Protein AF-0000000087541429 (afdb_homodimer)

Foldseek 3Di:
DAWEKAWDADPDPPPPDDRIDIDTDDPDDDDLVNVLVVDVVVDVDHSVNSVVVVVVVVVVCVVQQVVQHKDDDPQFWIKHWDKDADWDADPVPRDIDGDPIDTPDIDTDGDPNNCVVCVPHHYDYCNLVAADQDDDDPVQVVVLLVVVCVPPQKDFLSSQSRSRSHHSVSSVVNVVVCVVQQQWDFPDDPVGTMTGGGDNPD/DAWEKAWDADPDPPPPDDRIDIDTDDPDDDDLVNVLVVDVVVDVDHSVRSVVVVVVVVVVCVVQQVVQHKDDDPQFWIKHWDKDADWDADPVPRDIDGDPIDTPDIDTDGDPNNCVVCVPHHYDYCNLVAADQDDDDPVQQVVLLVVVCVVPQKDFLSSQSRSRRHHSVSSVVNVVVCVVQQQWDFPDDPVGTITGGGDNPD

Nearest PDB structures (foldseek):
  6n2l-assembly1_A-2  TM=7.969E-01  e=1.637E-04  Burkholderia ambifaria MC40-6
  5j0n-assembly1_L  TM=6.361E-01  e=1.071E-04  Escherichia coli
  1hue-assembly1_B  TM=7.119E-01  e=1.009E-03  Geobacillus stearothermophilus
  3rhi-assembly1_B  TM=7.143E-01  e=1.009E-03  Bacillus anthracis str. Sterne
  4bts-assembly1_B8  TM=6.897E-01  e=2.093E-02  Tetrahymena thermophila

InterPro domains:
  IPR010992 Integration host factor (IHF)-like DNA-binding domain superfamily [G3DSA:4.10.520.10] (33-124)
  IPR010992 Integration host factor (IHF)-like DNA-binding domain superfamily [SSF47729] (35-117)
  IPR041607 HU domain fused to wHTH, Ig, or Glycine-rich motif [PF18291] (1-125)

Solvent-accessible surface area (backbone atoms only — not comparable to full-atom values): 21639 Å² total; per-residue (Å²): 114,51,22,37,26,31,69,42,76,48,80,66,82,58,84,84,55,64,58,58,42,62,43,54,47,67,73,44,76,42,41,56,67,60,50,24,50,55,43,29,75,74,47,92,51,48,46,67,55,42,52,51,41,48,54,47,46,35,53,50,52,52,54,39,38,43,57,15,22,27,40,38,43,80,53,45,25,35,40,35,59,32,48,40,58,43,80,40,67,38,85,88,79,65,44,75,45,63,48,76,56,32,65,62,48,59,42,60,45,61,23,70,61,37,49,60,70,44,52,77,44,42,71,39,83,41,47,45,68,66,16,38,79,65,78,73,50,70,66,56,50,50,50,48,50,51,55,49,53,72,73,27,85,58,45,40,53,63,52,52,14,45,72,68,22,20,20,74,70,42,19,50,51,49,51,51,50,35,37,74,69,29,50,29,38,78,72,44,57,100,89,43,72,28,28,30,82,27,67,65,74,118,114,51,22,36,27,32,68,43,75,49,80,66,80,59,84,84,56,64,59,59,44,63,42,54,47,67,72,46,76,42,40,58,68,61,50,23,51,54,44,30,76,74,46,93,50,48,46,69,55,42,52,52,42,50,53,47,45,34,52,50,52,52,54,39,38,44,57,15,22,27,40,38,43,80,52,46,26,34,40,35,60,33,50,38,59,44,80,40,66,37,86,87,76,64,43,75,45,63,48,76,55,32,64,61,48,60,43,60,45,60,23,69,62,38,51,59,70,45,53,78,44,41,70,38,84,41,46,51,68,65,16,37,78,66,80,74,50,71,66,57,50,50,50,49,52,53,54,49,54,71,74,28,84,58,47,37,53,65,52,50,13,49,73,69,22,21,20,74,70,44,20,50,50,49,50,52,51,35,37,74,68,29,51,29,37,79,74,43,57,100,90,43,73,28,30,30,83,28,67,66,74,120

Secondary structure (DSSP, 8-state):
-EEEEEEEE-----TTS-SEEEEEEPS-EE-HHHHHHHHHHHSS--HHHHHHHHHHHHHHHHHHHHTT-EEEETTTEEEEEEEEEEEEE-TTT--EEEEEEEEEEEEEEE-HHHHHHHTT-EEEE-TTTS-BSS---HHHHHHHHHHHHHH-SSEEHHHHHHHHTB-HHHHHHHHHHHHHTTSE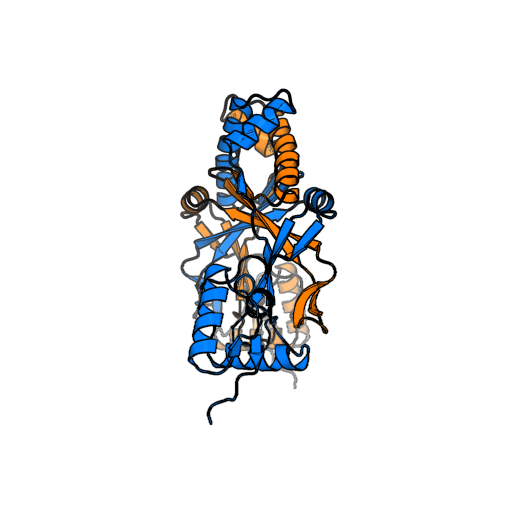EE-S-SSS-EEEE-----/-EEEEEEEE-----TTS-SEEEEEEPS-EE-HHHHHHHHHHHSS--HHHHHHHHHHHHHHHHHHHHTT-EEEETTTEEEEEEEEEEEEE-TTT--EEEEEEEEEEEEEEE-HHHHHHHTT-EEEE-TTTS-BSS---HHHHHHHHHHHHHH-SSEEHHHHHHHHTB-HHHHHHHHHHHHHTTSEEE-S-SSS-EEEE-----

Radius of gyration: 30.17 Å; Cα contacts (8 Å, |Δi|>4): 750; chains: 2; bounding box: 70×100×44 Å

Structure (mmCIF, N/CA/C/O backbone):
data_AF-0000000087541429-model_v1
#
loop_
_entity.id
_entity.type
_entity.pdbx_description
1 polymer 'DNA-binding protein'
#
loop_
_atom_site.group_PDB
_atom_site.id
_atom_site.type_symbol
_atom_site.label_atom_id
_atom_site.label_alt_id
_atom_site.label_comp_id
_atom_site.label_asym_id
_atom_site.label_entity_id
_atom_site.label_seq_id
_atom_site.pdbx_PDB_ins_code
_atom_site.Cartn_x
_atom_site.Cartn_y
_atom_site.Cartn_z
_atom_site.occupancy
_atom_site.B_iso_or_equiv
_atom_site.auth_seq_id
_atom_site.auth_comp_id
_atom_site.auth_asym_id
_atom_site.auth_atom_id
_atom_site.pdbx_PDB_model_num
ATOM 1 N N . MET A 1 1 ? 8.492 16.625 16.953 1 72.88 1 MET A N 1
ATOM 2 C CA . MET A 1 1 ? 7.852 16.938 15.68 1 72.88 1 MET A CA 1
ATOM 3 C C . MET A 1 1 ? 6.617 16.062 15.461 1 72.88 1 MET A C 1
ATOM 5 O O . MET A 1 1 ? 6.531 14.961 15.992 1 72.88 1 MET A O 1
ATOM 9 N N . SER A 1 2 ? 5.492 16.656 15.008 1 87.94 2 SER A N 1
ATOM 10 C CA . SER A 1 2 ? 4.234 15.938 14.844 1 87.94 2 SER A CA 1
ATOM 11 C C . SER A 1 2 ? 3.828 15.852 13.383 1 87.94 2 SER A C 1
ATOM 13 O O . SER A 1 2 ? 4.297 16.625 12.555 1 87.94 2 SER A O 1
ATOM 15 N N . VAL A 1 3 ? 3.232 14.789 13.055 1 93.81 3 VAL A N 1
ATOM 16 C CA . VAL A 1 3 ? 2.662 14.594 11.727 1 93.81 3 VAL A CA 1
ATOM 17 C C . VAL A 1 3 ? 1.224 15.102 11.703 1 93.81 3 VAL A C 1
ATOM 19 O O . VAL A 1 3 ? 0.411 14.734 12.555 1 93.81 3 VAL A O 1
ATOM 22 N N . ASN A 1 4 ? 0.932 16.031 10.758 1 91.75 4 ASN A N 1
ATOM 23 C CA . ASN A 1 4 ? -0.408 16.578 10.625 1 91.75 4 ASN A CA 1
ATOM 24 C C . ASN A 1 4 ? -1.361 15.602 9.953 1 91.75 4 ASN A C 1
ATOM 26 O O . ASN A 1 4 ? -0.983 14.922 9 1 91.75 4 ASN A O 1
ATOM 30 N N . TYR A 1 5 ? -2.533 15.531 10.531 1 93.5 5 TYR A N 1
ATOM 31 C CA . TYR A 1 5 ? -3.582 14.766 9.875 1 93.5 5 TYR A CA 1
ATOM 32 C C . TYR A 1 5 ? -4.879 15.562 9.797 1 93.5 5 TYR A C 1
ATOM 34 O O . TYR A 1 5 ? -5.047 16.562 10.508 1 93.5 5 TYR A O 1
ATOM 42 N N . LYS A 1 6 ? -5.773 15.164 8.914 1 90 6 LYS A N 1
ATOM 43 C CA . LYS A 1 6 ? -7.109 15.742 8.828 1 90 6 LYS A CA 1
ATOM 44 C C . LYS A 1 6 ? -8.172 14.664 8.633 1 90 6 LYS A C 1
ATOM 46 O O . LYS A 1 6 ? -7.867 13.562 8.172 1 90 6 LYS A O 1
ATOM 51 N N . LEU A 1 7 ? -9.352 15 9.047 1 89.81 7 LEU A N 1
ATOM 52 C CA . LEU A 1 7 ? -10.492 14.117 8.867 1 89.81 7 LEU A CA 1
ATOM 53 C C . LEU A 1 7 ? -11.328 14.539 7.672 1 89.81 7 LEU A C 1
ATOM 55 O O . LEU A 1 7 ? -11.648 15.727 7.516 1 89.81 7 LEU A O 1
ATOM 59 N N . ILE A 1 8 ? -11.562 13.523 6.844 1 82.56 8 ILE A N 1
ATOM 60 C CA . ILE A 1 8 ? -12.375 13.773 5.66 1 82.56 8 ILE A CA 1
ATOM 61 C C . ILE A 1 8 ? -13.695 13.008 5.773 1 82.56 8 ILE A C 1
ATOM 63 O O . ILE A 1 8 ? -13.703 11.805 6.043 1 82.56 8 ILE A O 1
ATOM 67 N N . LYS A 1 9 ? -14.758 13.695 5.582 1 76.25 9 LYS A N 1
ATOM 68 C CA . LYS A 1 9 ? -16.078 13.062 5.68 1 76.25 9 LYS A CA 1
ATOM 69 C C . LYS A 1 9 ? -16.359 12.203 4.449 1 76.25 9 LYS A C 1
ATOM 71 O O . LYS A 1 9 ? -16.141 12.633 3.318 1 76.25 9 LYS A O 1
ATOM 76 N N . ASN A 1 10 ? -16.703 10.891 4.75 1 72.81 10 ASN A N 1
ATOM 77 C CA . ASN A 1 10 ? -17.109 9.992 3.67 1 72.81 10 ASN A CA 1
ATOM 78 C C . ASN A 1 10 ? -18.562 10.234 3.264 1 72.81 10 ASN A C 1
ATOM 80 O O . ASN A 1 10 ? -19.469 10.148 4.098 1 72.81 10 ASN A O 1
ATOM 84 N N . HIS A 1 11 ? -18.828 10.75 2.119 1 61.03 11 HIS A N 1
ATOM 85 C CA . HIS A 1 11 ? -20.188 11.023 1.683 1 61.03 11 HIS A CA 1
ATOM 86 C C . HIS A 1 11 ? -20.812 9.789 1.037 1 61.03 11 HIS A C 1
ATOM 88 O O . HIS A 1 11 ? -21.969 9.836 0.585 1 61.03 11 HIS A O 1
ATOM 94 N N . SER A 1 12 ? -20.125 8.742 1.052 1 59.28 12 SER A N 1
ATOM 95 C CA . SER A 1 12 ? -20.719 7.582 0.383 1 59.28 12 SER A CA 1
ATOM 96 C C . SER A 1 12 ? -21.891 7.027 1.169 1 59.28 12 SER A C 1
ATOM 98 O O . SER A 1 12 ? -21.922 7.121 2.398 1 59.28 12 SER A O 1
ATOM 100 N N . LYS A 1 13 ? -23.047 6.82 0.592 1 56.31 13 LYS A N 1
ATOM 101 C CA . LYS A 1 13 ? -24.328 6.355 1.097 1 56.31 13 LYS A CA 1
ATOM 102 C C . LYS A 1 13 ? -24.203 4.965 1.714 1 56.31 13 LYS A C 1
ATOM 104 O O . LYS A 1 13 ? -25.172 4.445 2.281 1 56.31 13 LYS A O 1
ATOM 109 N N . SER A 1 14 ? -23.203 4.398 1.442 1 55.78 14 SER A N 1
ATOM 110 C CA . SER A 1 14 ? -23.25 3.025 1.939 1 55.78 14 SER A CA 1
ATOM 111 C C . SER A 1 14 ? -23.062 2.979 3.451 1 55.78 14 SER A C 1
ATOM 113 O O . SER A 1 14 ? -22.203 3.672 3.996 1 55.78 14 SER A O 1
ATOM 115 N N . ALA A 1 15 ? -24.062 2.535 4.246 1 54.91 15 ALA A N 1
ATOM 116 C CA . ALA A 1 15 ? -24.234 2.418 5.691 1 54.91 15 ALA A CA 1
ATOM 117 C C . ALA A 1 15 ? -22.953 1.89 6.344 1 54.91 15 ALA A C 1
ATOM 119 O O . ALA A 1 15 ? -22.703 2.143 7.527 1 54.91 15 ALA A O 1
ATOM 120 N N . GLU A 1 16 ? -22.078 1.138 5.594 1 61.62 16 GLU A N 1
ATOM 121 C CA . GLU A 1 16 ? -21.062 0.368 6.285 1 61.62 16 GLU A CA 1
ATOM 122 C C . GLU A 1 16 ? -19.766 1.168 6.418 1 61.62 16 GLU A C 1
ATOM 124 O O . GLU A 1 16 ? -18.891 0.817 7.211 1 61.62 16 GLU A O 1
ATOM 129 N N . LYS A 1 17 ? -19.75 2.242 5.789 1 62.19 17 LYS A N 1
ATOM 130 C CA . LYS A 1 17 ? -18.484 2.979 5.836 1 62.19 17 LYS A CA 1
ATOM 131 C C . LYS A 1 17 ? -18.469 3.965 7 1 62.19 17 LYS A C 1
ATOM 133 O O . LYS A 1 17 ? -19.516 4.5 7.383 1 62.19 17 LYS A O 1
ATOM 138 N N . ALA A 1 18 ? -17.219 4.082 7.605 1 70.06 18 ALA A N 1
ATOM 139 C CA . ALA A 1 18 ? -17.031 5.074 8.664 1 70.06 18 ALA A CA 1
ATOM 140 C C . ALA A 1 18 ? -17.344 6.477 8.148 1 70.06 18 ALA A C 1
ATOM 142 O O . ALA A 1 18 ? -17.141 6.777 6.973 1 70.06 18 ALA A O 1
ATOM 143 N N . GLU A 1 19 ? -17.969 7.223 8.922 1 79.06 19 GLU A N 1
ATOM 144 C CA . GLU A 1 19 ? -18.375 8.578 8.57 1 79.06 19 GLU A CA 1
ATOM 145 C C . GLU A 1 19 ? -17.172 9.445 8.219 1 79.06 19 GLU A C 1
ATOM 147 O O . GLU A 1 19 ? -17.25 10.297 7.328 1 79.06 19 GLU A O 1
ATOM 152 N N . TYR A 1 20 ? -16.031 9.148 8.883 1 86.81 20 TYR A N 1
ATOM 153 C CA . TYR A 1 20 ? -14.836 9.93 8.633 1 86.81 20 TYR A CA 1
ATOM 154 C C . TYR A 1 20 ? -13.641 9.023 8.359 1 86.81 20 TYR A C 1
ATOM 156 O O . TYR A 1 20 ? -13.531 7.938 8.938 1 86.81 20 TYR A O 1
ATOM 164 N N . ARG A 1 21 ? -12.828 9.531 7.402 1 88.75 21 ARG A N 1
ATOM 165 C CA . ARG A 1 21 ? -11.531 8.883 7.223 1 88.75 21 ARG A CA 1
ATOM 166 C C . ARG A 1 21 ? -10.391 9.828 7.586 1 88.75 21 ARG A C 1
ATOM 168 O O . ARG A 1 21 ? -10.469 11.031 7.328 1 88.75 21 ARG A O 1
ATOM 175 N N . ALA A 1 22 ? -9.461 9.289 8.219 1 93.19 22 ALA A N 1
ATOM 176 C CA . ALA A 1 22 ? -8.297 10.078 8.602 1 93.19 22 ALA A CA 1
ATOM 177 C C . ALA A 1 22 ? -7.207 10 7.535 1 93.19 22 ALA A C 1
ATOM 179 O O . ALA A 1 22 ? -6.875 8.914 7.055 1 93.19 22 ALA A O 1
ATOM 180 N N . VAL A 1 23 ? -6.699 11.203 7.098 1 91.38 23 VAL A N 1
ATOM 181 C CA . VAL A 1 23 ? -5.617 11.25 6.117 1 91.38 23 VAL A CA 1
ATOM 182 C C . VAL A 1 23 ? -4.5 12.156 6.629 1 91.38 23 VAL A C 1
ATOM 184 O O . VAL A 1 23 ? -4.762 13.188 7.254 1 91.38 23 VAL A O 1
ATOM 187 N N . THR A 1 24 ? -3.307 11.789 6.422 1 93.38 24 THR A N 1
ATOM 188 C CA . THR A 1 24 ? -2.18 12.633 6.801 1 93.38 24 THR A CA 1
ATOM 189 C C . THR A 1 24 ? -1.998 13.766 5.797 1 93.38 24 THR A C 1
ATOM 191 O O . THR A 1 24 ? -2.199 13.578 4.594 1 93.38 24 THR A O 1
ATOM 194 N N . VAL A 1 25 ? -1.667 14.914 6.324 1 86 25 VAL A N 1
ATOM 195 C CA . VAL A 1 25 ? -1.314 16.062 5.508 1 86 25 VAL A CA 1
ATOM 196 C C . VAL A 1 25 ? 0.204 16.219 5.461 1 86 25 VAL A C 1
ATOM 198 O O . VAL A 1 25 ? 0.831 16.562 6.465 1 86 25 VAL A O 1
ATOM 201 N N . LYS A 1 26 ? 0.685 16.062 4.211 1 83.38 26 LYS A N 1
ATOM 202 C CA . LYS A 1 26 ? 2.139 16.062 4.078 1 83.38 26 LYS A CA 1
ATOM 203 C C . LYS A 1 26 ? 2.697 17.484 4.195 1 83.38 26 LYS A C 1
ATOM 205 O O . LYS A 1 26 ? 2.113 18.438 3.668 1 83.38 26 LYS A O 1
ATOM 210 N N . ASN A 1 27 ? 3.828 17.594 4.938 1 79.19 27 ASN A N 1
ATOM 211 C CA . ASN A 1 27 ? 4.555 18.859 4.984 1 79.19 27 ASN A CA 1
ATOM 212 C C . ASN A 1 27 ? 5.246 19.156 3.656 1 79.19 27 ASN A C 1
ATOM 214 O O . ASN A 1 27 ? 5.094 20.25 3.105 1 79.19 27 ASN A O 1
ATOM 218 N N . GLN A 1 28 ? 6.004 18.281 3.154 1 83.25 28 GLN A N 1
ATOM 219 C CA . GLN A 1 28 ? 6.688 18.359 1.868 1 83.25 28 GLN A CA 1
ATOM 220 C C . GLN A 1 28 ? 7.047 16.969 1.345 1 83.25 28 GLN A C 1
ATOM 222 O O . GLN A 1 28 ? 6.977 15.992 2.08 1 83.25 28 GLN A O 1
ATOM 227 N N . MET A 1 29 ? 7.34 17 0.071 1 88.62 29 MET A N 1
ATOM 228 C CA . MET A 1 29 ? 7.863 15.797 -0.561 1 88.62 29 MET A CA 1
ATOM 229 C C . MET A 1 29 ? 9.383 15.883 -0.714 1 88.62 29 MET A C 1
ATOM 231 O O . MET A 1 29 ? 9.898 16.828 -1.3 1 88.62 29 MET A O 1
ATOM 235 N N . VAL A 1 30 ? 10.023 14.938 -0.049 1 92.06 30 VAL A N 1
ATOM 236 C CA . VAL A 1 30 ? 11.484 14.914 -0.107 1 92.06 30 VAL A CA 1
ATOM 237 C C . VAL A 1 30 ? 11.945 13.992 -1.233 1 92.06 30 VAL A C 1
ATOM 239 O O . VAL A 1 30 ? 11.469 12.859 -1.351 1 92.06 30 VAL A O 1
ATOM 242 N N . GLY A 1 31 ? 12.852 14.508 -2.049 1 93.5 31 GLY A N 1
ATOM 243 C CA . GLY A 1 31 ? 13.312 13.758 -3.205 1 93.5 31 GLY A CA 1
ATOM 244 C C . GLY A 1 31 ? 14.734 13.242 -3.055 1 93.5 31 GLY A C 1
ATOM 245 O O . GLY A 1 31 ? 15.297 13.289 -1.962 1 93.5 31 GLY A O 1
ATOM 246 N N . LEU A 1 32 ? 15.234 12.789 -4.156 1 93.5 32 LEU A N 1
ATOM 247 C CA . LEU A 1 32 ? 16.5 12.062 -4.195 1 93.5 32 LEU A CA 1
ATOM 248 C C . LEU A 1 32 ? 17.656 12.969 -3.818 1 93.5 32 LEU A C 1
ATOM 250 O O . LEU A 1 32 ? 18.609 12.539 -3.154 1 93.5 32 LEU A O 1
ATOM 254 N N . GLU A 1 33 ? 17.625 14.18 -4.23 1 91.12 33 GLU A N 1
ATOM 255 C CA . GLU A 1 33 ? 18.719 15.102 -3.951 1 91.12 33 GLU A CA 1
ATOM 256 C C . GLU A 1 33 ? 18.891 15.312 -2.451 1 91.12 33 GLU A C 1
ATOM 258 O O . GLU A 1 33 ? 20 15.203 -1.926 1 91.12 33 GLU A O 1
ATOM 263 N N . ARG A 1 34 ? 17.797 15.586 -1.79 1 90.88 34 ARG A N 1
ATOM 264 C CA . ARG A 1 34 ? 17.844 15.805 -0.349 1 90.88 34 ARG A CA 1
ATOM 265 C C . ARG A 1 34 ? 18.188 14.523 0.396 1 90.88 34 ARG A C 1
ATOM 267 O O . ARG A 1 34 ? 19 14.539 1.33 1 90.88 34 ARG A O 1
ATOM 274 N N . ILE A 1 35 ? 17.672 13.438 -0.045 1 93.75 35 ILE A N 1
ATOM 275 C CA . ILE A 1 35 ? 17.938 12.141 0.57 1 93.75 35 ILE A CA 1
ATOM 276 C C . ILE A 1 35 ? 19.406 11.781 0.417 1 93.75 35 ILE A C 1
ATOM 278 O O . ILE A 1 35 ? 20.062 11.375 1.383 1 93.75 35 ILE A O 1
ATOM 282 N N . GLY A 1 36 ? 19.859 11.977 -0.814 1 94.75 36 GLY A N 1
ATOM 283 C CA . GLY A 1 36 ? 21.25 11.695 -1.066 1 94.75 36 GLY A CA 1
ATOM 284 C C . GLY A 1 36 ? 22.188 12.523 -0.201 1 94.75 36 GLY A C 1
ATOM 285 O O . GLY A 1 36 ? 23.188 12.008 0.316 1 94.75 36 GLY A O 1
ATOM 286 N N . ARG A 1 37 ? 21.891 13.766 -0.06 1 93.56 37 ARG A N 1
ATOM 287 C CA . ARG A 1 37 ? 22.703 14.656 0.766 1 93.56 37 ARG A CA 1
ATOM 288 C C . ARG A 1 37 ? 22.672 14.227 2.227 1 93.56 37 ARG A C 1
ATOM 290 O O . ARG A 1 37 ? 23.719 14.156 2.875 1 93.56 37 ARG A O 1
ATOM 297 N N . ASN A 1 38 ? 21.5 13.906 2.742 1 94.88 38 ASN A N 1
ATOM 298 C CA . ASN A 1 38 ? 21.359 13.477 4.129 1 94.88 38 ASN A CA 1
ATOM 299 C C . ASN A 1 38 ? 22.141 12.195 4.406 1 94.88 38 ASN A C 1
ATOM 301 O O . ASN A 1 38 ? 22.828 12.086 5.426 1 94.88 38 ASN A O 1
ATOM 305 N N . ILE A 1 39 ? 22.078 11.297 3.477 1 95.25 39 ILE A N 1
ATOM 306 C CA . ILE A 1 39 ? 22.75 10.016 3.658 1 95.25 39 ILE A CA 1
ATOM 307 C C . ILE A 1 39 ? 24.266 10.219 3.605 1 95.25 39 ILE A C 1
ATOM 309 O O . ILE A 1 39 ? 25 9.648 4.418 1 95.25 39 ILE A O 1
ATOM 313 N N . GLN A 1 40 ? 24.672 11.016 2.629 1 94.75 40 GLN A N 1
ATOM 314 C CA . GLN A 1 40 ? 26.094 11.281 2.51 1 94.75 40 GLN A CA 1
ATOM 315 C C . GLN A 1 40 ? 26.641 11.914 3.783 1 94.75 40 GLN A C 1
ATOM 317 O O . GLN A 1 40 ? 27.766 11.609 4.203 1 94.75 40 GLN A O 1
ATOM 322 N N . GLU A 1 41 ? 25.906 12.781 4.422 1 94.69 41 GLU A N 1
ATOM 323 C CA . GLU A 1 41 ? 26.328 13.461 5.645 1 94.69 41 GLU A CA 1
ATOM 324 C C . GLU A 1 41 ? 26.359 12.5 6.828 1 94.69 41 GLU A C 1
ATOM 326 O O . GLU A 1 41 ? 27.156 12.68 7.75 1 94.69 41 GLU A O 1
ATOM 331 N N . ALA A 1 42 ? 25.609 11.453 6.746 1 93.62 42 ALA A N 1
ATOM 332 C CA . ALA A 1 42 ? 25.438 10.562 7.891 1 93.62 42 ALA A CA 1
ATOM 333 C C . ALA A 1 42 ? 26.297 9.305 7.738 1 93.62 42 ALA A C 1
ATOM 335 O O . ALA A 1 42 ? 26.438 8.523 8.68 1 93.62 42 ALA A O 1
ATOM 336 N N . THR A 1 43 ? 26.828 9.109 6.539 1 93.5 43 THR A N 1
ATOM 337 C CA . THR A 1 43 ? 27.562 7.883 6.273 1 93.5 43 THR A CA 1
ATOM 338 C C . THR A 1 43 ? 28.781 8.156 5.391 1 93.5 43 THR A C 1
ATOM 340 O O . THR A 1 43 ? 29.078 9.312 5.086 1 93.5 43 THR A O 1
ATOM 343 N N . THR A 1 44 ? 29.469 7.012 4.938 1 92.81 44 THR A N 1
ATOM 344 C CA . THR A 1 44 ? 30.625 7.129 4.051 1 92.81 44 THR A CA 1
ATOM 345 C C . THR A 1 44 ? 30.188 7.012 2.592 1 92.81 44 THR A C 1
ATOM 347 O O . THR A 1 44 ? 31.016 7.152 1.687 1 92.81 44 THR A O 1
ATOM 350 N N . LEU A 1 45 ? 28.938 6.871 2.412 1 94.44 45 LEU A N 1
ATOM 351 C CA . LEU A 1 45 ? 28.422 6.738 1.052 1 94.44 45 LEU A CA 1
ATOM 352 C C . LEU A 1 45 ? 28.359 8.094 0.359 1 94.44 45 LEU A C 1
ATOM 354 O O . LEU A 1 45 ? 28.016 9.102 0.982 1 94.44 45 LEU A O 1
ATOM 358 N N . THR A 1 46 ? 28.703 8.133 -0.943 1 93.62 46 THR A N 1
ATOM 359 C CA . THR A 1 46 ? 28.578 9.367 -1.718 1 93.62 46 THR A CA 1
ATOM 360 C C . THR A 1 46 ? 27.156 9.5 -2.285 1 93.62 46 THR A C 1
ATOM 362 O O . THR A 1 46 ? 26.422 8.516 -2.385 1 93.62 46 THR A O 1
ATOM 365 N N . ARG A 1 47 ? 26.859 10.711 -2.645 1 94.75 47 ARG A N 1
ATOM 366 C CA . ARG A 1 47 ? 25.578 10.961 -3.297 1 94.75 47 ARG A CA 1
ATOM 367 C C . ARG A 1 47 ? 25.422 10.117 -4.559 1 94.75 47 ARG A C 1
ATOM 369 O O . ARG A 1 47 ? 24.344 9.586 -4.828 1 94.75 47 ARG A O 1
ATOM 376 N N . ALA A 1 48 ? 26.484 9.961 -5.266 1 93.81 48 ALA A N 1
ATOM 377 C CA . ALA A 1 48 ? 26.5 9.172 -6.496 1 93.81 48 ALA A CA 1
ATOM 378 C C . ALA A 1 48 ? 26.219 7.703 -6.211 1 93.81 48 ALA A C 1
ATOM 380 O O . ALA A 1 48 ? 25.5 7.043 -6.973 1 93.81 48 ALA A O 1
ATOM 381 N N . ASP A 1 49 ? 26.734 7.18 -5.102 1 93.06 49 ASP A N 1
ATOM 382 C CA . ASP A 1 49 ? 26.484 5.801 -4.699 1 93.06 49 ASP A CA 1
ATOM 383 C C . ASP A 1 49 ? 25 5.582 -4.406 1 93.06 49 ASP A C 1
ATOM 385 O O . ASP A 1 49 ? 24.422 4.582 -4.832 1 93.06 49 ASP A O 1
ATOM 389 N N . VAL A 1 50 ? 24.422 6.531 -3.697 1 95.75 50 VAL A N 1
ATOM 390 C CA . VAL A 1 50 ? 23.031 6.441 -3.299 1 95.75 50 VAL A CA 1
ATOM 391 C C . VAL A 1 50 ? 22.125 6.477 -4.535 1 95.75 50 VAL A C 1
ATOM 393 O O . VAL A 1 50 ? 21.266 5.621 -4.703 1 95.75 50 VAL A O 1
ATOM 396 N N . ILE A 1 51 ? 22.438 7.379 -5.391 1 94.94 51 ILE A N 1
ATOM 397 C CA . ILE A 1 51 ? 21.641 7.547 -6.605 1 94.94 51 ILE A CA 1
ATOM 398 C C . ILE A 1 51 ? 21.766 6.301 -7.48 1 94.94 51 ILE A C 1
ATOM 400 O O . ILE A 1 51 ? 20.766 5.785 -7.984 1 94.94 51 ILE A O 1
ATOM 404 N N . GLY A 1 52 ? 22.969 5.852 -7.652 1 95.62 52 GLY A N 1
ATOM 405 C CA . GLY A 1 52 ? 23.203 4.648 -8.438 1 95.62 52 GLY A CA 1
ATOM 406 C C . GLY A 1 52 ? 22.5 3.428 -7.875 1 95.62 52 GLY A C 1
ATOM 407 O O . GLY A 1 52 ? 21.953 2.613 -8.625 1 95.62 52 GLY A O 1
ATOM 408 N N . THR A 1 53 ? 22.516 3.297 -6.566 1 96.56 53 THR A N 1
ATOM 409 C CA . THR A 1 53 ? 21.875 2.16 -5.914 1 96.56 53 THR A CA 1
ATOM 410 C C . THR A 1 53 ? 20.359 2.205 -6.109 1 96.56 53 THR A C 1
ATOM 412 O O . THR A 1 53 ? 19.734 1.181 -6.402 1 96.56 53 THR A O 1
ATOM 415 N N . ILE A 1 54 ? 19.75 3.342 -5.984 1 96.81 54 ILE A N 1
ATOM 416 C CA . ILE A 1 54 ? 18.312 3.484 -6.133 1 96.81 54 ILE A CA 1
ATOM 417 C C . ILE A 1 54 ? 17.906 3.152 -7.566 1 96.81 54 ILE A C 1
ATOM 419 O O . ILE A 1 54 ? 16.906 2.455 -7.793 1 96.81 54 ILE A O 1
ATOM 423 N N . ALA A 1 55 ? 18.703 3.635 -8.508 1 96.31 55 ALA A N 1
ATOM 424 C CA . ALA A 1 55 ? 18.438 3.32 -9.906 1 96.31 55 ALA A CA 1
ATOM 425 C C . ALA A 1 55 ? 18.516 1.816 -10.156 1 96.31 55 ALA A C 1
ATOM 427 O O . ALA A 1 55 ? 17.672 1.249 -10.844 1 96.31 55 ALA A O 1
ATOM 428 N N . ALA A 1 56 ? 19.516 1.177 -9.617 1 97.31 56 ALA A N 1
ATOM 429 C CA . ALA A 1 56 ? 19.688 -0.265 -9.781 1 97.31 56 ALA A CA 1
ATOM 430 C C . ALA A 1 56 ? 18.562 -1.032 -9.094 1 97.31 56 ALA A C 1
ATOM 432 O O . ALA A 1 56 ? 18.109 -2.057 -9.602 1 97.31 56 ALA A O 1
ATOM 433 N N . LEU A 1 57 ? 18.188 -0.56 -7.922 1 97.38 57 LEU A N 1
ATOM 434 C CA . LEU A 1 57 ? 17.109 -1.188 -7.184 1 97.38 57 LEU A CA 1
ATOM 435 C C . LEU A 1 57 ? 15.805 -1.142 -7.984 1 97.38 57 LEU A C 1
ATOM 437 O O . LEU A 1 57 ? 15.047 -2.113 -8 1 97.38 57 LEU A O 1
ATOM 441 N N . LYS A 1 58 ? 15.539 0.016 -8.562 1 97.5 58 LYS A N 1
ATOM 442 C CA . LYS A 1 58 ? 14.359 0.157 -9.406 1 97.5 58 LYS A CA 1
ATOM 443 C C . LYS A 1 58 ? 14.273 -0.974 -10.43 1 97.5 58 LYS A C 1
ATOM 445 O O . LYS A 1 58 ? 13.242 -1.634 -10.547 1 97.5 58 LYS A O 1
ATOM 450 N N . ASP A 1 59 ? 15.359 -1.212 -11.109 1 96.94 59 ASP A N 1
ATOM 451 C CA . ASP A 1 59 ? 15.406 -2.229 -12.156 1 96.94 59 ASP A CA 1
ATOM 452 C C . ASP A 1 59 ? 15.273 -3.631 -11.57 1 96.94 59 ASP A C 1
ATOM 454 O O . ASP A 1 59 ? 14.555 -4.473 -12.109 1 96.94 59 ASP A O 1
ATOM 458 N N . GLU A 1 60 ? 15.992 -3.83 -10.531 1 96.5 60 GLU A N 1
ATOM 459 C CA . GLU A 1 60 ? 15.977 -5.145 -9.891 1 96.5 60 GLU A CA 1
ATOM 460 C C . GLU A 1 60 ? 14.586 -5.492 -9.375 1 96.5 60 GLU A C 1
ATOM 462 O O . GLU A 1 60 ? 14.109 -6.617 -9.562 1 96.5 60 GLU A O 1
ATOM 467 N N . ILE A 1 61 ? 13.906 -4.551 -8.695 1 97.44 61 ILE A N 1
ATOM 468 C CA . ILE A 1 61 ? 12.562 -4.777 -8.18 1 97.44 61 ILE A CA 1
ATOM 469 C C . ILE A 1 61 ? 11.617 -5.117 -9.336 1 97.44 61 ILE A C 1
ATOM 471 O O . ILE A 1 61 ? 10.867 -6.094 -9.266 1 97.44 61 ILE A O 1
ATOM 475 N N . ALA A 1 62 ? 11.695 -4.336 -10.367 1 96.88 62 ALA A N 1
ATOM 476 C CA . ALA A 1 62 ? 10.836 -4.57 -11.523 1 96.88 62 ALA A CA 1
ATOM 477 C C . ALA A 1 62 ? 11.062 -5.961 -12.109 1 96.88 62 ALA A C 1
ATOM 479 O O . ALA A 1 62 ? 10.109 -6.695 -12.375 1 96.88 62 ALA A O 1
ATOM 480 N N . ASP A 1 63 ? 12.32 -6.355 -12.258 1 95.19 63 ASP A N 1
ATOM 481 C CA . ASP A 1 63 ? 12.672 -7.641 -12.852 1 95.19 63 ASP A CA 1
ATOM 482 C C . ASP A 1 63 ? 12.141 -8.805 -12.008 1 95.19 63 ASP A C 1
ATOM 484 O O . ASP A 1 63 ? 11.594 -9.766 -12.547 1 95.19 63 ASP A O 1
ATOM 488 N N . GLN A 1 64 ? 12.352 -8.68 -10.703 1 94.5 64 GLN A N 1
ATOM 489 C CA . GLN A 1 64 ? 11.898 -9.742 -9.812 1 94.5 64 GLN A CA 1
ATOM 490 C C . GLN A 1 64 ? 10.375 -9.844 -9.805 1 94.5 64 GLN A C 1
ATOM 492 O O . GLN A 1 64 ? 9.828 -10.945 -9.844 1 94.5 64 GLN A O 1
ATOM 497 N N . LEU A 1 65 ? 9.68 -8.727 -9.773 1 96.5 65 LEU A N 1
ATOM 498 C CA . LEU A 1 65 ? 8.227 -8.727 -9.758 1 96.5 65 LEU A CA 1
ATOM 499 C C . LEU A 1 65 ? 7.672 -9.312 -11.055 1 96.5 65 LEU A C 1
ATOM 501 O O . LEU A 1 65 ? 6.707 -10.078 -11.031 1 96.5 65 LEU A O 1
ATOM 505 N N . MET A 1 66 ? 8.297 -9.047 -12.172 1 94.5 66 MET A N 1
ATOM 506 C CA . MET A 1 66 ? 7.855 -9.562 -13.469 1 94.5 66 MET A CA 1
ATOM 507 C C . MET A 1 66 ? 8.031 -11.07 -13.539 1 94.5 66 MET A C 1
ATOM 509 O O . MET A 1 66 ? 7.332 -11.75 -14.297 1 94.5 66 MET A O 1
ATOM 513 N N . SER A 1 67 ? 8.945 -11.57 -12.734 1 91.06 67 SER A N 1
ATOM 514 C CA . SER A 1 67 ? 9.219 -13.008 -12.695 1 91.06 67 SER A CA 1
ATOM 515 C C . SER A 1 67 ? 8.32 -13.711 -11.688 1 91.06 67 SER A C 1
ATOM 517 O O . SER A 1 67 ? 8.5 -14.898 -11.406 1 91.06 67 SER A O 1
ATOM 519 N N . GLY A 1 68 ? 7.438 -12.922 -11.07 1 92.44 68 GLY A N 1
ATOM 520 C CA . GLY A 1 68 ? 6.5 -13.516 -10.133 1 92.44 68 GLY A CA 1
ATOM 521 C C . GLY A 1 68 ? 7.055 -13.617 -8.719 1 92.44 68 GLY A C 1
ATOM 522 O O . GLY A 1 68 ? 6.457 -14.266 -7.859 1 92.44 68 GLY A O 1
ATOM 523 N N . ASN A 1 69 ? 8.234 -13.016 -8.492 1 92.12 69 ASN A N 1
ATOM 524 C CA . ASN A 1 69 ? 8.852 -13.023 -7.168 1 92.12 69 ASN A CA 1
ATOM 525 C C . ASN A 1 69 ? 8.414 -11.812 -6.344 1 92.12 69 ASN A C 1
ATOM 527 O O . ASN A 1 69 ? 7.875 -10.852 -6.887 1 92.12 69 ASN A O 1
ATOM 531 N N . GLY A 1 70 ? 8.523 -11.984 -5 1 95.5 70 GLY A N 1
ATOM 532 C CA . GLY A 1 70 ? 8.516 -10.844 -4.102 1 95.5 70 GLY A CA 1
ATOM 533 C C . GLY A 1 70 ? 9.906 -10.336 -3.766 1 95.5 70 GLY A C 1
ATOM 534 O O . GLY A 1 70 ? 10.898 -11.047 -3.979 1 95.5 70 GLY A O 1
ATOM 535 N N . VAL A 1 71 ? 9.922 -9.109 -3.375 1 97.06 71 VAL A N 1
ATOM 536 C CA . VAL A 1 71 ? 11.203 -8.516 -3.004 1 97.06 71 VAL A CA 1
ATOM 537 C C . VAL A 1 71 ? 11.148 -8.031 -1.558 1 97.06 71 VAL A C 1
ATOM 539 O O . VAL A 1 71 ? 10.18 -7.387 -1.149 1 97.06 71 VAL A O 1
ATOM 542 N N . HIS A 1 72 ? 12.125 -8.445 -0.822 1 97.12 72 HIS A N 1
ATOM 543 C CA . HIS A 1 72 ? 12.242 -8 0.561 1 97.12 72 HIS A CA 1
ATOM 544 C C . HIS A 1 72 ? 13.477 -7.117 0.754 1 97.12 72 HIS A C 1
ATOM 546 O O . HIS A 1 72 ? 14.602 -7.551 0.499 1 97.12 72 HIS A O 1
ATOM 552 N N . LEU A 1 73 ? 13.289 -5.863 1.096 1 97.62 73 LEU A N 1
ATOM 553 C CA . LEU A 1 73 ? 14.344 -4.965 1.547 1 97.62 73 LEU A CA 1
ATOM 554 C C . LEU A 1 73 ? 14.328 -4.824 3.066 1 97.62 73 LEU A C 1
ATOM 556 O O . LEU A 1 73 ? 13.508 -4.086 3.615 1 97.62 73 LEU A O 1
ATOM 560 N N . PRO A 1 74 ? 15.266 -5.52 3.686 1 94.25 74 PRO A N 1
ATOM 561 C CA . PRO A 1 74 ? 15.211 -5.57 5.148 1 94.25 74 PRO A CA 1
ATOM 562 C C . PRO A 1 74 ? 15.18 -4.184 5.785 1 94.25 74 PRO A C 1
ATOM 564 O O . PRO A 1 74 ? 15.969 -3.311 5.41 1 94.25 74 PRO A O 1
ATOM 567 N N . GLY A 1 75 ? 14.242 -4.09 6.754 1 96.69 75 GLY A N 1
ATOM 568 C CA . GLY A 1 75 ? 14.094 -2.834 7.473 1 96.69 75 GLY A CA 1
ATOM 569 C C . GLY A 1 75 ? 13.141 -1.869 6.801 1 96.69 75 GLY A C 1
ATOM 570 O O . GLY A 1 75 ? 12.656 -0.927 7.434 1 96.69 75 GLY A O 1
ATOM 571 N N . ILE A 1 76 ? 12.969 -2.002 5.535 1 97.81 76 ILE A N 1
ATOM 572 C CA . ILE A 1 76 ? 12.078 -1.122 4.785 1 97.81 76 ILE A CA 1
ATOM 573 C C . ILE A 1 76 ? 10.742 -1.813 4.559 1 97.81 76 ILE A C 1
ATOM 575 O O . ILE A 1 76 ? 9.719 -1.411 5.129 1 97.81 76 ILE A O 1
ATOM 579 N N . GLY A 1 77 ? 10.781 -2.973 3.805 1 98.25 77 GLY A N 1
ATOM 580 C CA . GLY A 1 77 ? 9.508 -3.646 3.59 1 98.25 77 GLY A CA 1
ATOM 581 C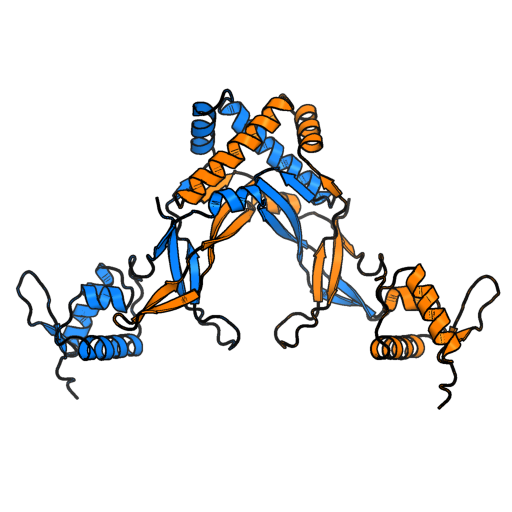 C . GLY A 1 77 ? 9.539 -4.621 2.428 1 98.25 77 GLY A C 1
ATOM 582 O O . GLY A 1 77 ? 10.609 -4.996 1.954 1 98.25 77 GLY A O 1
ATOM 583 N N . TYR A 1 78 ? 8.352 -5.066 2.057 1 97.75 78 TYR A N 1
ATOM 584 C CA . TYR A 1 78 ? 8.148 -6.07 1.015 1 97.75 78 TYR A CA 1
ATOM 585 C C . TYR A 1 78 ? 7.406 -5.477 -0.176 1 97.75 78 TYR A C 1
ATOM 587 O O . TYR A 1 78 ? 6.457 -4.707 -0.004 1 97.75 78 TYR A O 1
ATOM 595 N N . PHE A 1 79 ? 7.855 -5.855 -1.343 1 98.25 79 PHE A N 1
ATOM 596 C CA . PHE A 1 79 ? 7.191 -5.477 -2.584 1 98.25 79 PHE A CA 1
ATOM 597 C C . PHE A 1 79 ? 6.66 -6.707 -3.311 1 98.25 79 PHE A C 1
ATOM 599 O O . PHE A 1 79 ? 7.352 -7.723 -3.41 1 98.25 79 PHE A O 1
ATOM 606 N N . SER A 1 80 ? 5.488 -6.652 -3.752 1 96.81 80 SER A N 1
ATOM 607 C CA . SER A 1 80 ? 4.875 -7.699 -4.562 1 96.81 80 SER A CA 1
ATOM 608 C C . SER A 1 80 ? 3.893 -7.117 -5.57 1 96.81 80 SER A C 1
ATOM 610 O O . SER A 1 80 ? 3.527 -5.945 -5.484 1 96.81 80 SER A O 1
ATOM 612 N N . LEU A 1 81 ? 3.475 -7.918 -6.5 1 96.62 81 LEU A N 1
ATOM 613 C CA . LEU A 1 81 ? 2.58 -7.449 -7.555 1 96.62 81 LEU A CA 1
ATOM 614 C C . LEU A 1 81 ? 1.124 -7.723 -7.191 1 96.62 81 LEU A C 1
ATOM 616 O O . LEU A 1 81 ? 0.812 -8.758 -6.602 1 96.62 81 LEU A O 1
ATOM 620 N 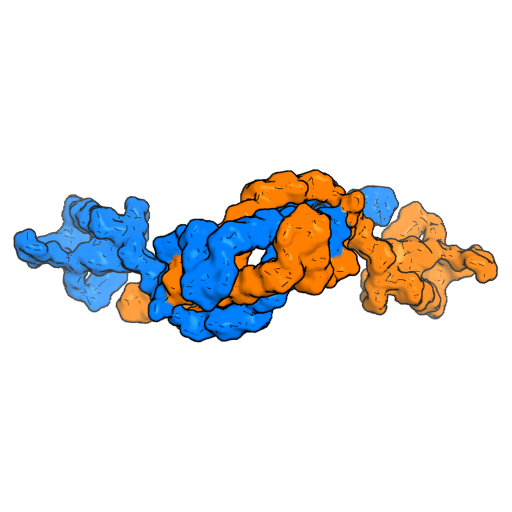N . ALA A 1 82 ? 0.335 -6.754 -7.523 1 96.88 82 ALA A N 1
ATOM 621 C CA . ALA A 1 82 ? -1.109 -6.965 -7.461 1 96.88 82 ALA A CA 1
ATOM 622 C C . ALA A 1 82 ? -1.711 -7.047 -8.859 1 96.88 82 ALA A C 1
ATOM 624 O O . ALA A 1 82 ? -1.311 -6.305 -9.758 1 96.88 82 ALA A O 1
ATOM 625 N N . VAL A 1 83 ? -2.695 -7.871 -9.008 1 96.19 83 VAL A N 1
ATOM 626 C CA . VAL A 1 83 ? -3.305 -8.117 -10.312 1 96.19 83 VAL A CA 1
ATOM 627 C C . VAL A 1 83 ? -4.773 -7.707 -10.281 1 96.19 83 VAL A C 1
ATOM 629 O O . VAL A 1 83 ? -5.43 -7.801 -9.242 1 96.19 83 VAL A O 1
ATOM 632 N N . LYS A 1 84 ? -5.184 -7.168 -11.406 1 95.62 84 LYS A N 1
ATOM 633 C CA . LYS A 1 84 ? -6.602 -6.879 -11.594 1 95.62 84 LYS A CA 1
ATOM 634 C C . LYS A 1 84 ? -7.094 -7.41 -12.938 1 95.62 84 LYS A C 1
ATOM 636 O O . LYS A 1 84 ? -6.293 -7.77 -13.805 1 95.62 84 LYS A O 1
ATOM 641 N N . GLY A 1 85 ? -8.43 -7.52 -13.023 1 95.12 85 GLY A N 1
ATOM 642 C CA . GLY A 1 85 ? -9.102 -8 -14.219 1 95.12 85 GLY A CA 1
ATOM 643 C C . GLY A 1 85 ? -10.586 -8.258 -14 1 95.12 85 GLY A C 1
ATOM 644 O O . GLY A 1 85 ? -11.117 -7.973 -12.93 1 95.12 85 GLY A O 1
ATOM 645 N N . ASN A 1 86 ? -11.156 -8.711 -15.094 1 93.94 86 ASN A N 1
ATOM 646 C CA . ASN A 1 86 ? -12.57 -9.055 -15.016 1 93.94 86 ASN A CA 1
ATOM 647 C C . ASN A 1 86 ? -12.773 -10.555 -14.82 1 93.94 86 ASN A C 1
ATOM 649 O O . ASN A 1 86 ? -12.398 -11.359 -15.68 1 93.94 86 ASN A O 1
ATOM 653 N N . VAL A 1 87 ? -13.406 -10.773 -13.727 1 92.12 87 VAL A N 1
ATOM 654 C CA . VAL A 1 87 ? -13.648 -12.18 -13.438 1 92.12 87 VAL A CA 1
ATOM 655 C C . VAL A 1 87 ? -14.703 -12.734 -14.398 1 92.12 87 VAL A C 1
ATOM 657 O O . VAL A 1 87 ? -15.742 -12.102 -14.617 1 92.12 87 VAL A O 1
ATOM 660 N N . TYR A 1 88 ? -14.328 -13.844 -14.969 1 90.31 88 TYR A N 1
ATOM 661 C CA . TYR A 1 88 ? -15.234 -14.508 -15.898 1 90.31 88 TYR A CA 1
ATOM 662 C C . TYR A 1 88 ? -15.281 -16.016 -15.641 1 90.31 88 TYR A C 1
ATOM 664 O O . TYR A 1 88 ? -14.289 -16.594 -15.211 1 90.31 88 TYR A O 1
ATOM 672 N N . GLU A 1 89 ? -16.453 -16.594 -15.797 1 86.25 89 GLU A N 1
ATOM 673 C CA . GLU A 1 89 ? -16.625 -18.031 -15.664 1 86.25 89 GLU A CA 1
ATOM 674 C C . GLU A 1 89 ? -16.625 -18.719 -17.031 1 86.25 89 GLU A C 1
ATOM 676 O O . GLU A 1 89 ? -17.391 -18.344 -17.922 1 86.25 89 GLU A O 1
ATOM 681 N N . ASP A 1 90 ? -15.75 -19.703 -17.156 1 78 90 ASP A N 1
ATOM 682 C CA . ASP A 1 90 ? -15.773 -20.516 -18.391 1 78 90 ASP A CA 1
ATOM 683 C C . ASP A 1 90 ? -17.047 -21.344 -18.469 1 78 90 ASP A C 1
ATOM 685 O O . ASP A 1 90 ? -17.328 -22.141 -17.562 1 78 90 ASP A O 1
ATOM 689 N N . PRO A 1 91 ? -17.766 -21.125 -19.516 1 79.06 91 PRO A N 1
ATOM 690 C CA . PRO A 1 91 ? -19.047 -21.844 -19.609 1 79.06 91 PRO A CA 1
ATOM 691 C C . PRO A 1 91 ? -18.859 -23.359 -19.734 1 79.06 91 PRO A C 1
ATOM 693 O O . PRO A 1 91 ? -19.75 -24.125 -19.359 1 79.06 91 PRO A O 1
ATOM 696 N N . ARG A 1 92 ? -17.766 -23.828 -20.25 1 68.69 92 ARG A N 1
ATOM 697 C CA . ARG A 1 92 ? -17.531 -25.25 -20.484 1 68.69 92 ARG A CA 1
ATOM 698 C C . ARG A 1 92 ? -17.062 -25.938 -19.219 1 68.69 92 ARG A C 1
ATOM 700 O O . ARG A 1 92 ? -17.562 -27 -18.844 1 68.69 92 ARG A O 1
ATOM 707 N N . THR A 1 93 ? -16.094 -25.312 -18.484 1 67.5 93 THR A N 1
ATOM 708 C CA . THR A 1 93 ? -15.453 -25.969 -17.359 1 67.5 93 THR A CA 1
ATOM 709 C C . THR A 1 93 ? -16 -25.438 -16.047 1 67.5 93 THR A C 1
ATOM 711 O O . THR A 1 93 ? -15.789 -26.031 -14.984 1 67.5 93 THR A O 1
ATOM 714 N N . HIS A 1 94 ? -16.656 -24.203 -16.109 1 73.25 94 HIS A N 1
ATOM 715 C CA . HIS A 1 94 ? -17.203 -23.516 -14.945 1 73.25 94 HIS A CA 1
ATOM 716 C C . HIS A 1 94 ? -16.094 -23.016 -14.031 1 73.25 94 HIS A C 1
ATOM 718 O O . HIS A 1 94 ? -16.344 -22.719 -12.859 1 73.25 94 HIS A O 1
ATOM 724 N N . ARG A 1 95 ? -14.984 -22.969 -14.648 1 78.06 95 ARG A N 1
ATOM 725 C CA . ARG A 1 95 ? -13.852 -22.422 -13.906 1 78.06 95 ARG A CA 1
ATOM 726 C C . ARG A 1 95 ? -13.773 -20.906 -14.078 1 78.06 95 ARG A C 1
ATOM 728 O O . ARG A 1 95 ? -14.109 -20.375 -15.141 1 78.06 95 ARG A O 1
ATOM 735 N N . HIS A 1 96 ? -13.367 -20.297 -12.945 1 85.81 96 HIS A N 1
ATOM 736 C CA . HIS A 1 96 ? -13.234 -18.844 -12.984 1 85.81 96 HIS A CA 1
ATOM 737 C C . HIS A 1 96 ? -11.82 -18.438 -13.375 1 85.81 96 HIS A C 1
ATOM 739 O O . HIS A 1 96 ? -10.844 -19.094 -12.992 1 85.81 96 HIS A O 1
ATOM 745 N N . ARG A 1 97 ? -11.758 -17.422 -14.211 1 89.56 97 ARG A N 1
ATOM 746 C CA . ARG A 1 97 ? -10.492 -16.844 -14.633 1 89.56 97 ARG A CA 1
ATOM 747 C C . ARG A 1 97 ? -10.609 -15.336 -14.82 1 89.56 97 ARG A C 1
ATOM 749 O O . ARG A 1 97 ? -11.711 -14.789 -14.773 1 89.56 97 ARG A O 1
ATOM 756 N N . LEU A 1 98 ? -9.469 -14.68 -14.93 1 93.5 98 LEU A N 1
ATOM 757 C CA . LEU A 1 98 ? -9.477 -13.25 -15.25 1 93.5 98 LEU A CA 1
ATOM 758 C C . LEU A 1 98 ? -9.438 -13.031 -16.766 1 93.5 98 LEU A C 1
ATOM 760 O O . LEU A 1 98 ? -8.625 -13.641 -17.453 1 93.5 98 LEU A O 1
ATOM 764 N N . ARG A 1 99 ? -10.383 -12.203 -17.172 1 93.12 99 ARG A N 1
ATOM 765 C CA . ARG A 1 99 ? -10.25 -11.633 -18.516 1 93.12 99 ARG A CA 1
ATOM 766 C C . ARG A 1 99 ? -9.43 -10.352 -18.484 1 93.12 99 ARG A C 1
ATOM 768 O O . ARG A 1 99 ? -9.641 -9.492 -17.625 1 93.12 99 ARG A O 1
ATOM 775 N N . ASN A 1 100 ? -8.398 -10.219 -19.328 1 93.44 100 ASN A N 1
ATOM 776 C CA . ASN A 1 100 ? -7.547 -9.031 -19.422 1 93.44 100 ASN A CA 1
ATOM 777 C C . ASN A 1 100 ? -6.777 -8.797 -18.125 1 93.44 100 ASN A C 1
ATOM 779 O O . ASN A 1 100 ? -6.773 -7.688 -17.594 1 93.44 100 ASN A O 1
ATOM 783 N N . ALA A 1 101 ? -6.258 -9.914 -17.641 1 95.31 101 ALA A N 1
ATOM 784 C CA . ALA A 1 101 ? -5.434 -9.797 -16.438 1 95.31 101 ALA A CA 1
ATOM 785 C C . ALA A 1 101 ? -4.289 -8.812 -16.656 1 95.31 101 ALA A C 1
ATOM 787 O O . ALA A 1 101 ? -3.562 -8.898 -17.641 1 95.31 101 ALA A O 1
ATOM 788 N N . GLU A 1 102 ? -4.195 -7.824 -15.773 1 96.25 102 GLU A N 1
ATOM 789 C CA . GLU A 1 102 ? -3.139 -6.82 -15.875 1 96.25 102 GLU A CA 1
ATOM 790 C C . GLU A 1 102 ? -2.646 -6.395 -14.492 1 96.25 102 GLU A C 1
ATOM 792 O O . GLU A 1 102 ? -3.262 -6.727 -13.477 1 96.25 102 GLU A O 1
ATOM 797 N N . VAL A 1 103 ? -1.57 -5.688 -14.523 1 96.75 103 VAL A N 1
ATOM 798 C CA . VAL A 1 103 ? -0.992 -5.184 -13.281 1 96.75 103 VAL A CA 1
ATOM 799 C C . VAL A 1 103 ? -1.913 -4.129 -12.672 1 96.75 103 VAL A C 1
ATOM 801 O O . VAL A 1 103 ? -2.264 -3.146 -13.336 1 96.75 103 VAL A O 1
ATOM 804 N N . ARG A 1 104 ? -2.363 -4.422 -11.508 1 96.75 104 ARG A N 1
ATOM 805 C CA . ARG A 1 104 ? -3.123 -3.412 -10.773 1 96.75 104 ARG A CA 1
ATOM 806 C C . ARG A 1 104 ? -2.195 -2.377 -10.148 1 96.75 104 ARG A C 1
ATOM 808 O O . ARG A 1 104 ? -2.396 -1.173 -10.312 1 96.75 104 ARG A O 1
ATOM 815 N N . THR A 1 105 ? -1.24 -2.861 -9.414 1 97.75 105 THR A N 1
ATOM 816 C CA . THR A 1 105 ? -0.273 -2.021 -8.719 1 97.75 105 THR A CA 1
ATOM 817 C C . THR A 1 105 ? 0.86 -2.863 -8.141 1 97.75 105 THR A C 1
ATOM 819 O O . THR A 1 105 ? 0.906 -4.078 -8.352 1 97.75 105 THR A O 1
ATOM 822 N N . VAL A 1 106 ? 1.783 -2.16 -7.496 1 98.19 106 VAL A N 1
ATOM 823 C CA . VAL A 1 106 ? 2.787 -2.807 -6.656 1 98.19 106 VAL A CA 1
ATOM 824 C C . VAL A 1 106 ? 2.404 -2.664 -5.188 1 98.19 106 VAL A C 1
ATOM 826 O O . VAL A 1 106 ? 2.229 -1.548 -4.691 1 98.19 106 VAL A O 1
ATOM 829 N N . LYS A 1 107 ? 2.262 -3.791 -4.57 1 97.56 107 LYS A N 1
ATOM 830 C CA . LYS A 1 107 ? 1.95 -3.783 -3.146 1 97.56 107 LYS A CA 1
ATOM 831 C C . LYS A 1 107 ? 3.215 -3.613 -2.309 1 97.56 107 LYS A C 1
ATOM 833 O O . LYS A 1 107 ? 4.258 -4.184 -2.629 1 97.56 107 LYS A O 1
ATOM 838 N N . PHE A 1 108 ? 3.029 -2.857 -1.34 1 98.5 108 PHE A N 1
ATOM 839 C CA . PHE A 1 108 ? 4.102 -2.652 -0.375 1 98.5 108 PHE A CA 1
ATOM 840 C C . PHE A 1 108 ? 3.623 -2.953 1.04 1 98.5 108 PHE A C 1
ATOM 842 O O . PHE A 1 108 ? 2.582 -2.453 1.468 1 98.5 108 PHE A O 1
ATOM 849 N N . ARG A 1 109 ? 4.391 -3.768 1.678 1 97.62 109 ARG A N 1
ATOM 850 C CA . ARG A 1 109 ? 4.18 -4.047 3.094 1 97.62 109 ARG A CA 1
ATOM 851 C C . ARG A 1 109 ? 5.398 -3.645 3.92 1 97.62 109 ARG A C 1
ATOM 853 O O . ARG A 1 109 ? 6.461 -4.262 3.807 1 97.62 109 ARG A O 1
ATOM 860 N N . PRO A 1 110 ? 5.211 -2.662 4.82 1 98.31 110 PRO A N 1
ATOM 861 C CA . PRO A 1 110 ? 6.359 -2.244 5.625 1 98.31 110 PRO A CA 1
ATOM 862 C C . PRO A 1 110 ? 6.836 -3.334 6.582 1 98.31 110 PRO A C 1
ATOM 864 O O . PRO A 1 110 ? 6.027 -4.109 7.094 1 98.31 110 PRO A O 1
ATOM 867 N N . ASP A 1 111 ? 8.156 -3.354 6.816 1 96.88 111 ASP A N 1
ATOM 868 C CA . ASP A 1 111 ? 8.734 -4.246 7.82 1 96.88 111 ASP A CA 1
ATOM 869 C C . ASP A 1 111 ? 8.242 -3.895 9.219 1 96.88 111 ASP A C 1
ATOM 871 O O . ASP A 1 111 ? 7.922 -2.736 9.5 1 96.88 111 ASP A O 1
ATOM 875 N N . ILE A 1 112 ? 8.305 -4.906 10.047 1 96.19 112 ILE A N 1
ATOM 876 C CA . ILE A 1 112 ? 7.941 -4.691 11.445 1 96.19 112 ILE A CA 1
ATOM 877 C C . ILE A 1 112 ? 8.891 -3.672 12.07 1 96.19 112 ILE A C 1
ATOM 879 O O . ILE A 1 112 ? 8.469 -2.82 12.859 1 96.19 112 ILE A O 1
ATOM 883 N N . GLU A 1 113 ? 10.125 -3.76 11.711 1 95.75 113 GLU A N 1
ATOM 884 C CA . GLU A 1 113 ? 11.133 -2.834 12.227 1 95.75 113 GLU A CA 1
ATOM 885 C C . GLU A 1 113 ? 10.797 -1.393 11.852 1 95.75 113 GLU A C 1
ATOM 887 O O . GLU A 1 113 ? 10.953 -0.484 12.672 1 95.75 113 GLU A O 1
ATOM 892 N N . MET A 1 114 ? 10.398 -1.159 10.633 1 97.56 114 MET A N 1
ATOM 893 C CA . MET A 1 114 ? 9.992 0.162 10.172 1 97.56 114 MET A CA 1
ATOM 894 C C . MET A 1 114 ? 8.797 0.673 10.977 1 97.56 114 MET A C 1
ATOM 896 O O . MET A 1 114 ? 8.82 1.792 11.484 1 97.56 114 MET A O 1
ATOM 900 N N . LEU A 1 115 ? 7.828 -0.185 11.141 1 96.88 115 LEU A N 1
ATOM 901 C CA . LEU A 1 115 ? 6.633 0.206 11.883 1 96.88 115 LEU A CA 1
ATOM 902 C C . LEU A 1 115 ? 6.961 0.486 13.344 1 96.88 115 LEU A C 1
ATOM 904 O O . LEU A 1 115 ? 6.414 1.418 13.938 1 96.88 115 LEU A O 1
ATOM 908 N N . ASP A 1 116 ? 7.844 -0.296 13.883 1 96 116 AS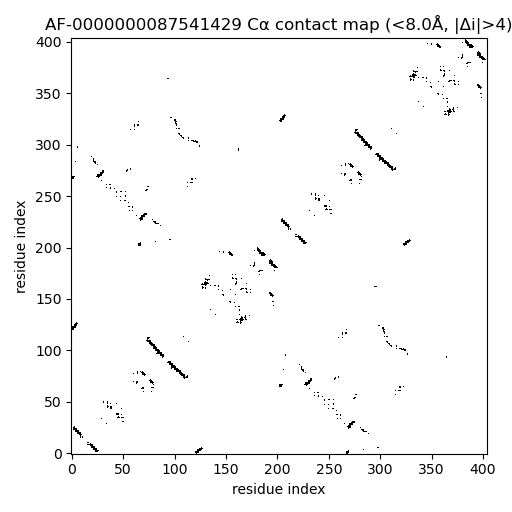P A N 1
ATOM 909 C CA . ASP A 1 116 ? 8.258 -0.098 15.273 1 96 116 ASP A CA 1
ATOM 910 C C . ASP A 1 116 ? 8.938 1.255 15.453 1 96 116 ASP A C 1
ATOM 912 O O . ASP A 1 116 ? 8.727 1.938 16.453 1 96 116 ASP A O 1
ATOM 916 N N . THR A 1 117 ? 9.734 1.615 14.5 1 95.62 117 THR A N 1
ATOM 917 C CA . THR A 1 117 ? 10.43 2.895 14.539 1 95.62 117 THR A CA 1
ATOM 918 C C . THR A 1 117 ? 9.438 4.055 14.469 1 95.62 117 THR A C 1
ATOM 920 O O . THR A 1 117 ? 9.656 5.102 15.086 1 95.62 117 THR A O 1
ATOM 923 N N . LEU A 1 118 ? 8.352 3.818 13.734 1 97.06 118 LEU A N 1
ATOM 924 C CA . LEU A 1 118 ? 7.395 4.887 13.477 1 97.06 118 LEU A CA 1
ATOM 925 C C . LEU A 1 118 ? 6.32 4.926 14.562 1 97.06 118 LEU A C 1
ATOM 927 O O . LEU A 1 118 ? 5.504 5.848 14.602 1 97.06 118 LEU A O 1
ATOM 931 N N . GLN A 1 119 ? 6.305 4.027 15.453 1 92.56 119 GLN A N 1
ATOM 932 C CA . GLN A 1 119 ? 5.223 3.82 16.422 1 92.56 119 GLN A CA 1
ATOM 933 C C . GLN A 1 119 ? 5.059 5.031 17.328 1 92.56 119 GLN A C 1
ATOM 935 O O . GLN A 1 119 ? 3.957 5.312 17.797 1 92.56 119 GLN A O 1
ATOM 940 N N . HIS A 1 120 ? 6.16 5.801 17.594 1 89.56 120 HIS A N 1
ATOM 941 C CA . HIS A 1 120 ? 6.094 6.883 18.562 1 89.56 120 HIS A CA 1
ATOM 942 C C . HIS A 1 120 ? 5.812 8.219 17.891 1 89.56 120 HIS A C 1
ATOM 944 O O . HIS A 1 120 ? 5.953 9.273 18.516 1 89.56 120 HIS A O 1
ATOM 950 N N . THR A 1 121 ? 5.426 8.109 16.672 1 93.94 121 THR A N 1
ATOM 951 C CA . THR A 1 121 ? 5.102 9.32 15.938 1 93.94 121 THR A CA 1
ATOM 952 C C . THR A 1 121 ? 3.898 10.023 16.562 1 93.94 121 THR A C 1
ATOM 954 O O . THR A 1 121 ? 2.898 9.383 16.891 1 93.94 121 THR A O 1
ATOM 957 N N . LYS A 1 122 ? 4.027 11.328 16.781 1 93.06 122 LYS A N 1
ATOM 958 C CA . LYS A 1 122 ? 2.926 12.141 17.297 1 93.06 122 LYS A CA 1
ATOM 959 C C . LYS A 1 122 ? 2.113 12.742 16.141 1 93.06 122 LYS A C 1
ATOM 961 O O . LYS A 1 122 ? 2.672 13.125 15.117 1 93.06 122 LYS A O 1
ATOM 966 N N . PHE A 1 123 ? 0.853 12.805 16.391 1 94.94 123 PHE A N 1
ATOM 967 C CA . PHE A 1 123 ? -0.026 13.344 15.352 1 94.94 123 PHE A CA 1
ATOM 968 C C . PHE A 1 123 ? -0.743 14.594 15.852 1 94.94 123 PHE A C 1
ATOM 970 O O . PHE A 1 123 ? -1.102 14.688 17.031 1 94.94 123 PHE A O 1
ATOM 977 N N . GLU A 1 124 ? -0.92 15.57 14.883 1 91.31 124 GLU A N 1
ATOM 978 C CA . GLU A 1 124 ? -1.645 16.812 15.164 1 91.31 124 GLU A CA 1
ATOM 979 C C . GLU A 1 124 ? -2.85 16.969 14.234 1 91.31 124 GLU A C 1
ATOM 981 O O . GLU A 1 124 ? -2.73 16.812 13.023 1 91.31 124 GLU A O 1
ATOM 986 N N . ASN A 1 125 ? -3.969 17.266 14.797 1 89.81 125 ASN A N 1
ATOM 987 C CA . ASN A 1 125 ? -5.195 17.453 14.031 1 89.81 125 ASN A CA 1
ATOM 988 C C . ASN A 1 125 ? -5.242 18.844 13.391 1 89.81 125 ASN A C 1
ATOM 990 O O . ASN A 1 125 ? -5.262 19.859 14.094 1 89.81 125 ASN A O 1
ATOM 994 N N . VAL A 1 126 ? -5.227 18.859 12.055 1 86.19 126 VAL A N 1
ATOM 995 C CA . VAL A 1 126 ? -5.266 20.156 11.383 1 86.19 126 VAL A CA 1
ATOM 996 C C . VAL A 1 126 ? -6.551 20.266 10.562 1 86.19 126 VAL A C 1
ATOM 998 O O . VAL A 1 126 ? -6.621 21.062 9.625 1 86.19 126 VAL A O 1
ATOM 1001 N N . THR A 1 127 ? -7.434 19.438 10.805 1 83.5 127 THR A N 1
ATOM 1002 C CA . THR A 1 127 ? -8.695 19.375 10.086 1 83.5 127 THR A CA 1
ATOM 1003 C C . THR A 1 127 ? -9.336 20.766 10 1 83.5 127 THR A C 1
ATOM 1005 O O . THR A 1 127 ? -9.906 21.125 8.969 1 83.5 127 THR A O 1
ATOM 1008 N N . TYR A 1 128 ? -9.164 21.438 10.984 1 73.88 128 TYR A N 1
ATOM 1009 C CA . TYR A 1 128 ? -9.891 22.703 11.086 1 73.88 128 TYR A CA 1
ATOM 1010 C C . TYR A 1 128 ? -8.953 23.891 10.914 1 73.88 128 TYR A C 1
ATOM 1012 O O . TYR A 1 128 ? -9.359 25.047 11.086 1 73.88 128 TYR A O 1
ATOM 1020 N N . ARG A 1 129 ? -7.703 23.516 10.633 1 63.41 129 ARG A N 1
ATOM 1021 C CA . ARG A 1 129 ? -6.75 24.609 10.477 1 63.41 129 ARG A CA 1
ATOM 1022 C C . ARG A 1 129 ? -6.938 25.297 9.133 1 63.41 129 ARG A C 1
ATOM 1024 O O . ARG A 1 129 ? -6.801 26.516 9.039 1 63.41 129 ARG A O 1
ATOM 1031 N N . HIS A 1 130 ? -6.922 24.406 7.863 1 55.19 130 HIS A N 1
ATOM 1032 C CA . HIS A 1 130 ? -6.98 25.094 6.578 1 55.19 130 HIS A CA 1
ATOM 1033 C C . HIS A 1 130 ? -8.414 25.188 6.066 1 55.19 130 HIS A C 1
ATOM 1035 O O . HIS A 1 130 ? -9.125 24.172 6.008 1 55.19 130 HIS A O 1
ATOM 1041 N N . GLY A 1 131 ? -9.086 25.969 6.504 1 55.59 131 GLY A N 1
ATOM 1042 C CA . GLY A 1 131 ? -10.461 26.281 6.156 1 55.59 131 GLY A CA 1
ATOM 1043 C C . GLY A 1 131 ? -10.789 26.016 4.699 1 55.59 131 GLY A C 1
ATOM 1044 O O . GLY A 1 131 ? -9.891 25.969 3.855 1 55.59 131 GLY A O 1
ATOM 1045 N N . THR A 1 132 ? -11.703 25.156 4.32 1 54.12 132 THR A N 1
ATOM 1046 C CA . THR A 1 132 ? -12.117 24.922 2.941 1 54.12 132 THR A CA 1
ATOM 1047 C C . THR A 1 132 ? -12.523 26.234 2.27 1 54.12 132 THR A C 1
ATOM 1049 O O . THR A 1 132 ? -12.977 27.156 2.936 1 54.12 132 THR A O 1
ATOM 1052 N N . SER A 1 133 ? -12.047 26.312 0.955 1 54.12 133 SER A N 1
ATOM 1053 C CA . SER A 1 133 ? -12.469 27.469 0.175 1 54.12 133 SER A CA 1
ATOM 1054 C C . SER A 1 133 ? -13.898 27.297 -0.342 1 54.12 133 SER A C 1
ATOM 1056 O O . SER A 1 133 ? -14.461 28.219 -0.939 1 54.12 133 SER A O 1
ATOM 1058 N N . SER A 1 134 ? -14.383 26.234 -0.11 1 57.31 134 SER A N 1
ATOM 1059 C CA . SER A 1 134 ? -15.727 26.016 -0.65 1 57.31 134 SER A CA 1
ATOM 1060 C C . SER A 1 134 ? -16.781 26.672 0.224 1 57.31 134 SER A C 1
ATOM 1062 O O . SER A 1 134 ? -16.609 26.797 1.439 1 57.31 134 SER A O 1
ATOM 1064 N N . VAL A 1 135 ? -17.766 27.234 -0.462 1 63.44 135 VAL A N 1
ATOM 1065 C CA . VAL A 1 135 ? -18.875 27.891 0.221 1 63.44 135 VAL A CA 1
ATOM 1066 C C . VAL A 1 135 ? -19.781 26.844 0.846 1 63.44 135 VAL A C 1
ATOM 1068 O O . VAL A 1 135 ? -20.328 25.984 0.143 1 63.44 135 VAL A O 1
ATOM 1071 N N . PRO A 1 136 ? -19.766 26.797 2.109 1 70.56 136 PRO A N 1
ATOM 1072 C CA . PRO A 1 136 ? -20.672 25.844 2.76 1 70.56 136 PRO A CA 1
ATOM 1073 C C . PRO A 1 136 ? -22.125 26.016 2.328 1 70.56 136 PRO A C 1
ATOM 1075 O O . PRO A 1 136 ? -22.531 27.109 1.928 1 70.56 136 PRO A O 1
ATOM 1078 N N . THR A 1 137 ? -22.891 25.016 2.309 1 71 137 THR A N 1
ATOM 1079 C CA . THR A 1 137 ? -24.312 25.078 1.974 1 71 137 THR A CA 1
ATOM 1080 C C . THR A 1 137 ? -25.062 25.906 3.012 1 71 137 THR A C 1
ATOM 1082 O O . THR A 1 137 ? -24.594 26.078 4.141 1 71 137 THR A O 1
ATOM 1085 N N . ALA A 1 138 ? -26.312 26.422 2.586 1 78.5 138 ALA A N 1
ATOM 1086 C CA . ALA A 1 138 ? -27.156 27.219 3.475 1 78.5 138 ALA A CA 1
ATOM 1087 C C . ALA A 1 138 ? -27.562 26.406 4.703 1 78.5 138 ALA A C 1
ATOM 1089 O O . ALA A 1 138 ? -27.609 26.938 5.816 1 78.5 138 ALA A O 1
ATOM 1090 N N . GLU A 1 139 ? -27.828 25.172 4.48 1 78.5 139 GLU A N 1
ATOM 1091 C CA . GLU A 1 139 ? -28.25 24.312 5.582 1 78.5 139 GLU A CA 1
ATOM 1092 C C . GLU A 1 139 ? -27.156 24.172 6.621 1 78.5 139 GLU A C 1
ATOM 1094 O O . GLU A 1 139 ? -27.406 24.25 7.824 1 78.5 139 GLU A O 1
ATOM 1099 N N . LEU A 1 140 ? -25.969 23.953 6.035 1 77.06 140 LEU A N 1
ATOM 1100 C CA . LEU A 1 140 ? -24.828 23.797 6.93 1 77.06 140 LEU A CA 1
ATOM 1101 C C . LEU A 1 140 ? -24.547 25.094 7.695 1 77.06 140 LEU A C 1
ATOM 1103 O O . LEU A 1 140 ? -24.219 25.047 8.883 1 77.06 140 LEU A O 1
ATOM 1107 N N . THR A 1 141 ? -24.641 26.125 7 1 83.69 141 THR A N 1
ATOM 1108 C CA . THR A 1 141 ? -24.422 27.438 7.617 1 83.69 141 THR A CA 1
ATOM 1109 C C . THR A 1 141 ? -25.438 27.703 8.711 1 83.69 141 THR A C 1
ATOM 1111 O O . THR A 1 141 ? -25.094 28.188 9.789 1 83.69 141 THR A O 1
ATOM 1114 N N . ASP A 1 142 ? -26.688 27.359 8.461 1 84.69 142 ASP A N 1
ATOM 1115 C CA . ASP A 1 142 ? -27.75 27.562 9.445 1 84.69 142 ASP A CA 1
ATOM 1116 C C . ASP A 1 142 ? -27.516 26.703 10.688 1 84.69 142 ASP A C 1
ATOM 1118 O O . ASP A 1 142 ? -27.719 27.156 11.812 1 84.69 142 ASP A O 1
ATOM 1122 N N . LYS A 1 143 ? -27.156 25.547 10.438 1 82.06 143 LYS A N 1
ATOM 1123 C CA . LYS A 1 143 ? -26.875 24.656 11.555 1 82.06 143 LYS A CA 1
ATOM 1124 C C . LYS A 1 143 ? -25.703 25.172 12.391 1 82.06 143 LYS A C 1
ATOM 1126 O O . LYS A 1 143 ? -25.75 25.125 13.625 1 82.06 143 LYS A O 1
ATOM 1131 N N . ALA A 1 144 ? -24.719 25.609 11.664 1 82.56 144 ALA A N 1
ATOM 1132 C CA . ALA A 1 144 ? -23.562 26.172 12.359 1 82.56 144 ALA A CA 1
ATOM 1133 C C . ALA A 1 144 ? -23.969 27.328 13.258 1 82.56 144 ALA A C 1
ATOM 1135 O O . ALA A 1 144 ? -23.547 27.406 14.414 1 82.56 144 ALA A O 1
ATOM 1136 N N . LEU A 1 145 ? -24.781 28.203 12.766 1 89.44 145 LEU A N 1
ATOM 1137 C CA . LEU A 1 145 ? -25.234 29.344 13.539 1 89.44 145 LEU A CA 1
ATOM 1138 C C . LEU A 1 145 ? -26.047 28.906 14.758 1 89.44 145 LEU A C 1
ATOM 1140 O O . LEU A 1 145 ? -25.844 29.406 15.859 1 89.44 145 LEU A O 1
ATOM 1144 N N . ASP A 1 146 ? -26.875 27.938 14.547 1 85.56 146 ASP A N 1
ATOM 1145 C CA . ASP A 1 146 ? -27.703 27.422 15.641 1 85.56 146 ASP A CA 1
ATOM 1146 C C . ASP A 1 146 ? -26.828 26.828 16.75 1 85.56 146 ASP A C 1
ATOM 1148 O O . ASP A 1 146 ? -27.031 27.109 17.922 1 85.56 146 ASP A O 1
ATOM 1152 N N . ASP A 1 147 ? -25.938 26.062 16.359 1 82.44 147 ASP A N 1
ATOM 1153 C CA . ASP A 1 147 ? -25.062 25.391 17.328 1 82.44 147 ASP A CA 1
ATOM 1154 C C . ASP A 1 147 ? -24.188 26.391 18.062 1 82.44 147 ASP A C 1
ATOM 1156 O O . ASP A 1 147 ? -24.047 26.328 19.281 1 82.44 147 ASP A O 1
ATOM 1160 N N . LEU A 1 148 ? -23.609 27.25 17.344 1 85.88 148 LEU A N 1
ATOM 1161 C CA . LEU A 1 148 ? -22.688 28.219 17.922 1 85.88 148 LEU A CA 1
ATOM 1162 C C . LEU A 1 148 ? -23.422 29.125 18.906 1 85.88 148 LEU A C 1
ATOM 1164 O O . LEU A 1 148 ? -22.922 29.359 20.016 1 85.88 148 LEU A O 1
ATOM 1168 N N . PHE A 1 149 ? -24.594 29.562 18.578 1 90 149 PHE A N 1
ATOM 1169 C CA . PHE A 1 149 ? -25.328 30.516 19.406 1 90 149 PHE A CA 1
ATOM 1170 C C . PHE A 1 149 ? -26.016 29.781 20.562 1 90 149 PHE A C 1
ATOM 1172 O O . PHE A 1 149 ? -26.422 30.422 21.547 1 90 149 PHE A O 1
ATOM 1179 N N . SER A 1 150 ? -26.141 28.516 20.422 1 83.38 150 SER A N 1
ATOM 1180 C CA . SER A 1 150 ? -26.641 27.766 21.562 1 83.38 150 SER A CA 1
ATOM 1181 C C . SER A 1 150 ? -25.578 27.656 22.656 1 83.38 150 SER A C 1
ATOM 1183 O O . SER A 1 150 ? -25.906 27.547 23.844 1 83.38 150 SER A O 1
ATOM 1185 N N . ALA A 1 151 ? -24.406 27.797 22.219 1 79.5 151 ALA A N 1
ATOM 1186 C CA . ALA A 1 151 ? -23.281 27.609 23.141 1 79.5 151 ALA A CA 1
ATOM 1187 C C . ALA A 1 151 ? -22.75 28.953 23.625 1 79.5 151 ALA A C 1
ATOM 1189 O O . ALA A 1 151 ? -22.234 29.062 24.734 1 79.5 151 ALA A O 1
ATOM 1190 N N . LYS A 1 152 ? -22.766 29.906 22.75 1 84.38 152 LYS A N 1
ATOM 1191 C CA . LYS A 1 152 ? -22.188 31.203 23.031 1 84.38 152 LYS A CA 1
ATOM 1192 C C . LYS A 1 152 ? -23.172 32.312 22.719 1 84.38 152 LYS A C 1
ATOM 1194 O O . LYS A 1 152 ? -23.938 32.219 21.766 1 84.38 152 LYS A O 1
ATOM 1199 N N . PRO A 1 153 ? -23.234 33.344 23.516 1 89.12 153 PRO A N 1
ATOM 1200 C CA . PRO A 1 153 ? -24.109 34.5 23.219 1 89.12 153 PRO A CA 1
ATOM 1201 C C . PRO A 1 153 ? -23.609 35.312 22.031 1 89.12 153 PRO A C 1
ATOM 1203 O O . PRO A 1 153 ? -24.391 36.094 21.453 1 89.12 153 PRO A O 1
ATOM 1206 N N . PHE A 1 154 ? -22.359 35.281 21.719 1 92.12 154 PHE A N 1
ATOM 1207 C CA . PHE A 1 154 ? -21.781 35.938 20.562 1 92.12 154 PHE A CA 1
ATOM 1208 C C . PHE A 1 154 ? -20.75 35.062 19.891 1 92.12 154 PHE A C 1
ATOM 1210 O O . PHE A 1 154 ? -20.219 34.125 20.5 1 92.12 154 PHE A O 1
ATOM 1217 N N . ILE A 1 155 ? -20.562 35.25 18.578 1 90.38 155 ILE A N 1
ATOM 1218 C CA . ILE A 1 155 ? -19.578 34.469 17.859 1 90.38 155 ILE A CA 1
ATOM 1219 C C . ILE A 1 155 ? -18.641 35.375 17.062 1 90.38 155 ILE A C 1
ATOM 1221 O O . ILE A 1 155 ? -18.969 36.562 16.828 1 90.38 155 ILE A O 1
ATOM 1225 N N . THR A 1 156 ? -17.484 34.906 16.719 1 89.12 156 THR A N 1
ATOM 1226 C CA . THR A 1 156 ? -16.516 35.594 15.898 1 89.12 156 THR A CA 1
ATOM 1227 C C . THR A 1 156 ? -16.297 34.906 14.57 1 89.12 156 THR A C 1
ATOM 1229 O O . THR A 1 156 ? -16.812 33.781 14.352 1 89.12 156 THR A O 1
ATOM 1232 N N . VAL A 1 157 ? -15.531 35.625 13.641 1 88.56 157 VAL A N 1
ATOM 1233 C CA . VAL A 1 157 ? -15.18 35.031 12.359 1 88.56 157 VAL A CA 1
ATOM 1234 C C . VAL A 1 157 ? -14.375 33.75 12.578 1 88.56 157 VAL A C 1
ATOM 1236 O O . VAL A 1 157 ? -14.531 32.781 11.844 1 88.56 157 VAL A O 1
ATOM 1239 N N . ALA A 1 158 ? -13.602 33.719 13.633 1 80.81 158 ALA A N 1
ATOM 1240 C CA . ALA A 1 158 ? -12.797 32.531 13.977 1 80.81 158 ALA A CA 1
ATOM 1241 C C . ALA A 1 158 ? -13.68 31.344 14.312 1 80.81 158 ALA A C 1
ATOM 1243 O O . ALA A 1 158 ? -13.367 30.203 13.93 1 80.81 158 ALA A O 1
ATOM 1244 N N . ASP A 1 159 ? -14.75 31.641 15 1 80.94 159 ASP A N 1
ATOM 1245 C CA . ASP A 1 159 ? -15.695 30.578 15.352 1 80.94 159 ASP A CA 1
ATOM 1246 C C . ASP A 1 159 ? -16.266 29.922 14.102 1 80.94 159 ASP A C 1
ATOM 1248 O O . ASP A 1 159 ? -16.375 28.688 14.023 1 80.94 159 ASP A O 1
ATOM 1252 N N . LEU A 1 160 ? -16.797 30.812 13.156 1 83.19 160 LEU A N 1
ATOM 1253 C CA . LEU A 1 160 ? -17.297 30.297 11.883 1 83.19 160 LEU A CA 1
ATOM 1254 C C . LEU A 1 160 ? -16.234 29.484 11.156 1 83.19 160 LEU A C 1
ATOM 1256 O O . LEU A 1 160 ? -16.516 28.406 10.633 1 83.19 160 LEU A O 1
ATOM 1260 N N . ARG A 1 161 ? -15.008 30.047 11.094 1 80.81 161 ARG A N 1
ATOM 1261 C CA . ARG A 1 161 ? -13.898 29.406 10.391 1 80.81 161 ARG A CA 1
ATOM 1262 C C . ARG A 1 161 ? -13.641 28.016 10.938 1 80.81 161 ARG A C 1
ATOM 1264 O O . ARG A 1 161 ? -13.516 27.047 10.172 1 80.81 161 ARG A O 1
ATOM 1271 N N . TYR A 1 162 ? -13.656 27.953 12.211 1 72.62 162 TYR A N 1
ATOM 1272 C CA . TYR A 1 162 ? -13.359 26.688 12.875 1 72.62 162 TYR A CA 1
ATOM 1273 C C . TYR A 1 162 ? -14.492 25.688 12.695 1 72.62 162 TYR A C 1
ATOM 1275 O O . TYR A 1 162 ? -14.258 24.531 12.375 1 72.62 162 TYR A O 1
ATOM 1283 N N . TYR A 1 163 ? -15.688 26.172 12.906 1 73.25 163 TYR A N 1
ATOM 1284 C CA . TYR A 1 163 ? -16.844 25.266 12.844 1 73.25 163 TYR A CA 1
ATOM 1285 C C . TYR A 1 163 ? -17.047 24.766 11.422 1 73.25 163 TYR A C 1
ATOM 1287 O O . TYR A 1 163 ? -17.344 23.578 11.219 1 73.25 163 TYR A O 1
ATOM 1295 N N . LEU A 1 164 ? -16.969 25.656 10.438 1 74.19 164 LEU A N 1
ATOM 1296 C CA . LEU A 1 164 ? -17.297 25.328 9.055 1 74.19 164 LEU A CA 1
ATOM 1297 C C . LEU A 1 164 ? -16.031 24.938 8.289 1 74.19 164 LEU A C 1
ATOM 1299 O O . LEU A 1 164 ? -16.109 24.641 7.09 1 74.19 164 LEU A O 1
ATOM 1303 N N . ASN A 1 165 ? -14.914 24.969 8.922 1 71.62 165 ASN A N 1
ATOM 1304 C CA . ASN A 1 165 ? -13.641 24.609 8.305 1 71.62 165 ASN A CA 1
ATOM 1305 C C . ASN A 1 165 ? -13.375 25.453 7.059 1 71.62 165 ASN A C 1
ATOM 1307 O O . ASN A 1 165 ? -13.109 24.906 5.988 1 71.62 165 ASN A O 1
ATOM 1311 N N . LEU A 1 166 ? -13.469 26.672 7.277 1 73.31 166 LEU A N 1
ATOM 1312 C CA . LEU A 1 166 ? -13.297 27.609 6.18 1 73.31 166 LEU A CA 1
ATOM 1313 C C . LEU A 1 166 ? -11.891 28.203 6.195 1 73.31 166 LEU A C 1
ATOM 1315 O O . LEU A 1 166 ? -11.242 28.266 7.242 1 73.31 166 LEU A O 1
ATOM 1319 N N . SER A 1 167 ? -11.445 28.531 4.98 1 72.38 167 SER A N 1
ATOM 1320 C CA . SER A 1 167 ? -10.273 29.391 4.922 1 72.38 167 SER A CA 1
ATOM 1321 C C . SER A 1 167 ? -10.547 30.734 5.582 1 72.38 167 SER A C 1
ATOM 1323 O O . SER A 1 167 ? -11.703 31.125 5.766 1 72.38 167 SER A O 1
ATOM 1325 N N . SER A 1 168 ? -9.453 31.391 5.934 1 74.75 168 SER A N 1
ATOM 1326 C CA . SER A 1 168 ? -9.602 32.719 6.527 1 74.75 168 SER A CA 1
ATOM 1327 C C . SER A 1 168 ? -10.406 33.625 5.613 1 74.75 168 SER A C 1
ATOM 1329 O O . SER A 1 168 ? -11.352 34.281 6.055 1 74.75 168 SER A O 1
ATOM 1331 N N . ALA A 1 169 ? -10.07 33.656 4.348 1 77.81 169 ALA A N 1
ATOM 1332 C CA . ALA A 1 169 ? -10.75 34.5 3.373 1 77.81 169 ALA A CA 1
ATOM 1333 C C . ALA A 1 169 ? -12.227 34.125 3.252 1 77.81 169 ALA A C 1
ATOM 1335 O O . ALA A 1 169 ? -13.102 35 3.262 1 77.81 169 ALA A O 1
ATOM 1336 N N . ASN A 1 170 ? -12.477 32.844 3.229 1 80 170 ASN A N 1
ATOM 1337 C CA . ASN A 1 170 ? -13.852 32.375 3.074 1 80 170 ASN A CA 1
ATOM 1338 C C . ASN A 1 170 ? -14.68 32.625 4.332 1 80 170 ASN A C 1
ATOM 1340 O O . ASN A 1 170 ? -15.875 32.906 4.25 1 80 170 ASN A O 1
ATOM 1344 N N . ALA A 1 171 ? -13.984 32.594 5.406 1 85.06 171 ALA A N 1
ATOM 1345 C CA . ALA A 1 171 ? -14.68 32.844 6.664 1 85.06 171 ALA A CA 1
ATOM 1346 C C . ALA A 1 171 ? -15.18 34.281 6.734 1 85.06 171 ALA A C 1
ATOM 1348 O O . ALA A 1 171 ? -16.328 34.531 7.121 1 85.06 171 ALA A O 1
ATOM 1349 N N . TYR A 1 172 ? -14.398 35.125 6.309 1 87.5 172 TYR A N 1
ATOM 1350 C CA . TYR A 1 172 ? -14.797 36.531 6.293 1 87.5 172 TYR A CA 1
ATOM 1351 C C . TYR A 1 172 ? -15.898 36.781 5.27 1 87.5 172 TYR A C 1
ATOM 1353 O O . TYR A 1 172 ? -16.828 37.531 5.523 1 87.5 172 TYR A O 1
ATOM 1361 N N . ARG A 1 173 ? -15.758 36.125 4.184 1 87 173 ARG A N 1
ATOM 1362 C CA . ARG A 1 173 ? -16.766 36.25 3.137 1 87 173 ARG A CA 1
ATOM 1363 C C . ARG A 1 173 ? -18.109 35.719 3.605 1 87 173 ARG A C 1
ATOM 1365 O O . ARG A 1 173 ? -19.141 36.344 3.385 1 87 173 ARG A O 1
ATOM 1372 N N . ILE A 1 174 ? -18.031 34.656 4.195 1 87.12 174 ILE A N 1
ATOM 1373 C CA . ILE A 1 174 ? -19.266 34 4.668 1 87.12 174 ILE A CA 1
ATOM 1374 C C . ILE A 1 174 ? -19.875 34.844 5.781 1 87.12 174 ILE A C 1
ATOM 1376 O O . ILE A 1 174 ? -21.094 35.062 5.805 1 87.12 174 ILE A O 1
ATOM 1380 N N . ALA A 1 175 ? -19.062 35.375 6.641 1 91.38 175 ALA A N 1
ATOM 1381 C CA . ALA A 1 175 ? -19.547 36.25 7.711 1 91.38 175 ALA A CA 1
ATOM 1382 C C . ALA A 1 175 ? -20.219 37.5 7.145 1 91.38 175 ALA A C 1
ATOM 1384 O O . ALA A 1 175 ? -21.297 37.906 7.602 1 91.38 175 ALA A O 1
ATOM 1385 N N . ALA A 1 176 ? -19.656 38.062 6.137 1 89.31 176 ALA A N 1
ATOM 1386 C CA . ALA A 1 176 ? -20.219 39.219 5.477 1 89.31 176 ALA A CA 1
ATOM 1387 C C . ALA A 1 176 ? -21.547 38.906 4.805 1 89.31 176 ALA A C 1
ATOM 1389 O O . ALA A 1 176 ? -22.5 39.688 4.891 1 89.31 176 ALA A O 1
ATOM 1390 N N . ARG A 1 177 ? -21.562 37.781 4.195 1 90.19 177 ARG A N 1
ATOM 1391 C CA . ARG A 1 177 ? -22.781 37.344 3.525 1 90.19 177 ARG A CA 1
ATOM 1392 C C . ARG A 1 177 ? -23.906 37.125 4.527 1 90.19 177 ARG A C 1
ATOM 1394 O O . ARG A 1 177 ? -25.047 37.562 4.297 1 90.19 177 ARG A O 1
ATOM 1401 N N . LEU A 1 178 ? -23.609 36.531 5.613 1 92.38 178 LEU A N 1
ATOM 1402 C CA . LEU A 1 178 ? -24.594 36.25 6.645 1 92.38 178 LEU A CA 1
ATOM 1403 C C . LEU A 1 178 ? -25.094 37.531 7.293 1 92.38 178 LEU A C 1
ATOM 1405 O O . LEU A 1 178 ? -26.266 37.625 7.648 1 92.38 178 LEU A O 1
ATOM 1409 N N . GLU A 1 179 ? -24.234 38.438 7.402 1 92.25 179 GLU A N 1
ATOM 1410 C CA . GLU A 1 179 ? -24.625 39.75 7.906 1 92.25 179 GLU A CA 1
ATOM 1411 C C . GLU A 1 179 ? -25.562 40.469 6.934 1 92.25 179 GLU A C 1
ATOM 1413 O O . GLU A 1 179 ? -26.578 41.031 7.348 1 92.25 179 GLU A O 1
ATOM 1418 N N . GLN A 1 180 ? -25.312 40.375 5.699 1 90.44 180 GLN A N 1
ATOM 1419 C CA . GLN A 1 180 ? -26.141 40.969 4.664 1 90.44 180 GLN A CA 1
ATOM 1420 C C . GLN A 1 180 ? -27.516 40.344 4.617 1 90.44 180 GLN A C 1
ATOM 1422 O O . GLN A 1 180 ? -28.516 41 4.375 1 90.44 180 GLN A O 1
ATOM 1427 N N . GLU A 1 181 ? -27.547 39.062 4.91 1 90.06 181 GLU A N 1
ATOM 1428 C CA . GLU A 1 181 ? -28.797 38.312 4.91 1 90.06 181 GLU A CA 1
ATOM 1429 C C . GLU A 1 181 ? -29.578 38.562 6.199 1 90.06 181 GLU A C 1
ATOM 1431 O O . GLU A 1 181 ? -30.719 38.094 6.336 1 90.06 181 GLU A O 1
ATOM 1436 N N . GLY A 1 182 ? -28.969 39.188 7.105 1 90.5 182 GLY A N 1
ATOM 1437 C CA . GLY A 1 182 ? -29.641 39.5 8.359 1 90.5 182 GLY A CA 1
ATOM 1438 C C . GLY A 1 182 ? -29.531 38.406 9.391 1 90.5 182 GLY A C 1
ATOM 1439 O O . GLY A 1 182 ? -30.156 38.469 10.453 1 90.5 182 GLY A O 1
ATOM 1440 N N . LYS A 1 183 ? -28.766 37.438 9.172 1 92.31 183 LYS A N 1
ATOM 1441 C CA . LYS A 1 183 ? -28.641 36.312 10.086 1 92.31 183 LYS A CA 1
ATOM 1442 C C . LYS A 1 183 ? -27.641 36.594 11.203 1 92.31 183 LYS A C 1
ATOM 1444 O O . LYS A 1 183 ? -27.688 36 12.273 1 92.31 183 LYS A O 1
ATOM 1449 N N . LEU A 1 184 ? -26.781 37.438 10.867 1 93.5 184 LEU A N 1
ATOM 1450 C CA . LEU A 1 184 ? -25.812 37.906 11.844 1 93.5 184 LEU A CA 1
ATOM 1451 C C . LEU A 1 184 ? -25.844 39.438 11.969 1 93.5 184 LEU A C 1
ATOM 1453 O O . LEU A 1 184 ? -26.156 40.125 11 1 93.5 184 LEU A O 1
ATOM 1457 N N . ARG A 1 185 ? -25.703 39.938 13.148 1 94.19 185 ARG A N 1
ATOM 1458 C CA . ARG A 1 185 ? -25.562 41.375 13.398 1 94.19 185 ARG A CA 1
ATOM 1459 C C . ARG A 1 185 ? -24.219 41.688 14.062 1 94.19 185 ARG A C 1
ATOM 1461 O O . ARG A 1 185 ? -23.906 41.125 15.125 1 94.19 185 ARG A O 1
ATOM 1468 N N . ASP A 1 186 ? -23.469 42.469 13.477 1 92 186 ASP A N 1
ATOM 1469 C CA . ASP A 1 186 ? -22.172 42.844 14.008 1 92 186 ASP A CA 1
ATOM 1470 C C . ASP A 1 186 ? -22.297 43.781 15.195 1 92 186 ASP A C 1
ATOM 1472 O O . ASP A 1 186 ? -22.875 44.875 15.07 1 92 186 ASP A O 1
ATOM 1476 N N . VAL A 1 187 ? -21.812 43.375 16.344 1 91.19 187 VAL A N 1
ATOM 1477 C CA . VAL A 1 187 ? -21.828 44.188 17.547 1 91.19 187 VAL A CA 1
ATOM 1478 C C . VAL A 1 187 ? -20.406 44.469 18 1 91.19 187 VAL A C 1
ATOM 1480 O O . VAL A 1 187 ? -20.188 44.906 19.125 1 91.19 187 VAL A O 1
ATOM 1483 N N . GLY A 1 188 ? -19.516 44.094 17.188 1 87.19 188 GLY A N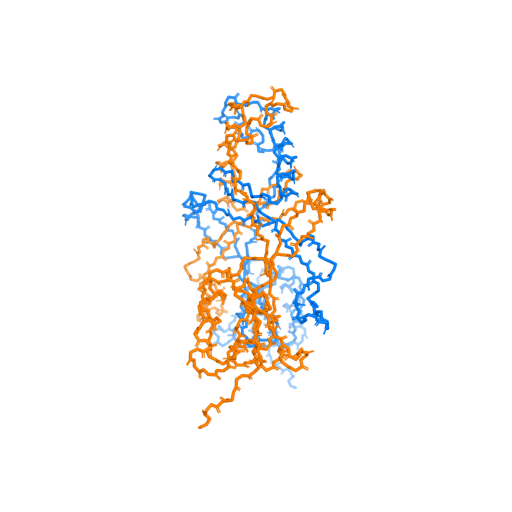 1
ATOM 1484 C CA . GLY A 1 188 ? -18.109 44.25 17.531 1 87.19 188 GLY A CA 1
ATOM 1485 C C . GLY A 1 188 ? -17.594 45.656 17.312 1 87.19 188 GLY A C 1
ATOM 1486 O O . GLY A 1 188 ? -18.375 46.594 17.219 1 87.19 188 GLY A O 1
ATOM 1487 N N . SER A 1 189 ? -16.312 45.875 17.438 1 85.69 189 SER A N 1
ATOM 1488 C CA . SER A 1 189 ? -15.656 47.156 17.219 1 85.69 189 SER A CA 1
ATOM 1489 C C . SER A 1 189 ? -15.117 47.281 15.805 1 85.69 189 SER A C 1
ATOM 1491 O O . SER A 1 189 ? -15.25 46.344 15.008 1 85.69 189 SER A O 1
ATOM 1493 N N . ARG A 1 190 ? -14.523 48.438 15.461 1 82.44 190 ARG A N 1
ATOM 1494 C CA . ARG A 1 190 ? -13.93 48.688 14.156 1 82.44 190 ARG A CA 1
ATOM 1495 C C . ARG A 1 190 ? -12.789 47.719 13.883 1 82.44 190 ARG A C 1
ATOM 1497 O O . ARG A 1 190 ? -12.516 47.375 12.727 1 82.44 190 ARG A O 1
ATOM 1504 N N . TYR A 1 191 ? -12.164 47.125 14.914 1 78.69 191 TYR A N 1
ATOM 1505 C CA . TYR A 1 191 ? -10.961 46.312 14.766 1 78.69 191 TYR A CA 1
ATOM 1506 C C . TYR A 1 191 ? -11.289 44.812 14.875 1 78.69 191 TYR A C 1
ATOM 1508 O O . TYR A 1 191 ? -10.523 43.969 14.414 1 78.69 191 TYR A O 1
ATOM 1516 N N . ARG A 1 192 ? -12.438 44.562 15.531 1 83.5 192 ARG A N 1
ATOM 1517 C CA . ARG A 1 192 ? -12.805 43.188 15.758 1 83.5 192 ARG A CA 1
ATOM 1518 C C . ARG A 1 192 ? -14.289 42.938 15.492 1 83.5 192 ARG A C 1
ATOM 1520 O O . ARG A 1 192 ? -15.141 43.531 16.172 1 83.5 192 ARG A O 1
ATOM 1527 N N . LYS A 1 193 ? -14.555 42.062 14.531 1 87.81 193 LYS A N 1
ATOM 1528 C CA . LYS A 1 193 ? -15.945 41.688 14.266 1 87.81 193 LYS A CA 1
ATOM 1529 C C . LYS A 1 193 ? -16.469 40.688 15.273 1 87.81 193 LYS A C 1
ATOM 1531 O O . LYS A 1 193 ? -15.789 39.688 15.562 1 87.81 193 LYS A O 1
ATOM 1536 N N . VAL A 1 194 ? -17.5 41 15.984 1 91.75 194 VAL A N 1
ATOM 1537 C CA . VAL A 1 194 ? -18.234 40.125 16.891 1 91.75 194 VAL A CA 1
ATOM 1538 C C . VAL A 1 194 ? -19.703 40.062 16.469 1 91.75 194 VAL A C 1
ATOM 1540 O O . VAL A 1 194 ? -20.328 41.094 16.203 1 91.75 194 VAL A O 1
ATOM 1543 N N . TYR A 1 195 ? -20.219 38.844 16.375 1 93.56 195 TYR A N 1
ATOM 1544 C CA . TYR A 1 195 ? -21.562 38.688 15.805 1 93.56 195 TYR A CA 1
ATOM 1545 C C . TYR A 1 195 ? -22.531 38.125 16.828 1 93.56 195 TYR A C 1
ATOM 1547 O O . TYR A 1 195 ? -22.172 37.25 17.625 1 93.56 195 TYR A O 1
ATOM 1555 N N . VAL A 1 196 ? -23.688 38.719 16.875 1 94.12 196 VAL A N 1
ATOM 1556 C CA . VAL A 1 196 ? -24.828 38.156 17.578 1 94.12 196 VAL A CA 1
ATOM 1557 C C . VAL A 1 196 ? -25.875 37.688 16.578 1 94.12 196 VAL A C 1
ATOM 1559 O O . VAL A 1 196 ? -25.797 38.031 15.391 1 94.12 196 VAL A O 1
ATOM 1562 N N . ARG A 1 197 ? -26.703 36.75 17.078 1 89.94 197 ARG A N 1
ATOM 1563 C CA . ARG A 1 197 ? -27.734 36.188 16.188 1 89.94 197 ARG A CA 1
ATOM 1564 C C . ARG A 1 197 ? -28.609 37.281 15.609 1 89.94 197 ARG A C 1
ATOM 1566 O O . ARG A 1 197 ? -29.047 38.188 16.344 1 89.94 197 ARG A O 1
ATOM 1573 N N . GLY A 1 198 ? -28.766 37.344 14.281 1 85.5 198 GLY A N 1
ATOM 1574 C CA . GLY A 1 198 ? -29.594 38.312 13.617 1 85.5 198 GLY A CA 1
ATOM 1575 C C . GLY A 1 198 ? -31.078 38.031 13.727 1 85.5 198 GLY A C 1
ATOM 1576 O O . GLY A 1 198 ? -31.469 36.938 14.125 1 85.5 198 GLY A O 1
ATOM 1577 N N . GLU A 1 199 ? -31.984 38.969 13.68 1 71.19 199 GLU A N 1
ATOM 1578 C CA . GLU A 1 199 ? -33.438 38.844 13.641 1 71.19 199 GLU A CA 1
ATOM 1579 C C . GLU A 1 199 ? -33.906 38.25 12.305 1 71.19 199 GLU A C 1
ATOM 1581 O O . GLU A 1 199 ? -33.469 38.719 11.242 1 71.19 199 GLU A O 1
ATOM 1586 N N . SER A 1 200 ? -33.781 36.875 12.18 1 53.44 200 SER A N 1
ATOM 1587 C CA . SER A 1 200 ? -34.375 36.375 10.953 1 53.44 200 SER A CA 1
ATOM 1588 C C . SER A 1 200 ? -35.438 37.312 10.422 1 53.44 200 SER A C 1
ATOM 1590 O O . SER A 1 200 ? -36.312 37.781 11.172 1 53.44 200 SER A O 1
ATOM 1592 N N . GLN A 1 201 ? -35.125 38.25 9.57 1 43.34 201 GLN A N 1
ATOM 1593 C CA . GLN A 1 201 ? -36.375 38.75 8.969 1 43.34 201 GLN A CA 1
ATOM 1594 C C . GLN A 1 201 ? -37.25 37.625 8.453 1 43.34 201 GLN A C 1
ATOM 1596 O O . GLN A 1 201 ? -36.812 36.844 7.598 1 43.34 201 GLN A O 1
ATOM 1601 N N . GLY A 1 202 ? -37.906 36.812 9.328 1 33.31 202 GLY A N 1
ATOM 1602 C CA . GLY A 1 202 ? -39.125 36.312 8.75 1 33.31 202 GLY A CA 1
ATOM 1603 C C . GLY A 1 202 ? -39.875 37.344 7.949 1 33.31 202 GLY A C 1
ATOM 1604 O O . GLY A 1 202 ? -39.75 38.531 8.211 1 33.31 202 GLY A O 1
ATOM 1605 N N . MET B 1 1 ? 8.203 -15.07 -19.109 1 73 1 MET B N 1
ATOM 1606 C CA . MET B 1 1 ? 7.902 -15.477 -17.734 1 73 1 MET B CA 1
ATOM 1607 C C . MET B 1 1 ? 6.582 -14.875 -17.266 1 73 1 MET B C 1
ATOM 1609 O O . MET B 1 1 ? 6.168 -13.82 -17.75 1 73 1 MET B O 1
ATOM 1613 N N . SER B 1 2 ? 5.707 -15.664 -16.609 1 88.12 2 SER B N 1
ATOM 1614 C CA . SER B 1 2 ? 4.379 -15.219 -16.188 1 88.12 2 SER B CA 1
ATOM 1615 C C . SER B 1 2 ? 4.258 -15.18 -14.672 1 88.12 2 SER B C 1
ATOM 1617 O O . SER B 1 2 ? 5.039 -15.82 -13.961 1 88.12 2 SER B O 1
ATOM 1619 N N . VAL B 1 3 ? 3.523 -14.266 -14.219 1 93.94 3 VAL B N 1
ATOM 1620 C CA . VAL B 1 3 ? 3.193 -14.164 -12.805 1 93.94 3 VAL B CA 1
ATOM 1621 C C . VAL B 1 3 ? 1.925 -14.961 -12.508 1 93.94 3 VAL B C 1
ATOM 1623 O O . VAL B 1 3 ? 0.903 -14.781 -13.172 1 93.94 3 VAL B O 1
ATOM 1626 N N . ASN B 1 4 ? 2.021 -15.898 -11.539 1 92 4 ASN B N 1
ATOM 1627 C CA . ASN B 1 4 ? 0.877 -16.719 -11.156 1 92 4 ASN B CA 1
ATOM 1628 C C . ASN B 1 4 ? -0.105 -15.945 -10.281 1 92 4 ASN B C 1
ATOM 1630 O O . ASN B 1 4 ? 0.306 -15.18 -9.414 1 92 4 ASN B O 1
ATOM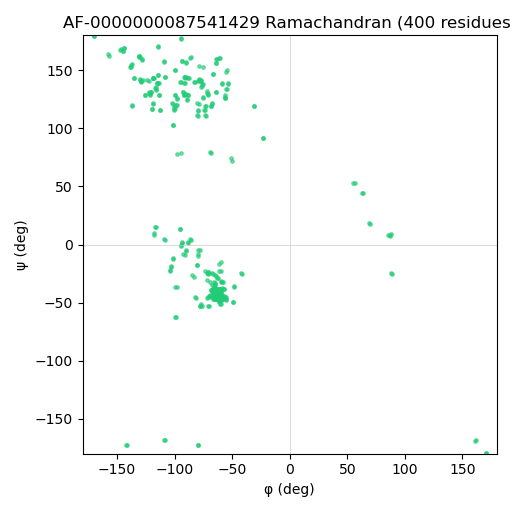 1634 N N . TYR B 1 5 ? -1.351 -16.125 -10.625 1 93.56 5 TYR B N 1
ATOM 1635 C CA . TYR B 1 5 ? -2.385 -15.57 -9.758 1 93.56 5 TYR B CA 1
ATOM 1636 C C . TYR B 1 5 ? -3.447 -16.625 -9.438 1 93.56 5 TYR B C 1
ATOM 1638 O O . TYR B 1 5 ? -3.543 -17.641 -10.125 1 93.56 5 TYR B O 1
ATOM 1646 N N . LYS B 1 6 ? -4.211 -16.391 -8.391 1 90.06 6 LYS B N 1
ATOM 1647 C CA . LYS B 1 6 ? -5.352 -17.234 -8.055 1 90.06 6 LYS B CA 1
ATOM 1648 C C . LYS B 1 6 ? -6.555 -16.391 -7.633 1 90.06 6 LYS B C 1
ATOM 1650 O O . LYS B 1 6 ? -6.402 -15.234 -7.23 1 90.06 6 LYS B O 1
ATOM 1655 N N . LEU B 1 7 ? -7.695 -16.984 -7.82 1 89.88 7 LEU B N 1
ATOM 1656 C CA . LEU B 1 7 ? -8.938 -16.344 -7.41 1 89.88 7 LEU B CA 1
ATOM 1657 C C . LEU B 1 7 ? -9.422 -16.906 -6.074 1 89.88 7 LEU B C 1
ATOM 1659 O O . LEU B 1 7 ? -9.453 -18.125 -5.887 1 89.88 7 LEU B O 1
ATOM 1663 N N . ILE B 1 8 ? -9.695 -15.93 -5.195 1 82.44 8 ILE B N 1
ATOM 1664 C CA . ILE B 1 8 ? -10.195 -16.312 -3.879 1 82.44 8 ILE B CA 1
ATOM 1665 C C . ILE B 1 8 ? -11.641 -15.836 -3.715 1 82.44 8 ILE B C 1
ATOM 1667 O O . ILE B 1 8 ? -11.938 -14.664 -3.947 1 82.44 8 ILE B O 1
ATOM 1671 N N . LYS B 1 9 ? -12.477 -16.734 -3.334 1 76.12 9 LYS B N 1
ATOM 1672 C CA . LYS B 1 9 ? -13.883 -16.375 -3.16 1 76.12 9 LYS B CA 1
ATOM 1673 C C . LYS B 1 9 ? -14.094 -15.57 -1.882 1 76.12 9 LYS B C 1
ATOM 1675 O O . LYS B 1 9 ? -13.57 -15.93 -0.823 1 76.12 9 LYS B O 1
ATOM 1680 N N . ASN B 1 10 ? -14.758 -14.383 -2.088 1 72.44 10 ASN B N 1
ATOM 1681 C CA . ASN B 1 10 ? -15.125 -13.57 -0.932 1 72.44 10 ASN B CA 1
ATOM 1682 C C . ASN B 1 10 ? -16.391 -14.094 -0.258 1 72.44 10 ASN B C 1
ATOM 1684 O O . ASN B 1 10 ? -17.438 -14.195 -0.893 1 72.44 10 ASN B O 1
ATOM 1688 N N . HIS B 1 11 ? -16.312 -14.625 0.904 1 60.59 11 HIS B N 1
ATOM 1689 C CA . HIS B 1 11 ? -17.484 -15.164 1.592 1 60.59 11 HIS B CA 1
ATOM 1690 C C . HIS B 1 11 ? -18.203 -14.078 2.375 1 60.59 11 HIS B C 1
ATOM 1692 O O . HIS B 1 11 ? -19.219 -14.344 3.021 1 60.59 11 HIS B O 1
ATOM 1698 N N . SER B 1 12 ? -17.781 -12.922 2.26 1 58.81 12 SER B N 1
ATOM 1699 C CA . SER B 1 12 ? -18.453 -11.898 3.053 1 58.81 12 SER B CA 1
ATOM 1700 C C . SER B 1 12 ? -19.844 -11.594 2.512 1 58.81 12 SER B C 1
ATOM 1702 O O . SER B 1 12 ? -20.094 -11.727 1.311 1 58.81 12 SER B O 1
ATOM 1704 N N . LYS B 1 13 ? -20.859 -11.555 3.334 1 56.53 13 LYS B N 1
ATOM 1705 C CA . LYS B 1 13 ? -22.297 -11.367 3.096 1 56.53 13 LYS B CA 1
ATOM 1706 C C . LYS B 1 13 ? -22.562 -10.008 2.457 1 56.53 13 LYS B C 1
ATOM 1708 O O . LYS B 1 13 ? -23.703 -9.719 2.066 1 56.53 13 LYS B O 1
ATOM 1713 N N . SER B 1 14 ? -21.656 -9.242 2.551 1 55.25 14 SER B N 1
ATOM 1714 C CA . SER B 1 14 ? -22.094 -7.93 2.084 1 55.25 14 SER B CA 1
ATOM 1715 C C . SER B 1 14 ? -22.219 -7.898 0.564 1 55.25 14 SER B C 1
ATOM 1717 O O . SER B 1 14 ? -21.344 -8.383 -0.149 1 55.25 14 SER B O 1
ATOM 1719 N N . ALA B 1 15 ? -23.406 -7.715 -0.015 1 54.66 15 ALA B N 1
ATOM 1720 C CA . ALA B 1 15 ? -23.875 -7.684 -1.397 1 54.66 15 ALA B CA 1
ATOM 1721 C C . ALA B 1 15 ? -22.906 -6.922 -2.291 1 54.66 15 ALA B C 1
ATOM 1723 O O . ALA B 1 15 ? -22.859 -7.152 -3.502 1 54.66 15 ALA B O 1
ATOM 1724 N N . GLU B 1 16 ? -22.094 -5.965 -1.718 1 61.62 16 GLU B N 1
ATOM 1725 C CA . GLU B 1 16 ? -21.406 -5.016 -2.592 1 61.62 16 GLU B CA 1
ATOM 1726 C C . GLU B 1 16 ? -20.031 -5.527 -2.986 1 61.62 16 GLU B C 1
ATOM 1728 O O . GLU B 1 16 ? -19.422 -5.023 -3.936 1 61.62 16 GLU B O 1
ATOM 1733 N N . LYS B 1 17 ? -19.656 -6.539 -2.377 1 62.09 17 LYS B N 1
ATOM 1734 C CA . LYS B 1 17 ? -18.297 -6.992 -2.682 1 62.09 17 LYS B CA 1
ATOM 1735 C C . LYS B 1 17 ? -18.312 -7.984 -3.842 1 62.09 17 LYS B C 1
ATOM 1737 O O . LYS B 1 17 ? -19.266 -8.734 -4.023 1 62.09 17 LYS B O 1
ATOM 1742 N N . ALA B 1 18 ? -17.203 -7.863 -4.668 1 69.81 18 ALA B N 1
ATOM 1743 C CA . ALA B 1 18 ? -17.016 -8.82 -5.758 1 69.81 18 ALA B CA 1
ATOM 1744 C C . ALA B 1 18 ? -16.922 -10.25 -5.227 1 69.81 18 ALA B C 1
ATOM 1746 O O . ALA B 1 18 ? -16.438 -10.469 -4.121 1 69.81 18 ALA B O 1
ATOM 1747 N N . GLU B 1 19 ? -17.531 -11.117 -5.871 1 78.62 19 GLU B N 1
ATOM 1748 C CA . GLU B 1 19 ? -17.578 -12.523 -5.469 1 78.62 19 GLU B CA 1
ATOM 1749 C C . GLU B 1 19 ? -16.172 -13.117 -5.371 1 78.62 19 GLU B C 1
ATOM 1751 O O . GLU B 1 19 ? -15.906 -13.945 -4.496 1 78.62 19 GLU B O 1
ATOM 1756 N N . TYR B 1 20 ? -15.273 -12.609 -6.242 1 86.81 20 TYR B N 1
ATOM 1757 C CA . TYR B 1 20 ? -13.914 -13.125 -6.246 1 86.81 20 TYR B CA 1
ATOM 1758 C C . TYR B 1 20 ? -12.898 -11.984 -6.195 1 86.81 20 TYR B C 1
ATOM 1760 O O . TYR B 1 20 ? -13.125 -10.922 -6.773 1 86.81 20 TYR B O 1
ATOM 1768 N N . ARG B 1 21 ? -11.836 -12.289 -5.41 1 88.75 21 ARG B N 1
ATOM 1769 C CA . ARG B 1 21 ? -10.688 -11.391 -5.473 1 88.75 21 ARG B CA 1
ATOM 1770 C C . ARG B 1 21 ? -9.477 -12.086 -6.074 1 88.75 21 ARG B C 1
ATOM 1772 O O . ARG B 1 21 ? -9.25 -13.273 -5.832 1 88.75 21 ARG B O 1
ATOM 1779 N N . ALA B 1 22 ? -8.82 -11.375 -6.875 1 93.19 22 ALA B N 1
ATOM 1780 C CA . ALA B 1 22 ? -7.613 -11.922 -7.496 1 93.19 22 ALA B CA 1
ATOM 1781 C C . ALA B 1 22 ? -6.375 -11.594 -6.668 1 93.19 22 ALA B C 1
ATOM 1783 O O . ALA B 1 22 ? -6.188 -10.453 -6.246 1 93.19 22 ALA B O 1
ATOM 1784 N N . VAL B 1 23 ? -5.559 -12.656 -6.359 1 91.31 23 VAL B N 1
ATOM 1785 C CA . VAL B 1 23 ? -4.32 -12.461 -5.613 1 91.31 23 VAL B CA 1
ATOM 1786 C C . VAL B 1 23 ? -3.162 -13.133 -6.348 1 91.31 23 VAL B C 1
ATOM 1788 O O . VAL B 1 23 ? -3.33 -14.203 -6.93 1 91.31 23 VAL B O 1
ATOM 1791 N N . THR B 1 24 ? -2.049 -12.516 -6.383 1 93.38 24 THR B N 1
ATOM 1792 C CA . THR B 1 24 ? -0.872 -13.125 -6.992 1 93.38 24 THR B CA 1
ATOM 1793 C C . THR B 1 24 ? -0.265 -14.172 -6.066 1 93.38 24 THR B C 1
ATOM 1795 O O . THR B 1 24 ? -0.252 -14 -4.844 1 93.38 24 THR B O 1
ATOM 1798 N N . VAL B 1 25 ? 0.174 -15.242 -6.66 1 86.12 25 VAL B N 1
ATOM 1799 C CA . VAL B 1 25 ? 0.911 -16.281 -5.957 1 86.12 25 VAL B CA 1
ATOM 1800 C C . VAL B 1 25 ? 2.406 -16.125 -6.215 1 86.12 25 VAL B C 1
ATOM 1802 O O . VAL B 1 25 ? 2.875 -16.359 -7.336 1 86.12 25 VAL B O 1
ATOM 1805 N N . LYS B 1 26 ? 3.09 -15.844 -5.09 1 83.69 26 LYS B N 1
ATOM 1806 C CA . LYS B 1 26 ? 4.512 -15.555 -5.25 1 83.69 26 LYS B CA 1
ATOM 1807 C C . LYS B 1 26 ? 5.309 -16.828 -5.504 1 83.69 26 LYS B C 1
ATOM 1809 O O . LYS B 1 26 ? 5.047 -17.859 -4.891 1 83.69 26 LYS B O 1
ATOM 1814 N N . ASN B 1 27 ? 6.27 -16.719 -6.445 1 79.56 27 ASN B N 1
ATOM 1815 C CA . ASN B 1 27 ? 7.215 -17.812 -6.66 1 79.56 27 ASN B CA 1
ATOM 1816 C C . ASN B 1 27 ? 8.203 -17.938 -5.504 1 79.56 27 ASN B C 1
ATOM 1818 O O . ASN B 1 27 ? 8.398 -19.031 -4.961 1 79.56 27 ASN B O 1
ATOM 1822 N N . GLN B 1 28 ? 8.852 -16.922 -5.156 1 83.38 28 GLN B N 1
ATOM 1823 C CA . GLN B 1 28 ? 9.789 -16.828 -4.035 1 83.38 28 GLN B CA 1
ATOM 1824 C C . GLN B 1 28 ? 9.953 -15.391 -3.564 1 83.38 28 GLN B C 1
ATOM 1826 O O . GLN B 1 28 ? 9.531 -14.453 -4.25 1 83.38 28 GLN B O 1
ATOM 1831 N N . MET B 1 29 ? 10.477 -15.336 -2.367 1 88.94 29 MET B N 1
ATOM 1832 C CA . MET B 1 29 ? 10.852 -14.039 -1.825 1 88.94 29 MET B CA 1
ATOM 1833 C C . MET B 1 29 ? 12.352 -13.797 -1.974 1 88.94 29 MET B C 1
ATOM 1835 O O . MET B 1 29 ? 13.164 -14.609 -1.518 1 88.94 29 MET B O 1
ATOM 1839 N N . VAL B 1 30 ? 12.656 -12.758 -2.74 1 92.06 30 VAL B N 1
ATOM 1840 C CA . VAL B 1 30 ? 14.055 -12.438 -2.973 1 92.06 30 VAL B CA 1
ATOM 1841 C C . VAL B 1 30 ? 14.531 -11.422 -1.94 1 92.06 30 VAL B C 1
ATOM 1843 O O . VAL B 1 30 ? 13.875 -10.406 -1.71 1 92.06 30 VAL B O 1
ATOM 1846 N N . GLY B 1 31 ? 15.672 -11.711 -1.33 1 93.56 31 GLY B N 1
ATOM 1847 C CA . GLY B 1 31 ? 16.188 -10.859 -0.273 1 93.56 31 GLY B CA 1
ATOM 1848 C C . GLY B 1 31 ? 17.422 -10.07 -0.689 1 93.56 31 GLY B C 1
ATOM 1849 O O . GLY B 1 31 ? 17.75 -10.016 -1.874 1 93.56 31 GLY B O 1
ATOM 1850 N N . LEU B 1 32 ? 18.016 -9.508 0.302 1 93.5 32 LEU B N 1
ATOM 1851 C CA . LEU B 1 32 ? 19.078 -8.531 0.11 1 93.5 32 LEU B CA 1
ATOM 1852 C C . LEU B 1 32 ? 20.312 -9.195 -0.51 1 93.5 32 LEU B C 1
ATOM 1854 O O . LEU B 1 32 ? 21 -8.586 -1.335 1 93.5 32 LEU B O 1
ATOM 1858 N N . GLU B 1 33 ? 20.609 -10.367 -0.126 1 91.31 33 GLU B N 1
ATOM 1859 C CA . GLU B 1 33 ? 21.797 -11.055 -0.638 1 91.31 33 GLU B CA 1
ATOM 1860 C C . GLU B 1 33 ? 21.703 -11.258 -2.148 1 91.31 33 GLU B C 1
ATOM 1862 O O . GLU B 1 33 ? 22.641 -10.93 -2.881 1 91.31 33 GLU B O 1
ATOM 1867 N N . ARG B 1 34 ? 20.594 -11.766 -2.584 1 91.06 34 ARG B N 1
ATOM 1868 C CA . ARG B 1 34 ? 20.391 -12 -4.012 1 91.06 34 ARG B CA 1
ATOM 1869 C C . ARG B 1 34 ? 20.312 -10.688 -4.781 1 91.06 34 ARG B C 1
ATOM 1871 O O . ARG B 1 34 ? 20.891 -10.555 -5.855 1 91.06 34 ARG B O 1
ATOM 1878 N N . ILE B 1 35 ? 19.672 -9.719 -4.227 1 93.81 35 ILE B N 1
ATOM 1879 C CA . ILE B 1 35 ? 19.531 -8.406 -4.852 1 93.81 35 ILE B CA 1
ATOM 1880 C C . ILE B 1 35 ? 20.906 -7.75 -4.984 1 93.81 35 ILE B C 1
ATOM 1882 O O . ILE B 1 35 ? 21.25 -7.238 -6.051 1 93.81 35 ILE B O 1
ATOM 1886 N N . GLY B 1 36 ? 21.609 -7.832 -3.869 1 94.88 36 GLY B N 1
ATOM 1887 C CA . GLY B 1 36 ? 22.953 -7.266 -3.893 1 94.88 36 GLY B CA 1
ATOM 1888 C C . GLY B 1 36 ? 23.844 -7.898 -4.941 1 94.88 36 GLY B C 1
ATOM 1889 O O . GLY B 1 36 ? 24.594 -7.199 -5.633 1 94.88 36 GLY B O 1
ATOM 1890 N N . ARG B 1 37 ? 23.797 -9.18 -5.047 1 93.81 37 ARG B N 1
ATOM 1891 C CA . ARG B 1 37 ? 24.578 -9.906 -6.035 1 93.81 37 ARG B CA 1
ATOM 1892 C C . ARG B 1 37 ? 24.188 -9.508 -7.453 1 93.81 37 ARG B C 1
ATOM 1894 O O . ARG B 1 37 ? 25.047 -9.242 -8.297 1 93.81 37 ARG B O 1
ATOM 1901 N N . ASN B 1 38 ? 22.891 -9.453 -7.723 1 95 38 ASN B N 1
ATOM 1902 C CA . ASN B 1 38 ? 22.391 -9.094 -9.047 1 95 38 ASN B CA 1
ATOM 1903 C C . ASN B 1 38 ? 22.828 -7.691 -9.445 1 95 38 ASN B C 1
ATOM 1905 O O . ASN B 1 38 ? 23.266 -7.469 -10.578 1 95 38 ASN B O 1
ATOM 1909 N N . ILE B 1 39 ? 22.766 -6.805 -8.5 1 95.44 39 ILE B N 1
ATOM 1910 C CA . ILE B 1 39 ? 23.125 -5.418 -8.789 1 95.44 39 ILE B CA 1
ATOM 1911 C C . ILE B 1 39 ? 24.625 -5.301 -9.039 1 95.44 39 ILE B C 1
ATOM 1913 O O . ILE B 1 39 ? 25.047 -4.617 -9.969 1 95.44 39 ILE B O 1
ATOM 1917 N N . GLN B 1 40 ? 25.359 -5.977 -8.172 1 94.81 40 GLN B N 1
ATOM 1918 C CA . GLN B 1 40 ? 26.812 -5.945 -8.344 1 94.81 40 GLN B CA 1
ATOM 1919 C C . GLN B 1 40 ? 27.219 -6.48 -9.719 1 94.81 40 GLN B C 1
ATOM 1921 O O . GLN B 1 40 ? 28.141 -5.965 -10.336 1 94.81 40 GLN B O 1
ATOM 1926 N N . GLU B 1 41 ? 26.562 -7.488 -10.219 1 95 41 GLU B N 1
ATOM 1927 C CA . GLU B 1 41 ? 26.859 -8.102 -11.508 1 95 41 GLU B CA 1
ATOM 1928 C C . GLU B 1 41 ? 26.469 -7.176 -12.656 1 95 41 GLU B C 1
ATOM 1930 O O . GLU B 1 41 ? 27.078 -7.207 -13.727 1 95 41 GLU B O 1
ATOM 1935 N N . ALA B 1 42 ? 25.531 -6.297 -12.406 1 93.81 42 ALA B N 1
ATOM 1936 C CA . ALA B 1 42 ? 24.969 -5.484 -13.484 1 93.81 42 ALA B CA 1
ATOM 1937 C C . ALA B 1 42 ? 25.562 -4.078 -13.477 1 93.81 42 ALA B C 1
ATOM 1939 O O . ALA B 1 42 ? 25.359 -3.307 -14.414 1 93.81 42 ALA B O 1
ATOM 1940 N N . THR B 1 43 ? 26.266 -3.76 -12.406 1 93.5 43 THR B N 1
ATOM 1941 C CA . THR B 1 43 ? 26.781 -2.398 -12.266 1 93.5 43 THR B CA 1
ATOM 1942 C C . THR B 1 43 ? 28.172 -2.4 -11.648 1 93.5 43 THR B C 1
ATOM 1944 O O . THR B 1 43 ? 28.75 -3.463 -11.43 1 93.5 43 THR B O 1
ATOM 1947 N N . THR B 1 44 ? 28.688 -1.12 -11.32 1 92.94 44 THR B N 1
ATOM 1948 C CA . THR B 1 44 ? 29.984 -0.981 -10.688 1 92.94 44 THR B CA 1
ATOM 1949 C C . THR B 1 44 ? 29.844 -0.918 -9.164 1 92.94 44 THR B C 1
ATOM 1951 O O . THR B 1 44 ? 30.844 -0.868 -8.445 1 92.94 44 THR B O 1
ATOM 1954 N N . LEU B 1 45 ? 28.641 -1.042 -8.742 1 94.5 45 LEU B N 1
ATOM 1955 C CA . LEU B 1 45 ? 28.406 -0.987 -7.305 1 94.5 45 LEU B CA 1
ATOM 1956 C C . LEU B 1 45 ? 28.766 -2.312 -6.641 1 94.5 45 LEU B C 1
ATOM 1958 O O . LEU B 1 45 ? 28.5 -3.381 -7.199 1 94.5 45 LEU B O 1
ATOM 1962 N N . THR B 1 46 ? 29.344 -2.248 -5.43 1 93.75 46 THR B N 1
ATOM 1963 C CA . THR B 1 46 ? 29.625 -3.461 -4.672 1 93.75 46 THR B CA 1
ATOM 1964 C C . THR B 1 46 ? 28.422 -3.875 -3.838 1 93.75 46 THR B C 1
ATOM 1966 O O . THR B 1 46 ? 27.531 -3.057 -3.568 1 93.75 46 THR B O 1
ATOM 1969 N N . ARG B 1 47 ? 28.438 -5.125 -3.451 1 94.88 47 ARG B N 1
ATOM 1970 C CA . ARG B 1 47 ? 27.391 -5.621 -2.562 1 94.88 47 ARG B CA 1
ATOM 1971 C C . ARG B 1 47 ? 27.328 -4.801 -1.278 1 94.88 47 ARG B C 1
ATOM 1973 O O . ARG B 1 47 ? 26.234 -4.496 -0.783 1 94.88 47 ARG B O 1
ATOM 1980 N N . ALA B 1 48 ? 28.453 -4.414 -0.792 1 93.75 48 ALA B N 1
ATOM 1981 C CA . ALA B 1 48 ? 28.547 -3.625 0.432 1 93.75 48 ALA B CA 1
ATOM 1982 C C . ALA B 1 48 ? 27.906 -2.248 0.244 1 93.75 48 ALA B C 1
ATOM 1984 O O . ALA B 1 48 ? 27.25 -1.735 1.146 1 93.75 48 ALA B O 1
ATOM 1985 N N . ASP B 1 49 ? 28.094 -1.646 -0.935 1 93.06 49 ASP B N 1
ATOM 1986 C CA . ASP B 1 49 ? 27.484 -0.357 -1.25 1 93.06 49 ASP B CA 1
ATOM 1987 C C . ASP B 1 49 ? 25.953 -0.453 -1.24 1 93.06 49 ASP B C 1
ATOM 1989 O O . ASP B 1 49 ? 25.281 0.415 -0.687 1 93.06 49 ASP B O 1
ATOM 1993 N N . VAL B 1 50 ? 25.453 -1.516 -1.842 1 95.81 50 VAL B N 1
ATOM 1994 C CA . VAL B 1 50 ? 24.016 -1.722 -1.956 1 95.81 50 VAL B CA 1
ATOM 1995 C C . VAL B 1 50 ? 23.406 -1.915 -0.568 1 95.81 50 VAL B C 1
ATOM 1997 O O . VAL B 1 50 ? 22.438 -1.251 -0.213 1 95.81 50 VAL B O 1
ATOM 2000 N N . ILE B 1 51 ? 24.047 -2.715 0.204 1 95 51 ILE B N 1
ATOM 2001 C CA . ILE B 1 51 ? 23.562 -3.016 1.545 1 95 51 ILE B CA 1
ATOM 2002 C C . ILE B 1 51 ? 23.594 -1.754 2.404 1 95 51 ILE B C 1
ATOM 2004 O O . ILE B 1 51 ? 22.625 -1.445 3.105 1 95 51 ILE B O 1
ATOM 2008 N N . GLY B 1 52 ? 24.703 -1.065 2.348 1 95.56 52 GLY B N 1
ATOM 2009 C CA . GLY B 1 52 ? 24.828 0.174 3.096 1 95.56 52 GLY B CA 1
ATOM 2010 C C . GLY B 1 52 ? 23.797 1.215 2.709 1 95.56 52 GLY B C 1
ATOM 2011 O O . GLY B 1 52 ? 23.266 1.92 3.57 1 95.56 52 GLY B O 1
ATOM 2012 N N . THR B 1 53 ? 23.531 1.326 1.421 1 96.5 53 THR B N 1
ATOM 2013 C CA . THR B 1 53 ? 22.547 2.295 0.932 1 96.5 53 THR B CA 1
ATOM 2014 C C . THR B 1 53 ? 21.156 1.944 1.423 1 96.5 53 THR B C 1
ATOM 2016 O O . THR B 1 53 ? 20.391 2.824 1.85 1 96.5 53 THR B O 1
ATOM 2019 N N . ILE B 1 54 ? 20.781 0.705 1.392 1 96.75 54 ILE B N 1
ATOM 2020 C CA . ILE B 1 54 ? 19.453 0.272 1.817 1 96.75 54 ILE B CA 1
ATOM 2021 C C . ILE B 1 54 ? 19.281 0.543 3.311 1 96.75 54 ILE B C 1
ATOM 2023 O O . ILE B 1 54 ? 18.234 1.028 3.738 1 96.75 54 ILE B O 1
ATOM 2027 N N . ALA B 1 55 ? 20.328 0.255 4.07 1 96.25 55 ALA B N 1
ATOM 2028 C CA . ALA B 1 55 ? 20.281 0.539 5.504 1 96.25 55 ALA B CA 1
ATOM 2029 C C . ALA B 1 55 ? 20.094 2.031 5.762 1 96.25 55 ALA B C 1
ATOM 2031 O O . ALA B 1 55 ? 19.312 2.43 6.617 1 96.25 55 ALA B O 1
ATOM 2032 N N . ALA B 1 56 ? 20.828 2.854 5.055 1 97.25 56 ALA B N 1
ATOM 2033 C CA . ALA B 1 56 ? 20.734 4.305 5.207 1 97.25 56 ALA B CA 1
ATOM 2034 C C . ALA B 1 56 ? 19.359 4.812 4.77 1 97.25 56 ALA B C 1
ATOM 2036 O O . ALA B 1 56 ? 18.812 5.73 5.379 1 97.25 56 ALA B O 1
ATOM 2037 N N . LEU B 1 57 ? 18.875 4.242 3.68 1 97.31 57 LEU B N 1
ATOM 2038 C CA . LEU B 1 57 ? 17.562 4.621 3.184 1 97.31 57 LEU B CA 1
ATOM 2039 C C . LEU B 1 57 ? 16.484 4.328 4.223 1 97.31 57 LEU B C 1
ATOM 2041 O O . LEU B 1 57 ? 15.562 5.125 4.41 1 97.31 57 LEU B O 1
ATOM 2045 N N . LYS B 1 58 ? 16.578 3.154 4.824 1 97.44 58 LYS B N 1
ATOM 2046 C CA . LYS B 1 58 ? 15.641 2.791 5.883 1 97.44 58 LYS B CA 1
ATOM 2047 C C . LYS B 1 58 ? 15.531 3.9 6.926 1 97.44 58 LYS B C 1
ATOM 2049 O O . LYS B 1 58 ? 14.43 4.336 7.262 1 97.44 58 LYS B O 1
ATOM 2054 N N . ASP B 1 59 ? 16.656 4.371 7.383 1 96.88 59 ASP B N 1
ATOM 2055 C CA . ASP B 1 59 ? 16.688 5.395 8.422 1 96.88 59 ASP B CA 1
ATOM 2056 C C . ASP B 1 59 ? 16.172 6.73 7.898 1 96.88 59 ASP B C 1
ATOM 2058 O O . ASP B 1 59 ? 15.414 7.418 8.594 1 96.88 59 ASP B O 1
ATOM 2062 N N . GLU B 1 60 ? 16.594 7.051 6.746 1 96.44 60 GLU B N 1
ATOM 2063 C CA . GLU B 1 60 ? 16.188 8.328 6.156 1 96.44 60 GLU B CA 1
ATOM 2064 C C . GLU B 1 60 ? 14.688 8.367 5.93 1 96.44 60 GLU B C 1
ATOM 2066 O O . GLU B 1 60 ? 14.039 9.375 6.227 1 96.44 60 GLU B O 1
ATOM 2071 N N . ILE B 1 61 ? 14.094 7.297 5.367 1 97.38 61 ILE B N 1
ATOM 2072 C CA . ILE B 1 61 ? 12.656 7.234 5.133 1 97.38 61 ILE B CA 1
ATOM 2073 C C . ILE B 1 61 ? 11.914 7.395 6.457 1 97.38 61 ILE B C 1
ATOM 2075 O O . ILE B 1 61 ? 10.984 8.195 6.559 1 97.38 61 ILE B O 1
ATOM 2079 N N . ALA B 1 62 ? 12.352 6.664 7.438 1 96.88 62 ALA B N 1
ATOM 2080 C CA . ALA B 1 62 ? 11.711 6.738 8.75 1 96.88 62 ALA B CA 1
ATOM 2081 C C . ALA B 1 62 ? 11.758 8.164 9.305 1 96.88 62 ALA B C 1
ATOM 2083 O O . ALA B 1 62 ? 10.75 8.688 9.773 1 96.88 62 ALA B O 1
ATOM 2084 N N . ASP B 1 63 ? 12.898 8.805 9.219 1 95 63 ASP B N 1
ATOM 2085 C CA . ASP B 1 63 ? 13.094 10.148 9.758 1 95 63 ASP B CA 1
ATOM 2086 C C . ASP B 1 63 ? 12.18 11.156 9.062 1 95 63 ASP B C 1
ATOM 2088 O O . ASP B 1 63 ? 11.562 11.992 9.719 1 95 63 ASP B O 1
ATOM 2092 N N . GLN B 1 64 ? 12.156 11.055 7.734 1 94.38 64 GLN B N 1
ATOM 2093 C CA . GLN B 1 64 ? 11.328 11.977 6.969 1 94.38 64 GLN B CA 1
ATOM 2094 C C . GLN B 1 64 ? 9.844 11.766 7.262 1 94.38 64 GLN B C 1
ATOM 2096 O O . GLN B 1 64 ? 9.094 12.734 7.43 1 94.38 64 GLN B O 1
ATOM 2101 N N . LEU B 1 65 ? 9.398 10.531 7.352 1 96.5 65 LEU B N 1
ATOM 2102 C CA . LEU B 1 65 ? 8 10.234 7.629 1 96.5 65 LEU B CA 1
ATOM 2103 C C . LEU B 1 65 ? 7.605 10.719 9.023 1 96.5 65 LEU B C 1
ATOM 2105 O O . LEU B 1 65 ? 6.52 11.266 9.203 1 96.5 65 LEU B O 1
ATOM 2109 N N . MET B 1 66 ? 8.484 10.602 9.984 1 94.44 66 MET B N 1
ATOM 2110 C CA . MET B 1 66 ? 8.211 11.047 11.352 1 94.44 66 MET B CA 1
ATOM 2111 C C . MET B 1 66 ? 8.078 12.562 11.414 1 94.44 66 MET B C 1
ATOM 2113 O O . MET B 1 66 ? 7.422 13.094 12.312 1 94.44 66 MET B O 1
ATOM 2117 N N . SER B 1 67 ? 8.695 13.227 10.469 1 90.88 67 SER B N 1
ATOM 2118 C CA . SER B 1 67 ? 8.656 14.68 10.406 1 90.88 67 SER B CA 1
ATOM 2119 C C . SER B 1 67 ? 7.449 15.164 9.609 1 90.88 67 SER B C 1
ATOM 2121 O O . SER B 1 67 ? 7.324 16.359 9.328 1 90.88 67 SER B O 1
ATOM 2123 N N . GLY B 1 68 ? 6.645 14.195 9.148 1 92.19 68 GLY B N 1
ATOM 2124 C CA . GLY B 1 68 ? 5.438 14.555 8.422 1 92.19 68 GLY B CA 1
ATOM 2125 C C . GLY B 1 68 ? 5.672 14.742 6.938 1 92.19 68 GLY B C 1
ATOM 2126 O O . GLY B 1 68 ? 4.793 15.234 6.223 1 92.19 68 GLY B O 1
ATOM 2127 N N . ASN B 1 69 ? 6.883 14.398 6.469 1 92 69 ASN B N 1
ATOM 2128 C CA . ASN B 1 69 ? 7.207 14.508 5.047 1 92 69 ASN B CA 1
ATOM 2129 C C . ASN B 1 69 ? 6.883 13.211 4.301 1 92 69 ASN B C 1
ATOM 2131 O O . ASN B 1 69 ? 6.68 12.164 4.918 1 92 69 ASN B O 1
ATOM 2135 N N . GLY B 1 70 ? 6.676 13.391 2.961 1 95.56 70 GLY B N 1
ATOM 2136 C CA . GLY B 1 70 ? 6.727 12.25 2.059 1 95.56 70 GLY B CA 1
ATOM 2137 C C . GLY B 1 70 ? 8.102 12.039 1.445 1 95.56 70 GLY B C 1
ATOM 2138 O O . GLY B 1 70 ? 8.945 12.93 1.477 1 95.56 70 GLY B O 1
ATOM 2139 N N . VAL B 1 71 ? 8.281 10.828 1.033 1 97.06 71 VAL B N 1
ATOM 2140 C CA . VAL B 1 71 ? 9.562 10.508 0.404 1 97.06 71 VAL B CA 1
ATOM 2141 C C . VAL B 1 71 ? 9.32 9.984 -1.013 1 97.06 71 VAL B C 1
ATOM 2143 O O . VAL B 1 71 ? 8.445 9.148 -1.235 1 97.06 71 VAL B O 1
ATOM 2146 N N . HIS B 1 72 ? 10.031 10.578 -1.917 1 97.12 72 HIS B N 1
ATOM 2147 C CA . HIS B 1 72 ? 9.961 10.141 -3.307 1 97.12 72 HIS B CA 1
ATOM 2148 C C . HIS B 1 72 ? 11.281 9.523 -3.756 1 97.12 72 HIS B C 1
ATOM 2150 O O . HIS B 1 72 ? 12.32 10.188 -3.723 1 97.12 72 HIS B O 1
ATOM 2156 N N . LEU B 1 73 ? 11.281 8.258 -4.082 1 97.62 73 LEU B N 1
ATOM 2157 C CA . LEU B 1 73 ? 12.391 7.582 -4.75 1 97.62 73 LEU B CA 1
ATOM 2158 C C . LEU B 1 73 ? 12.102 7.406 -6.238 1 97.62 73 LEU B C 1
ATOM 2160 O O . LEU B 1 73 ? 11.359 6.504 -6.629 1 97.62 73 LEU B O 1
ATOM 2164 N N . PRO B 1 74 ? 12.742 8.266 -7.023 1 94.25 74 PRO B N 1
ATOM 2165 C CA . PRO B 1 74 ? 12.383 8.273 -8.445 1 94.25 74 PRO B CA 1
ATOM 2166 C C . PRO B 1 74 ? 12.516 6.898 -9.094 1 94.25 74 PRO B C 1
ATOM 2168 O O . PRO B 1 74 ? 13.523 6.211 -8.898 1 94.25 74 PRO B O 1
ATOM 2171 N N . GLY B 1 75 ? 11.445 6.586 -9.852 1 96.75 75 GLY B N 1
ATOM 2172 C CA . GLY B 1 75 ? 11.414 5.312 -10.555 1 96.75 75 GLY B CA 1
ATOM 2173 C C . GLY B 1 75 ? 10.828 4.184 -9.727 1 96.75 75 GLY B C 1
ATOM 2174 O O . GLY B 1 75 ? 10.43 3.154 -10.266 1 96.75 75 GLY B O 1
ATOM 2175 N N . ILE B 1 76 ? 10.906 4.309 -8.445 1 97.88 76 ILE B N 1
ATOM 2176 C CA . ILE B 1 76 ? 10.375 3.283 -7.555 1 97.88 76 ILE B CA 1
ATOM 2177 C C . ILE B 1 76 ? 8.992 3.693 -7.055 1 97.88 76 ILE B C 1
ATOM 2179 O O . ILE B 1 76 ? 7.988 3.082 -7.426 1 97.88 76 ILE B O 1
ATOM 2183 N N . GLY B 1 77 ? 8.945 4.852 -6.301 1 98.25 77 GLY B N 1
ATOM 2184 C CA . GLY B 1 77 ? 7.629 5.262 -5.832 1 98.25 77 GLY B CA 1
ATOM 2185 C C . GLY B 1 77 ? 7.688 6.238 -4.672 1 98.25 77 GLY B C 1
ATOM 2186 O O . GLY B 1 77 ? 8.734 6.828 -4.398 1 98.25 77 GLY B O 1
ATOM 2187 N N . TYR B 1 78 ? 6.523 6.449 -4.074 1 97.69 78 TYR B N 1
ATOM 2188 C CA . TYR B 1 78 ? 6.336 7.406 -2.99 1 97.69 78 TYR B CA 1
ATOM 2189 C C . TYR B 1 78 ? 5.98 6.699 -1.688 1 97.69 78 TYR B C 1
ATOM 2191 O O . TYR B 1 78 ? 5.195 5.746 -1.687 1 97.69 78 TYR B O 1
ATOM 2199 N N . PHE B 1 79 ? 6.566 7.172 -0.628 1 98.25 79 PHE B N 1
ATOM 2200 C CA . PHE B 1 79 ? 6.258 6.691 0.712 1 98.25 79 PHE B CA 1
ATOM 2201 C C . PHE B 1 79 ? 5.641 7.797 1.557 1 98.25 79 PHE B C 1
ATOM 2203 O O . PHE B 1 79 ? 6.113 8.938 1.542 1 98.25 79 PHE B O 1
ATOM 2210 N N . SER B 1 80 ? 4.609 7.52 2.223 1 96.75 80 SER B N 1
ATOM 2211 C CA . SER B 1 80 ? 3.969 8.438 3.158 1 96.75 80 SER B CA 1
ATOM 2212 C C . SER B 1 80 ? 3.346 7.684 4.332 1 96.75 80 SER B C 1
ATOM 2214 O O . SER B 1 80 ? 3.229 6.457 4.297 1 96.75 80 SER B O 1
ATOM 2216 N N . LEU B 1 81 ? 2.957 8.398 5.344 1 96.62 81 LEU B N 1
ATOM 2217 C CA . LEU B 1 81 ? 2.404 7.777 6.543 1 96.62 81 LEU B CA 1
ATOM 2218 C C . LEU B 1 81 ? 0.881 7.742 6.484 1 96.62 81 LEU B C 1
ATOM 2220 O O . LEU B 1 81 ? 0.252 8.68 5.996 1 96.62 81 LEU B O 1
ATOM 2224 N N . ALA B 1 82 ? 0.395 6.637 6.945 1 96.94 82 ALA B N 1
ATOM 2225 C CA . ALA B 1 82 ? -1.045 6.543 7.176 1 96.94 82 ALA B CA 1
ATOM 2226 C C . ALA B 1 82 ? -1.361 6.531 8.664 1 96.94 82 ALA B C 1
ATOM 2228 O O . ALA B 1 82 ? -0.647 5.902 9.453 1 96.94 82 ALA B O 1
ATOM 2229 N N . VAL B 1 83 ? -2.441 7.148 9.023 1 96.12 83 VAL B N 1
ATOM 2230 C CA . VAL B 1 83 ? -2.818 7.293 10.43 1 96.12 83 VAL B CA 1
ATOM 2231 C C . VAL B 1 83 ? -4.145 6.586 10.68 1 96.12 83 VAL B C 1
ATOM 2233 O O . VAL B 1 83 ? -5 6.52 9.797 1 96.12 83 VAL B O 1
ATOM 2236 N N . LYS B 1 84 ? -4.203 5.992 11.859 1 95.56 84 LYS B N 1
ATOM 2237 C CA . LYS B 1 84 ? -5.465 5.418 12.32 1 95.56 84 LYS B CA 1
ATOM 2238 C C . LYS B 1 84 ? -5.781 5.863 13.742 1 95.56 84 LYS B C 1
ATOM 2240 O O . LYS B 1 84 ? -4.918 6.398 14.438 1 95.56 84 LYS B O 1
ATOM 2245 N N . GLY B 1 85 ? -7.078 5.699 14.086 1 95.19 85 GLY B N 1
ATOM 2246 C CA . GLY B 1 85 ? -7.59 6.055 15.398 1 95.19 85 GLY B CA 1
ATOM 2247 C C . GLY B 1 85 ? -9.102 6.004 15.484 1 95.19 85 GLY B C 1
ATOM 2248 O O . GLY B 1 85 ? -9.773 5.605 14.523 1 95.19 85 GLY B O 1
ATOM 2249 N N . ASN B 1 86 ? -9.523 6.348 16.672 1 94 86 ASN B N 1
ATOM 2250 C CA . ASN B 1 86 ? -10.969 6.395 16.891 1 94 86 ASN B CA 1
ATOM 2251 C C . ASN B 1 86 ? -11.508 7.816 16.766 1 94 86 ASN B C 1
ATOM 2253 O O . ASN B 1 86 ? -11.133 8.695 17.547 1 94 86 ASN B O 1
ATOM 2257 N N . VAL B 1 87 ? -12.383 7.859 15.82 1 92.19 87 VAL B N 1
ATOM 2258 C CA . VAL B 1 87 ? -12.961 9.188 15.625 1 92.19 87 VAL B CA 1
ATOM 2259 C C . VAL B 1 87 ? -13.898 9.523 16.781 1 92.19 87 VAL B C 1
ATOM 2261 O O . VAL B 1 87 ? -14.711 8.695 17.188 1 92.19 87 VAL B O 1
ATOM 2264 N N . TYR B 1 88 ? -13.648 10.703 17.297 1 90.5 88 TYR B N 1
ATOM 2265 C CA . TYR B 1 88 ? -14.477 11.18 18.391 1 90.5 88 TYR B CA 1
ATOM 2266 C C . TYR B 1 88 ? -14.875 12.633 18.188 1 90.5 88 TYR B C 1
ATOM 2268 O O . TYR B 1 88 ? -14.133 13.414 17.594 1 9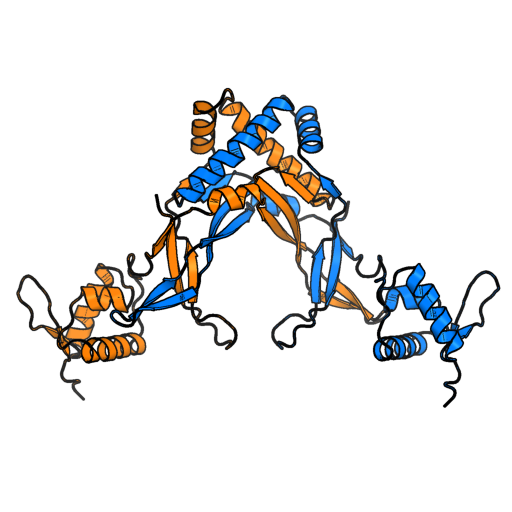0.5 88 TYR B O 1
ATOM 2276 N N . GLU B 1 89 ? -16.078 12.961 18.578 1 86.38 89 GLU B N 1
ATOM 2277 C CA . GLU B 1 89 ? -16.578 14.336 18.516 1 86.38 89 GLU B CA 1
ATOM 2278 C C . GLU B 1 89 ? -16.453 15.031 19.875 1 86.38 89 GLU B C 1
ATOM 2280 O O . GLU B 1 89 ? -16.922 14.516 20.875 1 86.38 89 GLU B O 1
ATOM 2285 N N . ASP B 1 90 ? -15.789 16.172 19.859 1 78.06 90 ASP B N 1
ATOM 2286 C CA . ASP B 1 90 ? -15.727 16.984 21.078 1 78.06 90 ASP B CA 1
ATOM 2287 C C . ASP B 1 90 ? -17.094 17.547 21.422 1 78.06 90 ASP B C 1
ATOM 2289 O O . ASP B 1 90 ? -17.719 18.234 20.625 1 78.06 90 ASP B O 1
ATOM 2293 N N . PRO B 1 91 ? -17.547 17.203 22.594 1 78.88 91 PRO B N 1
ATOM 2294 C CA . PRO B 1 91 ? -18.891 17.656 22.953 1 78.88 91 PRO B CA 1
ATOM 2295 C C . PRO B 1 91 ? -19 19.172 23.062 1 78.88 91 PRO B C 1
ATOM 2297 O O . PRO B 1 91 ? -20.078 19.734 22.891 1 78.88 91 PRO B O 1
ATOM 2300 N N . ARG B 1 92 ? -17.938 19.844 23.375 1 68.75 92 ARG B N 1
ATOM 2301 C CA . ARG B 1 92 ? -17.953 21.297 23.594 1 68.75 92 ARG B CA 1
ATOM 2302 C C . ARG B 1 92 ? -17.891 22.047 22.266 1 68.75 92 ARG B C 1
ATOM 2304 O O . ARG B 1 92 ? -18.672 22.969 22.031 1 68.75 92 ARG B O 1
ATOM 2311 N N . THR B 1 93 ? -16.984 21.625 21.359 1 67.31 93 THR B N 1
ATOM 2312 C CA . THR B 1 93 ? -16.734 22.375 20.141 1 67.31 93 THR B CA 1
ATOM 2313 C C . THR B 1 93 ? -17.406 21.703 18.938 1 67.31 93 THR B C 1
ATOM 2315 O O . THR B 1 93 ? -17.531 22.312 17.875 1 67.31 93 THR B O 1
ATOM 2318 N N . HIS B 1 94 ? -17.766 20.359 19.109 1 73.38 94 HIS B N 1
ATOM 2319 C CA . HIS B 1 94 ? -18.391 19.562 18.062 1 73.38 94 HIS B CA 1
ATOM 2320 C C . HIS B 1 94 ? -17.406 19.281 16.938 1 73.38 94 HIS B C 1
ATOM 2322 O O . HIS B 1 94 ? -17.812 18.922 15.828 1 73.38 94 HIS B O 1
ATOM 2328 N N . ARG B 1 95 ? -16.203 19.484 17.312 1 78.12 95 ARG B N 1
ATOM 2329 C CA . ARG B 1 95 ? -15.156 19.172 16.359 1 78.12 95 ARG B CA 1
ATOM 2330 C C . ARG B 1 95 ? -14.742 17.703 16.469 1 78.12 95 ARG B C 1
ATOM 2332 O O . ARG B 1 95 ? -14.758 17.125 17.562 1 78.12 95 ARG B O 1
ATOM 2339 N N . HIS B 1 96 ? -14.461 17.188 15.273 1 85.75 96 HIS B N 1
ATOM 2340 C CA . HIS B 1 96 ? -14.023 15.789 15.25 1 85.75 96 HIS B CA 1
ATOM 2341 C C . HIS B 1 96 ? -12.508 15.688 15.344 1 85.75 96 HIS B C 1
ATOM 2343 O O . HIS B 1 96 ? -11.789 16.516 14.789 1 85.75 96 HIS B O 1
ATOM 2349 N N . ARG B 1 97 ? -12.086 14.734 16.125 1 89.56 97 ARG B N 1
ATOM 2350 C CA . ARG B 1 97 ? -10.664 14.438 16.281 1 89.56 97 ARG B CA 1
ATOM 2351 C C . ARG B 1 97 ? -10.43 12.945 16.453 1 89.56 97 ARG B C 1
ATOM 2353 O O . ARG B 1 97 ? -11.375 12.172 16.609 1 89.56 97 ARG B O 1
ATOM 2360 N N . LEU B 1 98 ? -9.164 12.539 16.328 1 93.56 98 LEU B N 1
ATOM 2361 C CA . LEU B 1 98 ? -8.82 11.148 16.609 1 93.56 98 LEU B CA 1
ATOM 2362 C C . LEU B 1 98 ? -8.438 10.969 18.062 1 93.56 98 LEU B C 1
ATOM 2364 O O . LEU B 1 98 ? -7.645 11.75 18.609 1 93.56 98 LEU B O 1
ATOM 2368 N N . ARG B 1 99 ? -9.094 9.961 18.641 1 93.12 99 ARG B N 1
ATOM 2369 C CA . ARG B 1 99 ? -8.586 9.461 19.922 1 93.12 99 ARG B CA 1
ATOM 2370 C C . ARG B 1 99 ? -7.535 8.375 19.703 1 93.12 99 ARG B C 1
ATOM 2372 O O . ARG B 1 99 ? -7.73 7.473 18.875 1 93.12 99 ARG B O 1
ATOM 2379 N N . ASN B 1 100 ? -6.355 8.477 20.328 1 93.44 100 ASN B N 1
ATOM 2380 C CA . ASN B 1 100 ? -5.277 7.504 20.219 1 93.44 100 ASN B CA 1
ATOM 2381 C C . ASN B 1 100 ? -4.746 7.402 18.797 1 93.44 100 ASN B C 1
ATOM 2383 O O . ASN B 1 100 ? -4.617 6.305 18.25 1 93.44 100 ASN B O 1
ATOM 2387 N N . ALA B 1 101 ? -4.566 8.586 18.234 1 95.25 101 ALA B N 1
ATOM 2388 C CA . ALA B 1 101 ? -3.99 8.617 16.891 1 95.25 101 ALA B CA 1
ATOM 2389 C C . ALA B 1 101 ? -2.65 7.887 16.859 1 95.25 101 ALA B C 1
ATOM 2391 O O . ALA B 1 101 ? -1.776 8.141 17.688 1 95.25 101 ALA B O 1
ATOM 2392 N N . GLU B 1 102 ? -2.541 6.926 15.945 1 96.31 102 GLU B N 1
ATOM 2393 C CA . GLU B 1 102 ? -1.304 6.16 15.82 1 96.31 102 GLU B CA 1
ATOM 2394 C C . GLU B 1 102 ? -1.018 5.816 14.359 1 96.31 102 GLU B C 1
ATOM 2396 O O . GLU B 1 102 ? -1.875 5.996 13.492 1 96.31 102 GLU B O 1
ATOM 2401 N N . VAL B 1 103 ? 0.162 5.332 14.164 1 96.81 103 VAL B N 1
ATOM 2402 C CA . VAL B 1 103 ? 0.575 4.934 12.82 1 96.81 103 VAL B CA 1
ATOM 2403 C C . VAL B 1 103 ? -0.213 3.701 12.383 1 96.81 103 VAL B C 1
ATOM 2405 O O . VAL B 1 103 ? -0.222 2.682 13.078 1 96.81 103 VAL B O 1
ATOM 2408 N N . ARG B 1 104 ? -0.931 3.875 11.336 1 96.81 104 ARG B N 1
ATOM 2409 C CA . ARG B 1 104 ? -1.597 2.721 10.742 1 96.81 104 ARG B CA 1
ATOM 2410 C C . ARG B 1 104 ? -0.619 1.885 9.922 1 96.81 104 ARG B C 1
ATOM 2412 O O . ARG B 1 104 ? -0.536 0.667 10.094 1 96.81 104 ARG B O 1
ATOM 2419 N N . THR B 1 105 ? 0.05 2.547 9.023 1 97.75 105 THR B N 1
ATOM 2420 C CA . THR B 1 105 ? 1.013 1.908 8.133 1 97.75 105 THR B CA 1
ATOM 2421 C C . THR B 1 105 ? 1.812 2.955 7.363 1 97.75 105 THR B C 1
ATOM 2423 O O . THR B 1 105 ? 1.649 4.156 7.586 1 97.75 105 THR B O 1
ATOM 2426 N N . VAL B 1 106 ? 2.725 2.438 6.535 1 98.19 106 VAL B N 1
ATOM 2427 C CA . VAL B 1 106 ? 3.389 3.26 5.527 1 98.19 106 VAL B CA 1
ATOM 2428 C C . VAL B 1 106 ? 2.756 3.014 4.16 1 98.19 106 VAL B C 1
ATOM 2430 O O . VAL B 1 106 ? 2.719 1.877 3.682 1 98.19 106 VAL B O 1
ATOM 2433 N N . LYS B 1 107 ? 2.258 4.078 3.605 1 97.56 107 LYS B N 1
ATOM 2434 C CA . LYS B 1 107 ? 1.677 3.98 2.27 1 97.56 107 LYS B CA 1
ATOM 2435 C C . LYS B 1 107 ? 2.756 4.059 1.194 1 97.56 107 LYS B C 1
ATOM 2437 O O . LYS B 1 107 ? 3.703 4.84 1.312 1 97.56 107 LYS B O 1
ATOM 2442 N N . PHE B 1 108 ? 2.543 3.26 0.264 1 98.5 108 PHE B N 1
ATOM 2443 C CA . PHE B 1 108 ? 3.424 3.262 -0.898 1 98.5 108 PHE B CA 1
ATOM 2444 C C . PHE B 1 108 ? 2.623 3.432 -2.184 1 98.5 108 PHE B C 1
ATOM 2446 O O . PHE B 1 108 ? 1.64 2.723 -2.406 1 98.5 108 PHE B O 1
ATOM 2453 N N . ARG B 1 109 ? 3.07 4.375 -2.939 1 97.56 109 ARG B N 1
ATOM 2454 C CA . ARG B 1 109 ? 2.529 4.574 -4.281 1 97.56 109 ARG B CA 1
ATOM 2455 C C . ARG B 1 109 ? 3.615 4.418 -5.34 1 97.56 109 ARG B C 1
ATOM 2457 O O . ARG B 1 109 ? 4.527 5.246 -5.43 1 97.56 109 ARG B O 1
ATOM 2464 N N . PRO B 1 110 ? 3.463 3.398 -6.207 1 98.38 110 PRO B N 1
ATOM 2465 C CA . PRO B 1 110 ? 4.492 3.207 -7.234 1 98.38 110 PRO B CA 1
ATOM 2466 C C . PRO B 1 110 ? 4.535 4.348 -8.242 1 98.38 110 PRO B C 1
ATOM 2468 O O . PRO B 1 110 ? 3.498 4.93 -8.57 1 98.38 110 PRO B O 1
ATOM 2471 N N . ASP B 1 111 ? 5.754 4.641 -8.742 1 96.81 111 ASP B N 1
ATOM 2472 C CA . ASP B 1 111 ? 5.922 5.605 -9.82 1 96.81 111 ASP B CA 1
ATOM 2473 C C . ASP B 1 111 ? 5.238 5.125 -11.102 1 96.81 111 ASP B C 1
ATOM 2475 O O . ASP B 1 111 ? 5.117 3.922 -11.328 1 96.81 111 ASP B O 1
ATOM 2479 N N . ILE B 1 112 ? 4.926 6.098 -11.898 1 96.25 112 ILE B N 1
ATOM 2480 C CA . ILE B 1 112 ? 4.348 5.785 -13.203 1 96.25 112 ILE B CA 1
ATOM 2481 C C . ILE B 1 112 ? 5.34 4.969 -14.023 1 96.25 112 ILE B C 1
ATOM 2483 O O . ILE B 1 112 ? 4.953 4.027 -14.719 1 96.25 112 ILE B O 1
ATOM 2487 N N . GLU B 1 113 ? 6.574 5.32 -13.898 1 95.88 113 GLU B N 1
ATOM 2488 C CA . GLU B 1 113 ? 7.625 4.613 -14.625 1 95.88 113 GLU B CA 1
ATOM 2489 C C . GLU B 1 113 ? 7.676 3.141 -14.227 1 95.88 113 GLU B C 1
ATOM 2491 O O . GLU B 1 113 ? 7.859 2.268 -15.078 1 95.88 113 GLU B O 1
ATOM 2496 N N . MET B 1 114 ? 7.594 2.855 -12.969 1 97.56 114 MET B N 1
ATOM 2497 C CA . MET B 1 114 ? 7.562 1.487 -12.461 1 97.56 114 MET B CA 1
ATOM 2498 C C . MET B 1 114 ? 6.367 0.723 -13.023 1 97.56 114 MET B C 1
ATOM 2500 O O . MET B 1 114 ? 6.523 -0.376 -13.555 1 97.56 114 MET B O 1
ATOM 2504 N N . LEU B 1 115 ? 5.223 1.358 -12.977 1 96.88 115 LEU B N 1
ATOM 2505 C CA . LEU B 1 115 ? 4.012 0.713 -13.469 1 96.88 115 LEU B CA 1
ATOM 2506 C C . LEU B 1 115 ? 4.094 0.477 -14.969 1 96.88 115 LEU B C 1
ATOM 2508 O O . LEU B 1 115 ? 3.645 -0.56 -15.469 1 96.88 115 LEU B O 1
ATOM 2512 N N . ASP B 1 116 ? 4.676 1.415 -15.656 1 96 116 ASP B N 1
ATOM 2513 C CA . ASP B 1 116 ? 4.84 1.277 -17.109 1 96 116 ASP B CA 1
ATOM 2514 C C . ASP B 1 116 ? 5.742 0.091 -17.438 1 96 116 ASP B C 1
ATOM 2516 O O . ASP B 1 116 ? 5.477 -0.643 -18.391 1 96 116 ASP B O 1
ATOM 2520 N N . THR B 1 117 ? 6.758 -0.08 -16.672 1 95.69 117 THR B N 1
ATOM 2521 C CA . THR B 1 117 ? 7.684 -1.189 -16.875 1 95.69 117 THR B CA 1
ATOM 2522 C C . THR B 1 117 ? 6.988 -2.525 -16.625 1 95.69 117 THR B C 1
ATOM 2524 O O . THR B 1 117 ? 7.285 -3.516 -17.297 1 95.69 117 THR B O 1
ATOM 2527 N N . LEU B 1 118 ? 6.039 -2.508 -15.695 1 97.06 118 LEU B N 1
ATOM 2528 C CA . LEU B 1 118 ? 5.391 -3.744 -15.281 1 97.06 118 LEU B CA 1
ATOM 2529 C C . LEU B 1 118 ? 4.156 -4.027 -16.125 1 97.06 118 LEU B C 1
ATOM 2531 O O . LEU B 1 118 ? 3.555 -5.098 -16.016 1 97.06 118 LEU B O 1
ATOM 2535 N N . GLN B 1 119 ? 3.777 -3.17 -16.984 1 92.56 119 GLN B N 1
ATOM 2536 C CA . GLN B 1 119 ? 2.51 -3.213 -17.703 1 92.56 119 GLN B CA 1
ATOM 2537 C C . GLN B 1 119 ? 2.424 -4.453 -18.594 1 92.56 119 GLN B C 1
ATOM 2539 O O . GLN B 1 119 ? 1.332 -4.969 -18.844 1 92.56 119 GLN B O 1
ATOM 2544 N N . HIS B 1 120 ? 3.578 -4.973 -19.078 1 89.75 120 HIS B N 1
ATOM 2545 C CA . HIS B 1 120 ? 3.547 -6.066 -20.047 1 89.75 120 HIS B CA 1
ATOM 2546 C C . HIS B 1 120 ? 3.688 -7.418 -19.359 1 89.75 120 HIS B C 1
ATOM 2548 O O . HIS B 1 120 ? 3.92 -8.438 -20.016 1 89.75 120 HIS B O 1
ATOM 2554 N N . THR B 1 121 ? 3.541 -7.359 -18.094 1 94 121 THR B N 1
ATOM 2555 C CA . THR B 1 121 ? 3.625 -8.602 -17.328 1 94 121 THR B CA 1
ATOM 2556 C C . THR B 1 121 ? 2.496 -9.555 -17.719 1 94 121 THR B C 1
ATOM 2558 O O . THR B 1 121 ? 1.342 -9.141 -17.844 1 94 121 THR B O 1
ATOM 2561 N N . LYS B 1 122 ? 2.848 -10.812 -17.984 1 93.19 122 LYS B N 1
ATOM 2562 C CA . LYS B 1 122 ? 1.856 -11.844 -18.281 1 93.19 122 LYS B CA 1
ATOM 2563 C C . LYS B 1 122 ? 1.424 -12.57 -17.016 1 93.19 122 LYS B C 1
ATOM 2565 O O . LYS B 1 122 ? 2.236 -12.797 -16.109 1 93.19 122 LYS B O 1
ATOM 2570 N N . PHE B 1 123 ? 0.181 -12.898 -17 1 95.06 123 PHE B N 1
ATOM 2571 C CA . PHE B 1 123 ? -0.35 -13.57 -15.828 1 95.06 123 PHE B CA 1
ATOM 2572 C C . PHE B 1 123 ? -0.877 -14.953 -16.188 1 95.06 123 PHE B C 1
ATOM 2574 O O . PHE B 1 123 ? -1.429 -15.148 -17.281 1 95.06 123 PHE B O 1
ATOM 2581 N N . GLU B 1 124 ? -0.662 -15.938 -15.219 1 91.38 124 GLU B N 1
ATOM 2582 C CA . GLU B 1 124 ? -1.158 -17.297 -15.375 1 91.38 124 GLU B CA 1
ATOM 2583 C C . GLU B 1 124 ? -2.1 -17.672 -14.234 1 91.38 124 GLU B C 1
ATOM 2585 O O . GLU B 1 124 ? -1.778 -17.469 -13.062 1 91.38 124 GLU B O 1
ATOM 2590 N N . ASN B 1 125 ? -3.219 -18.203 -14.562 1 89.94 125 ASN B N 1
ATOM 2591 C CA . ASN B 1 125 ? -4.203 -18.641 -13.57 1 89.94 125 ASN B CA 1
ATOM 2592 C C . ASN B 1 125 ? -3.838 -19.984 -12.969 1 89.94 125 ASN B C 1
ATOM 2594 O O . ASN B 1 125 ? -3.795 -21 -13.672 1 89.94 125 ASN B O 1
ATOM 2598 N N . VAL B 1 126 ? -3.553 -19.969 -11.648 1 86.25 126 VAL B N 1
ATOM 2599 C CA . VAL B 1 126 ? -3.199 -21.234 -11.008 1 86.25 126 VAL B CA 1
ATOM 2600 C C . VAL B 1 126 ? -4.242 -21.578 -9.953 1 86.25 126 VAL B C 1
ATOM 2602 O O . VAL B 1 126 ? -3.959 -22.344 -9.023 1 86.25 126 VAL B O 1
ATOM 2605 N N . THR B 1 127 ? -5.309 -20.953 -10 1 83.75 127 THR B N 1
ATOM 2606 C CA . THR B 1 127 ? -6.391 -21.141 -9.039 1 83.75 127 THR B CA 1
ATOM 2607 C C . THR B 1 127 ? -6.699 -22.625 -8.844 1 83.75 127 THR B C 1
ATOM 2609 O O . THR B 1 127 ? -6.969 -23.062 -7.727 1 83.75 127 THR B O 1
ATOM 2612 N N . TYR B 1 128 ? -6.598 -23.297 -9.844 1 74.19 128 TYR B N 1
ATOM 2613 C CA . TYR B 1 128 ? -7.059 -24.672 -9.812 1 74.19 128 TYR B CA 1
ATOM 2614 C C . TYR B 1 128 ? -5.879 -25.641 -9.852 1 74.19 128 TYR B C 1
ATOM 2616 O O . TYR B 1 128 ? -6.07 -26.859 -9.922 1 74.19 128 TYR B O 1
ATOM 2624 N N . ARG B 1 129 ? -4.703 -25 -9.812 1 63.47 129 ARG B N 1
ATOM 2625 C CA . ARG B 1 129 ? -3.535 -25.875 -9.867 1 63.47 129 ARG B CA 1
ATOM 2626 C C . ARG B 1 129 ? -3.291 -26.547 -8.516 1 63.47 129 ARG B C 1
ATOM 2628 O O . ARG B 1 129 ? -2.891 -27.703 -8.453 1 63.47 129 ARG B O 1
ATOM 2635 N N . HIS B 1 130 ? -3.25 -25.609 -7.277 1 55.53 130 HIS B N 1
ATOM 2636 C CA . HIS B 1 130 ? -2.889 -26.234 -6.004 1 55.53 130 HIS B CA 1
ATOM 2637 C C . HIS B 1 130 ? -4.129 -26.562 -5.184 1 55.53 130 HIS B C 1
ATOM 2639 O O . HIS B 1 130 ? -4.965 -25.703 -4.93 1 55.53 130 HIS B O 1
ATOM 2645 N N . GLY B 1 131 ? -4.742 -27.469 -5.457 1 55.81 131 GLY B N 1
ATOM 2646 C CA . GLY B 1 131 ? -5.922 -28 -4.797 1 55.81 131 GLY B CA 1
ATOM 2647 C C . GLY B 1 131 ? -5.93 -27.75 -3.299 1 55.81 131 GLY B C 1
ATOM 2648 O O . GLY B 1 131 ? -4.879 -27.531 -2.695 1 55.81 131 GLY B O 1
ATOM 2649 N N . THR B 1 132 ? -6.867 -27.047 -2.678 1 54.5 132 THR B N 1
ATOM 2650 C CA . THR B 1 132 ? -6.961 -26.844 -1.237 1 54.5 132 THR B CA 1
ATOM 2651 C C . THR B 1 132 ? -6.953 -28.172 -0.498 1 54.5 132 THR B C 1
ATOM 2653 O O . THR B 1 132 ? -7.398 -29.188 -1.036 1 54.5 132 THR B O 1
ATOM 2656 N N . SER B 1 133 ? -6.156 -28.156 0.681 1 54.53 133 SER B N 1
ATOM 2657 C CA . SER B 1 133 ? -6.168 -29.344 1.527 1 54.53 133 SER B CA 1
ATOM 2658 C C . SER B 1 133 ? -7.418 -29.375 2.4 1 54.53 133 SER B C 1
ATOM 2660 O O . SER B 1 133 ? -7.645 -30.359 3.115 1 54.53 133 SER B O 1
ATOM 2662 N N . SER B 1 134 ? -8.125 -28.406 2.33 1 57.81 134 SER B N 1
ATOM 2663 C CA . SER B 1 134 ? -9.297 -28.406 3.207 1 57.81 134 SER B CA 1
ATOM 2664 C C . SER B 1 134 ? -10.422 -29.266 2.639 1 57.81 134 SER B C 1
ATOM 2666 O O . SER B 1 134 ? -10.555 -29.391 1.421 1 57.81 134 SER B O 1
ATOM 2668 N N . VAL B 1 135 ? -11.07 -29.938 3.574 1 63.75 135 VAL B N 1
ATOM 2669 C CA . VAL B 1 135 ? -12.195 -30.797 3.203 1 63.75 135 VAL B CA 1
ATOM 2670 C C . VAL B 1 135 ? -13.406 -29.922 2.857 1 63.75 135 VAL B C 1
ATOM 2672 O O . VAL B 1 135 ? -13.883 -29.156 3.689 1 63.75 135 VAL B O 1
ATOM 2675 N N . PRO B 1 136 ? -13.727 -29.938 1.643 1 70.81 136 PRO B N 1
ATOM 2676 C CA . PRO B 1 136 ? -14.914 -29.172 1.267 1 70.81 136 PRO B CA 1
ATOM 2677 C C . PRO B 1 136 ? -16.156 -29.562 2.062 1 70.81 136 PRO B C 1
ATOM 2679 O O . PRO B 1 136 ? -16.25 -30.703 2.533 1 70.81 136 PRO B O 1
ATOM 2682 N N . THR B 1 137 ? -17.047 -28.703 2.324 1 71.06 137 THR B N 1
ATOM 2683 C CA . THR B 1 137 ? -18.297 -28.984 3.02 1 71.06 137 THR B CA 1
ATOM 2684 C C . THR B 1 137 ? -19.156 -29.953 2.205 1 71.06 137 THR B C 1
ATOM 2686 O O . THR B 1 137 ? -18.984 -30.062 0.99 1 71.06 137 THR B O 1
ATOM 2689 N N . ALA B 1 138 ? -20.141 -30.641 2.953 1 78.06 138 ALA B N 1
ATOM 2690 C CA . ALA B 1 138 ? -21.047 -31.578 2.307 1 78.06 138 ALA B CA 1
ATOM 2691 C C . ALA B 1 138 ? -21.891 -30.891 1.244 1 78.06 138 ALA B C 1
ATOM 2693 O O . ALA B 1 138 ? -22.141 -31.453 0.173 1 78.06 138 ALA B O 1
ATOM 2694 N N . GLU B 1 139 ? -22.281 -29.719 1.545 1 78.12 139 GLU B N 1
ATOM 2695 C CA . GLU B 1 139 ? -23.109 -28.969 0.612 1 78.12 139 GLU B CA 1
ATOM 2696 C C . GLU B 1 139 ? -22.359 -28.672 -0.683 1 78.12 139 GLU B C 1
ATOM 2698 O O . GLU B 1 139 ? -22.906 -28.828 -1.775 1 78.12 139 GLU B O 1
ATOM 2703 N N . LEU B 1 140 ? -21.109 -28.234 -0.437 1 77.06 140 LEU B N 1
ATOM 2704 C CA . LEU B 1 140 ? -20.281 -27.922 -1.6 1 77.06 140 LEU B CA 1
ATOM 2705 C C . LEU B 1 140 ? -20.016 -29.172 -2.43 1 77.06 140 LEU B C 1
ATOM 2707 O O . LEU B 1 140 ? -20.016 -29.109 -3.662 1 77.06 140 LEU B O 1
ATOM 2711 N N . THR B 1 141 ? -19.75 -30.188 -1.75 1 83.81 141 THR B N 1
ATOM 2712 C CA . THR B 1 141 ? -19.484 -31.453 -2.428 1 83.81 141 THR B CA 1
ATOM 2713 C C . THR B 1 141 ? -20.703 -31.922 -3.215 1 83.81 141 THR B C 1
ATOM 2715 O O . THR B 1 141 ? -20.578 -32.375 -4.359 1 83.81 141 THR B O 1
ATOM 2718 N N . ASP B 1 142 ? -21.875 -31.781 -2.631 1 84.38 142 ASP B N 1
ATOM 2719 C CA . ASP B 1 142 ? -23.109 -32.188 -3.301 1 84.38 142 ASP B CA 1
ATOM 2720 C C . ASP B 1 142 ? -23.359 -31.344 -4.543 1 84.38 142 ASP B C 1
ATOM 2722 O O . ASP B 1 142 ? -23.766 -31.859 -5.582 1 84.38 142 ASP B O 1
ATOM 2726 N N . LYS B 1 143 ? -23.156 -30.141 -4.371 1 82 143 LYS B N 1
ATOM 2727 C CA . LYS B 1 143 ? -23.328 -29.234 -5.512 1 82 143 LYS B CA 1
ATOM 2728 C C . LYS B 1 143 ? -22.359 -29.594 -6.637 1 82 143 LYS B C 1
ATOM 2730 O O . LYS B 1 143 ? -22.734 -29.594 -7.812 1 82 143 LYS B O 1
ATOM 2735 N N . ALA B 1 144 ? -21.141 -29.828 -6.215 1 82.62 144 ALA B N 1
ATOM 2736 C CA . ALA B 1 144 ? -20.141 -30.203 -7.203 1 82.62 144 ALA B CA 1
ATOM 2737 C C . ALA B 1 144 ? -20.578 -31.438 -7.98 1 82.62 144 ALA B C 1
ATOM 2739 O O . ALA B 1 144 ? -20.469 -31.484 -9.211 1 82.62 144 ALA B O 1
ATOM 2740 N N . LEU B 1 145 ? -21.062 -32.438 -7.297 1 89.38 145 LEU B N 1
ATOM 2741 C CA . LEU B 1 145 ? -21.516 -33.656 -7.941 1 89.38 145 LEU B CA 1
ATOM 2742 C C . LEU B 1 145 ? -22.672 -33.375 -8.891 1 89.38 145 LEU B C 1
ATOM 2744 O O . LEU B 1 145 ? -22.688 -33.875 -10.016 1 89.38 145 LEU B O 1
ATOM 2748 N N . ASP B 1 146 ? -23.578 -32.562 -8.445 1 85.5 146 ASP B N 1
ATOM 2749 C CA . ASP B 1 146 ? -24.734 -32.219 -9.281 1 85.5 146 ASP B CA 1
ATOM 2750 C C . ASP B 1 146 ? -24.297 -31.516 -10.562 1 85.5 146 ASP B C 1
ATOM 2752 O O . ASP B 1 146 ? -24.766 -31.859 -11.648 1 85.5 146 ASP B O 1
ATOM 2756 N N . ASP B 1 147 ? -23.484 -30.609 -10.414 1 82.56 147 ASP B N 1
ATOM 2757 C CA . ASP B 1 147 ? -23.031 -29.828 -11.57 1 82.56 147 ASP B CA 1
ATOM 2758 C C . ASP B 1 147 ? -22.219 -30.703 -12.523 1 82.56 147 ASP B C 1
ATOM 2760 O O . ASP B 1 147 ? -22.406 -30.641 -13.742 1 82.56 147 ASP B O 1
ATOM 2764 N N . LEU B 1 148 ? -21.344 -31.422 -11.992 1 86.12 148 LEU B N 1
ATOM 2765 C CA . LEU B 1 148 ? -20.469 -32.25 -12.812 1 86.12 148 LEU B CA 1
ATOM 2766 C C . LEU B 1 148 ? -21.266 -33.281 -13.586 1 86.12 148 LEU B C 1
ATOM 2768 O O . LEU B 1 148 ? -21.047 -33.469 -14.789 1 86.12 148 LEU B O 1
ATOM 2772 N N . PHE B 1 149 ? -22.219 -33.906 -12.953 1 89.94 149 PHE B N 1
ATOM 2773 C CA . PHE B 1 149 ? -22.969 -35 -13.578 1 89.94 149 PHE B CA 1
ATOM 2774 C C . PHE B 1 149 ? -24.047 -34.438 -14.492 1 89.94 149 PHE B C 1
ATOM 2776 O O . PHE B 1 149 ? -24.594 -35.125 -15.344 1 89.94 149 PHE B O 1
ATOM 2783 N N . SER B 1 150 ? -24.359 -33.188 -14.305 1 83.38 150 SER B N 1
ATOM 2784 C CA . SER B 1 150 ? -25.25 -32.562 -15.266 1 83.38 150 SER B CA 1
ATOM 2785 C C . SER B 1 150 ? -24.562 -32.312 -16.594 1 83.38 150 SER B C 1
ATOM 2787 O O . SER B 1 150 ? -25.203 -32.312 -17.656 1 83.38 150 SER B O 1
ATOM 2789 N N . ALA B 1 151 ? -23.297 -32.219 -16.484 1 79.56 151 ALA B N 1
ATOM 2790 C CA . ALA B 1 151 ? -22.516 -31.891 -17.672 1 79.56 151 ALA B CA 1
ATOM 2791 C C . ALA B 1 151 ? -21.922 -33.156 -18.312 1 79.56 151 ALA B C 1
ATOM 2793 O O . ALA B 1 151 ? -21.703 -33.219 -19.516 1 79.56 151 ALA B O 1
ATOM 2794 N N . LYS B 1 152 ? -21.531 -34.062 -17.469 1 84.25 152 LYS B N 1
ATOM 2795 C CA . LYS B 1 152 ? -20.844 -35.25 -17.922 1 84.25 152 LYS B CA 1
ATOM 2796 C C . LYS B 1 152 ? -21.531 -36.5 -17.375 1 84.25 152 LYS B C 1
ATOM 2798 O O . LYS B 1 152 ? -22.016 -36.5 -16.234 1 84.25 152 LYS B O 1
ATOM 2803 N N . PRO B 1 153 ? -21.625 -37.562 -18.141 1 89 153 PRO B N 1
ATOM 2804 C CA . PRO B 1 153 ? -22.188 -38.812 -17.641 1 89 153 PRO B CA 1
ATOM 2805 C C . PRO B 1 153 ? -21.281 -39.531 -16.641 1 89 153 PRO B C 1
ATOM 2807 O O . PRO B 1 153 ? -21.734 -40.375 -15.883 1 89 153 PRO B O 1
ATOM 2810 N N . PHE B 1 154 ? -20.016 -39.281 -16.688 1 92.12 154 PHE B N 1
ATOM 2811 C CA . PHE B 1 154 ? -19.047 -39.812 -15.727 1 92.12 154 PHE B CA 1
ATOM 2812 C C . PHE B 1 154 ? -18.047 -38.75 -15.328 1 92.12 154 PHE B C 1
ATOM 2814 O O . PHE B 1 154 ? -17.844 -37.781 -16.062 1 92.12 154 PHE B O 1
ATOM 2821 N N . ILE B 1 155 ? -17.484 -38.875 -14.109 1 90.38 155 ILE B N 1
ATOM 2822 C CA . ILE B 1 155 ? -16.469 -37.906 -13.672 1 90.38 155 ILE B CA 1
ATOM 2823 C C . ILE B 1 155 ? -15.234 -38.656 -13.18 1 90.38 155 ILE B C 1
ATOM 2825 O O . ILE B 1 155 ? -15.289 -39.844 -12.883 1 90.38 155 ILE B O 1
ATOM 2829 N N . THR B 1 156 ? -14.102 -37.969 -13.148 1 89 156 THR B N 1
ATOM 2830 C CA . THR B 1 156 ? -12.844 -38.469 -12.633 1 89 156 THR B CA 1
ATOM 2831 C C . THR B 1 156 ? -12.398 -37.719 -11.391 1 89 156 THR B C 1
ATOM 2833 O O . THR B 1 156 ? -13.008 -36.688 -11.031 1 89 156 THR B O 1
ATOM 2836 N N . VAL B 1 157 ? -11.312 -38.281 -10.719 1 88.75 157 VAL B N 1
ATOM 2837 C CA . VAL B 1 157 ? -10.734 -37.594 -9.562 1 88.75 157 VAL B CA 1
ATOM 2838 C C . VAL B 1 157 ? -10.234 -36.219 -9.977 1 88.75 157 VAL B C 1
ATOM 2840 O O . VAL B 1 157 ? -10.344 -35.25 -9.211 1 88.75 157 VAL B O 1
ATOM 2843 N N . ALA B 1 158 ? -9.781 -36.062 -11.195 1 80.75 158 ALA B N 1
ATOM 2844 C CA . ALA B 1 158 ? -9.289 -34.812 -11.719 1 80.75 158 ALA B CA 1
ATOM 2845 C C . ALA B 1 158 ? -10.414 -33.781 -11.789 1 80.75 158 ALA B C 1
ATOM 2847 O O . ALA B 1 158 ? -10.211 -32.594 -11.492 1 80.75 158 ALA B O 1
ATOM 2848 N N . ASP B 1 159 ? -11.578 -34.25 -12.188 1 80.94 159 ASP B N 1
ATOM 2849 C CA . ASP B 1 159 ? -12.742 -33.375 -12.258 1 80.94 159 ASP B CA 1
ATOM 2850 C C . ASP B 1 159 ? -13.062 -32.781 -10.883 1 80.94 159 ASP B C 1
ATOM 2852 O O . ASP B 1 159 ? -13.344 -31.594 -10.773 1 80.94 159 ASP B O 1
ATOM 2856 N N . LEU B 1 160 ? -13.156 -33.719 -9.852 1 83.25 160 LEU B N 1
ATOM 2857 C CA . LEU B 1 160 ? -13.391 -33.25 -8.484 1 83.25 160 LEU B CA 1
ATOM 2858 C C . LEU B 1 160 ? -12.32 -32.25 -8.055 1 83.25 160 LEU B C 1
ATOM 2860 O O . LEU B 1 160 ? -12.633 -31.219 -7.461 1 83.25 160 LEU B O 1
ATOM 2864 N N . ARG B 1 161 ? -11.047 -32.625 -8.32 1 80.94 161 ARG B N 1
ATOM 2865 C CA . ARG B 1 161 ? -9.906 -31.781 -7.938 1 80.94 161 ARG B CA 1
ATOM 2866 C C . ARG B 1 161 ? -10.039 -30.375 -8.516 1 80.94 161 ARG B C 1
ATOM 2868 O O . ARG B 1 161 ? -9.867 -29.391 -7.805 1 80.94 161 ARG B O 1
ATOM 2875 N N . TYR B 1 162 ? -10.391 -30.359 -9.742 1 72.62 162 TYR B N 1
ATOM 2876 C CA . TYR B 1 162 ? -10.492 -29.078 -10.445 1 72.62 162 TYR B CA 1
ATOM 2877 C C . TYR B 1 162 ? -11.688 -28.281 -9.961 1 72.62 162 TYR B C 1
ATOM 2879 O O . TYR B 1 162 ? -11.578 -27.078 -9.711 1 72.62 162 TYR B O 1
ATOM 2887 N N . TYR B 1 163 ? -12.797 -28.953 -9.844 1 73.44 163 TYR B N 1
ATOM 2888 C CA . TYR B 1 163 ? -14.023 -28.25 -9.469 1 73.44 163 TYR B CA 1
ATOM 2889 C C . TYR B 1 163 ? -13.93 -27.734 -8.039 1 73.44 163 TYR B C 1
ATOM 2891 O O . TYR B 1 163 ? -14.352 -26.609 -7.75 1 73.44 163 TYR B O 1
ATOM 2899 N N . LEU B 1 164 ? -13.445 -28.562 -7.125 1 74.44 164 LEU B N 1
ATOM 2900 C CA . LEU B 1 164 ? -13.438 -28.234 -5.703 1 74.44 164 LEU B CA 1
ATOM 2901 C C . LEU B 1 164 ? -12.109 -27.625 -5.293 1 74.44 164 LEU B C 1
ATOM 2903 O O . LEU B 1 164 ? -11.906 -27.297 -4.121 1 74.44 164 LEU B O 1
ATOM 2907 N N . ASN B 1 165 ? -11.195 -27.484 -6.219 1 71.69 165 ASN B N 1
ATOM 2908 C CA . ASN B 1 165 ? -9.875 -26.922 -5.961 1 71.69 165 ASN B CA 1
ATOM 2909 C C . ASN B 1 165 ? -9.156 -27.656 -4.836 1 71.69 165 ASN B C 1
ATOM 2911 O O . ASN B 1 165 ? -8.711 -27.047 -3.867 1 71.69 165 ASN B O 1
ATOM 2915 N N . LEU B 1 166 ? -9.109 -28.891 -5.023 1 73.56 166 LEU B N 1
ATOM 2916 C CA . LEU B 1 166 ? -8.5 -29.75 -4.02 1 73.56 166 LEU B CA 1
ATOM 2917 C C . LEU B 1 166 ? -7.074 -30.125 -4.418 1 73.56 166 LEU B C 1
ATOM 2919 O O . LEU B 1 166 ? -6.73 -30.109 -5.602 1 73.56 166 LEU B O 1
ATOM 2923 N N . SER B 1 167 ? -6.281 -30.328 -3.383 1 73 167 SER B N 1
ATOM 2924 C CA . SER B 1 167 ? -5.012 -31 -3.652 1 73 167 SER B CA 1
ATOM 2925 C C . SER B 1 167 ? -5.23 -32.375 -4.23 1 73 167 SER B C 1
ATOM 2927 O O . SER B 1 167 ? -6.312 -32.969 -4.098 1 73 167 SER B O 1
ATOM 2929 N N . SER B 1 168 ? -4.18 -32.875 -4.875 1 74.94 168 SER B N 1
ATOM 2930 C CA . SER B 1 168 ? -4.27 -34.219 -5.422 1 74.94 168 SER B CA 1
ATOM 2931 C C . SER B 1 168 ? -4.629 -35.219 -4.34 1 74.94 168 SER B C 1
ATOM 2933 O O . SER B 1 168 ? -5.547 -36.031 -4.516 1 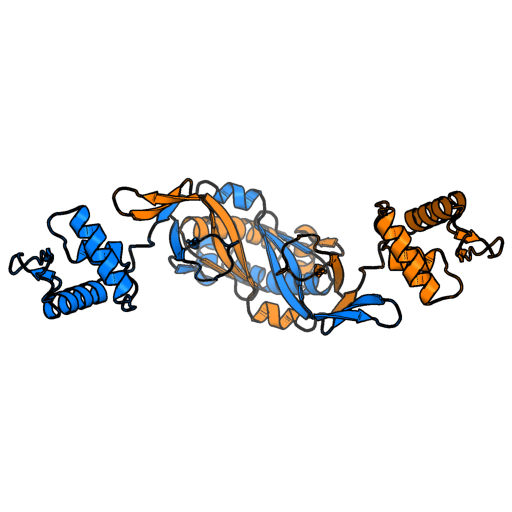74.94 168 SER B O 1
ATOM 2935 N N . ALA B 1 169 ? -3.984 -35.125 -3.217 1 77.94 169 ALA B N 1
ATOM 2936 C CA . ALA B 1 169 ? -4.227 -36.062 -2.109 1 77.94 169 ALA B CA 1
ATOM 2937 C C . ALA B 1 169 ? -5.656 -35.938 -1.59 1 77.94 169 ALA B C 1
ATOM 2939 O O . ALA B 1 169 ? -6.34 -36.938 -1.371 1 77.94 169 ALA B O 1
ATOM 2940 N N . ASN B 1 170 ? -6.094 -34.719 -1.459 1 80 170 ASN B N 1
ATOM 2941 C CA . ASN B 1 170 ? -7.438 -34.469 -0.936 1 80 170 ASN B CA 1
ATOM 2942 C C . ASN B 1 170 ? -8.508 -34.906 -1.934 1 80 170 ASN B C 1
ATOM 2944 O O . ASN B 1 170 ? -9.586 -35.375 -1.538 1 80 170 ASN B O 1
ATOM 2948 N N . ALA B 1 171 ? -8.156 -34.781 -3.15 1 85.12 171 ALA B N 1
ATOM 2949 C CA . ALA B 1 171 ? -9.109 -35.156 -4.18 1 85.12 171 ALA B CA 1
ATOM 2950 C C . ALA B 1 171 ? -9.367 -36.688 -4.137 1 85.12 171 ALA B C 1
ATOM 2952 O O . ALA B 1 171 ? -10.516 -37.125 -4.207 1 85.12 171 ALA B O 1
ATOM 2953 N N . TYR B 1 172 ? -8.359 -37.375 -3.953 1 87.5 172 TYR B N 1
ATOM 2954 C CA . TYR B 1 172 ? -8.508 -38.812 -3.855 1 87.5 172 TYR B CA 1
ATOM 2955 C C . TYR B 1 172 ? -9.242 -39.219 -2.578 1 87.5 172 TYR B C 1
ATOM 2957 O O . TYR B 1 172 ? -10.07 -40.125 -2.586 1 87.5 172 TYR B O 1
ATOM 2965 N N . ARG B 1 173 ? -8.922 -38.531 -1.557 1 87 173 ARG B N 1
ATOM 2966 C CA . ARG B 1 173 ? -9.578 -38.781 -0.278 1 87 173 ARG B CA 1
ATOM 2967 C C . ARG B 1 173 ? -11.07 -38.5 -0.36 1 87 173 ARG B C 1
ATOM 2969 O O . ARG B 1 173 ? -11.891 -39.281 0.12 1 87 173 ARG B O 1
ATOM 2976 N N . ILE B 1 174 ? -11.328 -37.438 -0.934 1 87.19 174 ILE B N 1
ATOM 2977 C CA . ILE B 1 174 ? -12.727 -37.031 -1.051 1 87.19 174 ILE B CA 1
ATOM 2978 C C . ILE B 1 174 ? -13.469 -38 -1.972 1 87.19 174 ILE B C 1
ATOM 2980 O O . ILE B 1 174 ? -14.594 -38.406 -1.672 1 87.19 174 ILE B O 1
ATOM 2984 N N . ALA B 1 175 ? -12.844 -38.406 -3.027 1 91.38 175 ALA B N 1
ATOM 2985 C CA . ALA B 1 175 ? -13.453 -39.375 -3.939 1 91.38 175 ALA B CA 1
ATOM 2986 C C . ALA B 1 175 ? -13.727 -40.688 -3.232 1 91.38 175 ALA B C 1
ATOM 2988 O O . ALA B 1 175 ? -14.805 -41.281 -3.389 1 91.38 175 ALA B O 1
ATOM 2989 N N . ALA B 1 176 ? -12.836 -41.125 -2.426 1 89.25 176 ALA B N 1
ATOM 2990 C CA . ALA B 1 176 ? -12.992 -42.344 -1.658 1 89.25 176 ALA B CA 1
ATOM 2991 C C . ALA B 1 176 ? -14.133 -42.219 -0.649 1 89.25 176 ALA B C 1
ATOM 2993 O O . ALA B 1 176 ? -14.93 -43.156 -0.49 1 89.25 176 ALA B O 1
ATOM 2994 N N . ARG B 1 177 ? -14.156 -41.125 -0.033 1 90.12 177 ARG B N 1
ATOM 2995 C CA . ARG B 1 177 ? -15.211 -40.875 0.946 1 90.12 177 ARG B CA 1
ATOM 2996 C C . ARG B 1 177 ? -16.578 -40.875 0.283 1 90.12 177 ARG B C 1
ATOM 2998 O O . ARG B 1 177 ? -17.531 -41.469 0.801 1 90.12 177 ARG B O 1
ATOM 3005 N N . LEU B 1 178 ? -16.703 -40.25 -0.828 1 92.31 178 LEU B N 1
ATOM 3006 C CA . LEU B 1 178 ? -17.953 -40.156 -1.552 1 92.31 178 LEU B CA 1
ATOM 3007 C C . LEU B 1 178 ? -18.391 -41.531 -2.066 1 92.31 178 LEU B C 1
ATOM 3009 O O . LEU B 1 178 ? -19.578 -41.844 -2.1 1 92.31 178 LEU B O 1
ATOM 3013 N N . GLU B 1 179 ? -17.453 -42.281 -2.418 1 92.25 179 GLU B N 1
ATOM 3014 C CA . GLU B 1 179 ? -17.734 -43.656 -2.822 1 92.25 179 GLU B CA 1
ATOM 3015 C C . GLU B 1 179 ? -18.25 -44.5 -1.647 1 92.25 179 GLU B C 1
ATOM 3017 O O . GLU B 1 179 ? -19.234 -45.25 -1.788 1 92.25 179 GLU B O 1
ATOM 3022 N N . GLN B 1 180 ? -17.703 -44.344 -0.526 1 90.38 180 GLN B N 1
ATOM 3023 C CA . GLN B 1 180 ? -18.109 -45.031 0.684 1 90.38 180 GLN B CA 1
ATOM 3024 C C . GLN B 1 180 ? -19.516 -44.625 1.104 1 90.38 180 GLN B C 1
ATOM 3026 O O . GLN B 1 180 ? -20.297 -45.438 1.599 1 90.38 180 GLN B O 1
ATOM 3031 N N . GLU B 1 181 ? -19.828 -43.375 0.855 1 89.88 181 GLU B N 1
ATOM 3032 C CA . GLU B 1 181 ? -21.141 -42.844 1.205 1 89.88 181 GLU B CA 1
ATOM 3033 C C . GLU B 1 181 ? -22.188 -43.25 0.165 1 89.88 181 GLU B C 1
ATOM 3035 O O . GLU B 1 181 ? -23.375 -42.969 0.343 1 89.88 181 GLU B O 1
ATOM 3040 N N . GLY B 1 182 ? -21.75 -43.812 -0.875 1 90.38 182 GLY B N 1
ATOM 3041 C CA . GLY B 1 182 ? -22.656 -44.25 -1.915 1 90.38 182 GLY B CA 1
ATOM 3042 C C . GLY B 1 182 ? -23.016 -43.188 -2.916 1 90.38 182 GLY B C 1
ATOM 3043 O O . GLY B 1 182 ? -23.891 -43.375 -3.77 1 90.38 182 GLY B O 1
ATOM 3044 N N . LYS B 1 183 ? -22.406 -42.094 -2.883 1 92.12 183 LYS B N 1
ATOM 3045 C CA . LYS B 1 183 ? -22.719 -40.969 -3.783 1 92.12 183 LYS B CA 1
ATOM 3046 C C . LYS B 1 183 ? -22.016 -41.156 -5.129 1 92.12 183 LYS B C 1
ATOM 3048 O O . LYS B 1 183 ? -22.453 -40.594 -6.137 1 92.12 183 LYS B O 1
ATOM 3053 N N . LEU B 1 184 ? -20.969 -41.812 -5.059 1 93.5 184 LEU B N 1
ATOM 3054 C CA . LEU B 1 184 ? -20.219 -42.156 -6.27 1 93.5 184 LEU B CA 1
ATOM 3055 C C . LEU B 1 184 ? -20.047 -43.656 -6.406 1 93.5 184 LEU B C 1
ATOM 3057 O O . LEU B 1 184 ? -19.969 -44.375 -5.402 1 93.5 184 LEU B O 1
ATOM 3061 N N . ARG B 1 185 ? -20.141 -44.188 -7.586 1 94.12 185 ARG B N 1
ATOM 3062 C CA . ARG B 1 185 ? -19.828 -45.562 -7.891 1 94.12 185 ARG B CA 1
ATOM 3063 C C . ARG B 1 185 ? -18.688 -45.688 -8.898 1 94.12 185 ARG B C 1
ATOM 3065 O O . ARG B 1 185 ? -18.766 -45.125 -9.992 1 94.12 185 ARG B O 1
ATOM 3072 N N . ASP B 1 186 ? -17.688 -46.312 -8.531 1 92 186 ASP B N 1
ATOM 3073 C CA . ASP B 1 186 ? -16.531 -46.469 -9.406 1 92 186 ASP B CA 1
ATOM 3074 C C . ASP B 1 186 ? -16.812 -47.469 -10.531 1 92 186 ASP B C 1
ATOM 3076 O O . ASP B 1 186 ? -17.141 -48.625 -10.281 1 92 186 ASP B O 1
ATOM 3080 N N . VAL B 1 187 ? -16.734 -47 -11.766 1 91.19 187 VAL B N 1
ATOM 3081 C CA . VAL B 1 187 ? -16.938 -47.875 -12.922 1 91.19 187 VAL B CA 1
ATOM 3082 C C . VAL B 1 187 ? -15.656 -47.906 -13.75 1 91.19 187 VAL B C 1
ATOM 3084 O O . VAL B 1 187 ? -15.68 -48.344 -14.914 1 91.19 187 VAL B O 1
ATOM 3087 N N . GLY B 1 188 ? -14.656 -47.375 -13.211 1 87 188 GLY B N 1
ATOM 3088 C CA . GLY B 1 188 ? -13.383 -47.312 -13.914 1 87 188 GLY B CA 1
ATOM 3089 C C . GLY B 1 188 ? -12.609 -48.625 -13.867 1 87 188 GLY B C 1
ATOM 3090 O O . GLY B 1 188 ? -13.18 -49.656 -13.594 1 87 188 GLY B O 1
ATOM 3091 N N . SER B 1 189 ? -11.375 -48.625 -14.336 1 85.56 189 SER B N 1
ATOM 3092 C CA . SER B 1 189 ? -10.484 -49.781 -14.32 1 85.56 189 SER B CA 1
ATOM 3093 C C . SER B 1 189 ? -9.57 -49.781 -13.102 1 85.56 189 SER B C 1
ATOM 3095 O O . SER B 1 189 ? -9.633 -48.844 -12.281 1 85.56 189 SER B O 1
ATOM 3097 N N . ARG B 1 190 ? -8.734 -50.844 -12.93 1 82.62 190 ARG B N 1
ATOM 3098 C CA . ARG B 1 190 ? -7.777 -50.938 -11.836 1 82.62 190 ARG B CA 1
ATOM 3099 C C . ARG B 1 190 ? -6.781 -49.781 -11.867 1 82.62 190 ARG B C 1
ATOM 3101 O O . ARG B 1 190 ? -6.266 -49.375 -10.82 1 82.62 190 ARG B O 1
ATOM 3108 N N . TYR B 1 191 ? -6.562 -49.125 -13.039 1 78.38 191 TYR B N 1
ATOM 3109 C CA . TYR B 1 191 ? -5.516 -48.125 -13.203 1 78.38 191 TYR B CA 1
ATOM 3110 C C . TYR B 1 191 ? -6.102 -46.719 -13.195 1 78.38 191 TYR B C 1
ATOM 3112 O O . TYR B 1 191 ? -5.395 -45.719 -12.93 1 78.38 191 TYR B O 1
ATOM 3120 N N . ARG B 1 192 ? -7.402 -46.656 -13.516 1 83.25 192 ARG B N 1
ATOM 3121 C CA . ARG B 1 192 ? -8.039 -45.344 -13.617 1 83.25 192 ARG B CA 1
ATOM 3122 C C . ARG B 1 192 ? -9.414 -45.344 -12.961 1 83.25 192 ARG B C 1
ATOM 3124 O O . ARG B 1 192 ? -10.305 -46.094 -13.391 1 83.25 192 ARG B O 1
ATOM 3131 N N . LYS B 1 193 ? -9.57 -44.469 -11.945 1 87.75 193 LYS B N 1
ATOM 3132 C CA . LYS B 1 193 ? -10.875 -44.344 -11.312 1 87.75 193 LYS B CA 1
ATOM 3133 C C . LYS B 1 193 ? -11.797 -43.469 -12.133 1 87.75 193 LYS B C 1
ATOM 3135 O O . LYS B 1 193 ? -11.398 -42.375 -12.57 1 87.75 193 LYS B O 1
ATOM 3140 N N . VAL B 1 194 ? -12.914 -43.969 -12.547 1 91.56 194 VAL B N 1
ATOM 3141 C CA . VAL B 1 194 ? -14 -43.25 -13.195 1 91.56 194 VAL B CA 1
ATOM 3142 C C . VAL B 1 194 ? -15.289 -43.406 -12.406 1 91.56 194 VAL B C 1
ATOM 3144 O O . VAL B 1 194 ? -15.641 -44.531 -12.008 1 91.56 194 VAL B O 1
ATOM 3147 N N . TYR B 1 195 ? -15.961 -42.281 -12.133 1 93.56 195 TYR B N 1
ATOM 3148 C CA . TYR B 1 195 ? -17.094 -42.344 -11.227 1 93.56 195 TYR B CA 1
ATOM 3149 C C . TYR B 1 195 ? -18.391 -41.969 -11.945 1 93.56 195 TYR B C 1
ATOM 3151 O O . TYR B 1 195 ? -18.406 -41.094 -12.789 1 93.56 195 TYR B O 1
ATOM 3159 N N . VAL B 1 196 ? -19.406 -42.75 -11.695 1 94 196 VAL B N 1
ATOM 3160 C CA . VAL B 1 196 ? -20.766 -42.375 -12.062 1 94 196 VAL B CA 1
ATOM 3161 C C . VAL B 1 196 ? -21.578 -42.062 -10.812 1 94 196 VAL B C 1
ATOM 3163 O O . VAL B 1 196 ? -21.141 -42.375 -9.695 1 94 196 VAL B O 1
ATOM 3166 N N . ARG B 1 197 ? -22.656 -41.281 -11.039 1 89.88 197 ARG B N 1
ATOM 3167 C CA . ARG B 1 197 ? -23.484 -40.875 -9.898 1 89.88 197 ARG B CA 1
ATOM 3168 C C . ARG B 1 197 ? -23.984 -42.094 -9.133 1 89.88 197 ARG B C 1
ATOM 3170 O O . ARG B 1 197 ? -24.469 -43.062 -9.727 1 89.88 197 ARG B O 1
ATOM 3177 N N . GLY B 1 198 ? -23.797 -42.125 -7.801 1 85.56 198 GLY B N 1
ATOM 3178 C CA . GLY B 1 198 ? -24.25 -43.219 -6.957 1 85.56 198 GLY B CA 1
ATOM 3179 C C . GLY B 1 198 ? -25.734 -43.156 -6.645 1 85.56 198 GLY B C 1
ATOM 3180 O O . GLY B 1 198 ? -26.391 -42.156 -6.906 1 85.56 198 GLY B O 1
ATOM 3181 N N . GLU B 1 199 ? -26.469 -44.219 -6.359 1 71.25 199 GLU B N 1
ATOM 3182 C CA . GLU B 1 199 ? -27.859 -44.312 -5.926 1 71.25 199 GLU B CA 1
ATOM 3183 C C . GLU B 1 199 ? -28.031 -43.781 -4.504 1 71.25 199 GLU B C 1
ATOM 3185 O O . GLU B 1 199 ? -27.25 -44.156 -3.609 1 71.25 199 GLU B O 1
ATOM 3190 N N . SER B 1 200 ? -28.094 -42.406 -4.367 1 53.56 200 SER B N 1
ATOM 3191 C CA . SER B 1 200 ? -28.406 -41.969 -3.012 1 53.56 200 SER B CA 1
ATOM 3192 C C . SER B 1 200 ? -29.125 -43.062 -2.225 1 53.56 200 SER B C 1
ATOM 3194 O O . SER B 1 200 ? -30.094 -43.656 -2.719 1 53.56 200 SER B O 1
ATOM 3196 N N . GLN B 1 201 ? -28.469 -43.906 -1.515 1 43.69 201 GLN B N 1
ATOM 3197 C CA . GLN B 1 201 ? -29.375 -44.594 -0.61 1 43.69 201 GLN B CA 1
ATOM 3198 C C . GLN B 1 201 ? -30.234 -43.625 0.177 1 43.69 201 GLN B C 1
ATOM 3200 O O . GLN B 1 201 ? -29.703 -42.75 0.892 1 43.69 201 GLN B O 1
ATOM 3205 N N . GLY B 1 202 ? -31.281 -42.969 -0.418 1 33.72 202 GLY B N 1
ATOM 3206 C CA . GLY B 1 202 ? -32.344 -42.656 0.523 1 33.72 202 GLY B CA 1
ATOM 3207 C C . GLY B 1 202 ? -32.625 -43.781 1.505 1 33.72 202 GLY B C 1
ATOM 3208 O O . GLY B 1 202 ? -32.375 -44.938 1.201 1 33.72 202 GLY B O 1
#

pLDDT: mean 86.39, std 12.12, range [33.31, 98.5]

Sequence (404 aa):
MSVNYKLIKNHSKSAEKAEYRAVTVKNQMVGLERIGRNIQEATTLTRADVIGTIAALKDEIADQLMSGNGVHLPGIGYFSLAVKGNVYEDPRTHRHRLRNAEVRTVKFRPDIEMLDTLQHTKFENVTYRHGTSSVPTAELTDKALDDLFSAKPFITVADLRYYLNLSSANAYRIAARLEQEGKLRDVGSRYRKVYVRGESQGMSVNYKLIKNHSKSAEKAEYRAVTVKNQMVGLERIGRNIQEATTLTRADVIGTIAALKDEIADQLMSGNGVHLPGIGYFSLAVKGNVYEDPRTHRHRLRNAEVRTVKFRPDIEMLDTLQHTKFENVTYRHGTSSVPTAELTDKALDDLFSAKPFITVADLRYYLNLSSANAYRIAARLEQEGKLRDVGSRYRKVYVRGESQG

Organism: Prevotella intermedia (NCBI:txid28131)